Protein AF-A0AA43XK68-F1 (afdb_monomer_lite)

Organism: NCBI:txid2565777

Radius of gyration: 29.76 Å; chains: 1; bounding box: 81×60×81 Å

Foldseek 3Di:
DPPLVVQLVVLVVPPDPVSPVVSVVVVVVVPPDDDPPVVVVVVVVVVPDPDDPPPDDPPDDDDDDDDPCPVVVVQPDDLLVLLVVLLVQLVPDPPPVSNLVSLCSLLVCVVVVNVNSVVSLVVDDPVSVVVSVVSNVDDDDDDDDVVVVVVVVVVCLLCCCLVPLVSVQVCVAVDDPLSLLLSVLVCVLVVHDLVSLVVHPDPDPLSVLLNVLLPDDPPPPVLVVSVVVNLVVLVVVLLVDLQPDPDADDQQQAAAADPCCVPQVQGGFLWDDDDDPQWIDGPRVNGTDPVSVPVDDSLADDSVDRSSRHHVRVSCVSSVNCPDSCSSNSRSLSSLASRVSRVCSCVQADPPPRGGWHFDCVPQDPPASDSTQWTHDPVPPPPPDTWGWDADPQPRDIDTCVQQVADDPNFRQDLAARQTDPPPRLQQAHSHPGDSAWDQDPVDPPSQWIAGPVPRRIHGHDPSSVD

pLDDT: mean 74.17, std 19.63, range [25.84, 97.44]

Structure (mmCIF, N/CA/C/O backbone):
data_AF-A0AA43XK68-F1
#
_entry.id   AF-A0AA43XK68-F1
#
loop_
_atom_site.group_PDB
_atom_site.id
_atom_site.type_symbol
_atom_site.label_atom_id
_atom_site.label_alt_id
_atom_site.label_comp_id
_atom_site.label_asym_id
_atom_site.label_entity_id
_atom_site.label_seq_id
_atom_site.pdbx_PDB_ins_code
_atom_site.Cartn_x
_atom_site.Cartn_y
_atom_site.Cartn_z
_atom_site.occupancy
_atom_site.B_iso_or_equiv
_atom_site.auth_seq_id
_atom_site.auth_comp_id
_atom_site.auth_asym_id
_atom_site.auth_atom_id
_atom_site.pdbx_PDB_model_num
ATOM 1 N N . MET A 1 1 ? -50.962 17.399 46.720 1.00 52.38 1 MET A N 1
ATOM 2 C CA . MET A 1 1 ? -50.285 18.075 45.599 1.00 52.38 1 MET A CA 1
ATOM 3 C C . MET A 1 1 ? -50.338 19.555 45.872 1.00 52.38 1 MET A C 1
ATOM 5 O O . MET A 1 1 ? -51.389 20.032 46.286 1.00 52.38 1 MET A O 1
ATOM 9 N N . ASP A 1 2 ? -49.211 20.245 45.735 1.00 67.62 2 ASP A N 1
ATOM 10 C CA . ASP A 1 2 ? -49.207 21.708 45.805 1.00 67.62 2 ASP A CA 1
ATOM 11 C C . ASP A 1 2 ? -50.018 22.249 44.613 1.00 67.62 2 ASP A C 1
ATOM 13 O O . ASP A 1 2 ? -49.935 21.716 43.505 1.00 67.62 2 ASP A O 1
ATOM 17 N N . SER A 1 3 ? -50.789 23.315 44.831 1.00 50.06 3 SER A N 1
ATOM 18 C CA . SER A 1 3 ? -51.542 24.064 43.813 1.00 50.06 3 SER A CA 1
ATOM 19 C C . SER A 1 3 ? -50.731 24.388 42.545 1.00 50.06 3 SER A C 1
ATOM 21 O O . SER A 1 3 ? -51.289 24.544 41.458 1.00 50.06 3 SER A O 1
ATOM 23 N N . ARG A 1 4 ? -49.397 24.458 42.663 1.00 54.19 4 ARG A N 1
ATOM 24 C CA . ARG A 1 4 ? -48.468 24.619 41.537 1.00 54.19 4 ARG A CA 1
ATOM 25 C C . ARG A 1 4 ? -48.291 23.357 40.693 1.00 54.19 4 ARG A C 1
ATOM 27 O O . ARG A 1 4 ? -48.252 23.470 39.472 1.00 54.19 4 ARG A O 1
ATOM 34 N N . GLU A 1 5 ? -48.211 22.177 41.302 1.00 50.69 5 GLU A N 1
ATOM 35 C CA . GLU A 1 5 ? -48.054 20.902 40.583 1.00 50.69 5 GLU A CA 1
ATOM 36 C C . GLU A 1 5 ? -49.321 20.548 39.796 1.00 50.69 5 GLU A C 1
ATOM 38 O O . GLU A 1 5 ? -49.247 20.104 38.652 1.00 50.69 5 GLU A O 1
ATOM 43 N N . GLU A 1 6 ? -50.492 20.809 40.379 1.00 55.91 6 GLU A N 1
ATOM 44 C CA . GLU A 1 6 ? -51.788 20.547 39.745 1.00 55.91 6 GLU A CA 1
ATOM 45 C C . GLU A 1 6 ? -52.027 21.457 38.529 1.00 55.91 6 GLU A C 1
ATOM 47 O O . GLU A 1 6 ? -52.505 21.009 37.486 1.00 55.91 6 GLU A O 1
ATOM 52 N N . LYS A 1 7 ? -51.590 22.720 38.609 1.00 60.28 7 LYS A N 1
ATOM 53 C CA . LYS A 1 7 ? -51.621 23.651 37.477 1.00 60.28 7 LYS A CA 1
ATOM 54 C C . LYS A 1 7 ? -50.713 23.198 36.330 1.00 60.28 7 LYS A C 1
ATOM 56 O O . LYS A 1 7 ? -51.135 23.227 35.181 1.00 60.28 7 LYS A O 1
ATOM 61 N N . ILE A 1 8 ? -49.502 22.729 36.636 1.00 54.19 8 ILE A N 1
ATOM 62 C CA . ILE A 1 8 ? -48.544 22.249 35.629 1.00 54.19 8 ILE A CA 1
ATOM 63 C C . ILE A 1 8 ? -49.079 21.008 34.899 1.00 54.19 8 ILE A C 1
ATOM 65 O O . ILE A 1 8 ? -48.936 20.897 33.683 1.00 54.19 8 ILE A O 1
ATOM 69 N N . ILE A 1 9 ? -49.734 20.095 35.618 1.00 57.06 9 ILE A N 1
ATOM 70 C CA . ILE A 1 9 ? -50.337 18.896 35.022 1.00 57.06 9 ILE A CA 1
ATOM 71 C C . ILE A 1 9 ? -51.498 19.269 34.091 1.00 57.06 9 ILE A C 1
ATOM 73 O O . ILE A 1 9 ? -51.551 18.775 32.963 1.00 57.06 9 ILE A O 1
ATOM 77 N N . ASN A 1 10 ? -52.377 20.180 34.514 1.00 57.69 10 ASN A N 1
ATOM 78 C CA . ASN A 1 10 ? -53.486 20.659 33.684 1.00 57.69 10 ASN A CA 1
ATOM 79 C C . ASN A 1 10 ? -52.995 21.427 32.441 1.00 57.69 10 ASN A C 1
ATOM 81 O O . ASN A 1 10 ? -53.554 21.286 31.353 1.00 57.69 10 ASN A O 1
ATOM 85 N N . ASP A 1 11 ? -51.903 22.180 32.576 1.00 55.22 11 ASP A N 1
ATOM 86 C CA . ASP A 1 11 ? -51.268 22.918 31.483 1.00 55.22 11 ASP A CA 1
ATOM 87 C C . ASP A 1 11 ? -50.653 21.968 30.432 1.00 55.22 11 ASP A C 1
ATOM 89 O O . ASP A 1 11 ? -50.828 22.181 29.227 1.00 55.22 11 ASP A O 1
ATOM 93 N N . ILE A 1 12 ? -50.018 20.870 30.861 1.00 52.72 12 ILE A N 1
ATOM 94 C CA . ILE A 1 12 ? -49.459 19.829 29.976 1.00 52.72 12 ILE A CA 1
ATOM 95 C C . ILE A 1 12 ? -50.568 19.069 29.231 1.00 52.72 12 ILE A C 1
ATOM 97 O O . ILE A 1 12 ? -50.423 18.762 28.047 1.00 52.72 12 ILE A O 1
ATOM 101 N N . GLN A 1 13 ? -51.701 18.810 29.887 1.00 52.66 13 GLN A N 1
ATOM 102 C CA . GLN A 1 13 ? -52.841 18.109 29.282 1.00 52.66 13 GLN A CA 1
ATOM 103 C C . GLN A 1 13 ? -53.614 18.950 28.251 1.00 52.66 13 GLN A C 1
ATOM 105 O O . GLN A 1 13 ? -54.403 18.400 27.488 1.00 52.66 13 GLN A O 1
ATOM 110 N N . SER A 1 14 ? -53.389 20.266 28.189 1.00 55.44 14 SER A N 1
ATOM 111 C CA . SER A 1 14 ? -54.152 21.179 27.322 1.00 55.44 14 SER A CA 1
ATOM 112 C C . SER A 1 14 ? -53.767 21.158 25.829 1.00 55.44 14 SER A C 1
ATOM 114 O O . SER A 1 14 ? -54.362 21.896 25.043 1.00 55.44 14 SER A O 1
ATOM 116 N N . ASP A 1 15 ? -52.774 20.346 25.439 1.00 47.88 15 ASP A N 1
ATOM 117 C CA . ASP A 1 15 ? -52.284 20.093 24.064 1.00 47.88 15 ASP A CA 1
ATOM 118 C C . ASP A 1 15 ? -51.962 21.347 23.215 1.00 47.88 15 ASP A C 1
ATOM 120 O O . ASP A 1 15 ? -51.876 21.322 21.985 1.00 47.88 15 ASP A O 1
ATOM 124 N N . LYS A 1 16 ? -51.754 22.492 23.879 1.00 43.97 16 LYS A N 1
ATOM 125 C CA . LYS A 1 16 ? -51.407 23.773 23.250 1.00 43.97 16 LYS A CA 1
ATOM 126 C C . LYS A 1 16 ? -49.893 24.028 23.346 1.00 43.97 16 LYS A C 1
ATOM 128 O O . LYS A 1 16 ? -49.376 24.198 24.453 1.00 43.97 16 LYS A O 1
ATOM 133 N N . PRO A 1 17 ? -49.164 24.173 22.219 1.00 39.22 17 PRO A N 1
ATOM 134 C CA . PRO A 1 17 ? -47.691 24.223 22.202 1.00 39.22 17 PRO A CA 1
ATOM 135 C C . PRO A 1 17 ? -47.044 25.341 23.037 1.00 39.22 17 PRO A C 1
ATOM 137 O O . PRO A 1 17 ? -45.934 25.190 23.542 1.00 39.22 17 PRO A O 1
ATOM 140 N N . HIS A 1 18 ? -47.722 26.480 23.197 1.00 42.72 18 HIS A N 1
ATOM 141 C CA . HIS A 1 18 ? -47.206 27.614 23.971 1.00 42.72 18 HIS A CA 1
ATOM 142 C C . HIS A 1 18 ? -47.370 27.428 25.489 1.00 42.72 18 HIS A C 1
ATOM 144 O O . HIS A 1 18 ? -46.628 28.036 26.258 1.00 42.72 18 HIS A O 1
ATOM 150 N N . VAL A 1 19 ? -48.295 26.563 25.917 1.00 46.16 19 VAL A N 1
ATOM 151 C CA . VAL A 1 19 ? -48.546 26.238 27.329 1.00 46.16 19 VAL A CA 1
ATOM 152 C C . VAL A 1 19 ? -47.482 25.260 27.847 1.00 46.16 19 VAL A C 1
ATOM 154 O O . VAL A 1 19 ? -46.945 25.445 28.938 1.00 46.16 19 VAL A O 1
ATOM 157 N N . TRP A 1 20 ? -47.046 24.322 26.999 1.00 45.22 20 TRP A N 1
ATOM 158 C CA . TRP A 1 20 ? -45.937 23.397 27.272 1.00 45.22 20 TRP A CA 1
ATOM 159 C C . TRP A 1 20 ? -44.616 24.108 27.584 1.00 45.22 20 TRP A C 1
ATOM 161 O O . TRP A 1 20 ? -43.891 23.723 28.499 1.00 45.22 20 TRP A O 1
ATOM 171 N N . LEU A 1 21 ? -44.312 25.189 26.861 1.00 41.72 21 LEU A N 1
ATOM 172 C CA . LEU A 1 21 ? -43.097 25.979 27.077 1.00 41.72 21 LEU A CA 1
ATOM 173 C C . LEU A 1 21 ? -43.099 26.704 28.428 1.00 41.72 21 LEU A C 1
ATOM 175 O O . LEU A 1 21 ? -42.038 26.862 29.027 1.00 41.72 21 LEU A O 1
ATOM 179 N N . SER A 1 22 ? -44.270 27.125 28.913 1.00 46.06 22 SER A N 1
ATOM 180 C CA . SER A 1 22 ? -44.408 27.739 30.237 1.00 46.06 22 SER A CA 1
ATOM 181 C C . SER A 1 22 ? -44.307 26.694 31.353 1.00 46.06 22 SER A C 1
ATOM 183 O O . SER A 1 22 ? -43.594 26.918 32.328 1.00 46.06 22 SER A O 1
ATOM 185 N N . ALA A 1 23 ? -44.934 25.527 31.174 1.00 47.22 23 ALA A N 1
ATOM 186 C CA . ALA A 1 23 ? -44.868 24.407 32.112 1.00 47.22 23 ALA A CA 1
ATOM 187 C C . ALA A 1 23 ? -43.436 23.858 32.278 1.00 47.22 23 ALA A C 1
ATOM 189 O O . ALA A 1 23 ? -42.982 23.654 33.402 1.00 47.22 23 ALA A O 1
ATOM 190 N N . LEU A 1 24 ? -42.685 23.704 31.179 1.00 45.84 24 LEU A N 1
ATOM 191 C CA . LEU A 1 24 ? -41.279 23.272 31.198 1.00 45.84 24 LEU A CA 1
ATOM 192 C C . LEU A 1 24 ? -40.356 24.287 31.887 1.00 45.84 24 LEU A C 1
ATOM 194 O O . LEU A 1 24 ? -39.398 23.905 32.559 1.00 45.84 24 LEU A O 1
ATOM 198 N N . LYS A 1 25 ? -40.655 25.583 31.752 1.00 45.25 25 LYS A N 1
ATOM 199 C CA . LYS A 1 25 ? -39.885 26.650 32.398 1.00 45.25 25 LYS A CA 1
ATOM 200 C C . LYS A 1 25 ? -40.097 26.641 33.912 1.00 45.25 25 LYS A C 1
ATOM 202 O O . LYS A 1 25 ? -39.118 26.640 34.653 1.00 45.25 25 LYS A O 1
ATOM 207 N N . SER A 1 26 ? -41.349 26.511 34.355 1.00 48.22 26 SER A N 1
ATOM 208 C CA . SER A 1 26 ? -41.691 26.339 35.772 1.00 48.22 26 SER A CA 1
ATOM 209 C C . SER A 1 26 ? -41.149 25.029 36.362 1.00 48.22 26 SER A C 1
ATOM 211 O O . SER A 1 26 ? -40.777 25.003 37.530 1.00 48.22 26 SER A O 1
ATOM 213 N N . PHE A 1 27 ? -41.020 23.967 35.559 1.00 45.50 27 PHE A N 1
ATOM 214 C CA . PHE A 1 27 ? -40.368 22.716 35.969 1.00 45.50 27 PHE A CA 1
ATOM 215 C C . PHE A 1 27 ? -38.862 22.885 36.211 1.00 45.50 27 PHE A C 1
ATOM 217 O O . PHE A 1 27 ? -38.341 22.389 37.205 1.00 45.50 27 PHE A O 1
ATOM 224 N N . SER A 1 28 ? -38.164 23.630 35.345 1.00 43.34 28 SER A N 1
ATOM 225 C CA . SER A 1 28 ? -36.722 23.891 35.502 1.00 43.34 28 SER A CA 1
ATOM 226 C C . SER A 1 28 ? -36.384 24.731 36.739 1.00 43.34 28 SER A C 1
ATOM 228 O O . SER A 1 28 ? -35.279 24.649 37.268 1.00 43.34 28 SER A O 1
ATOM 230 N N . GLU A 1 29 ? -37.347 25.522 37.216 1.00 46.03 29 GLU A N 1
ATOM 231 C CA . GLU A 1 29 ? -37.219 26.323 38.436 1.00 46.03 29 GLU A CA 1
ATOM 232 C C . GLU A 1 29 ? -37.484 25.491 39.705 1.00 46.03 29 GLU A C 1
ATOM 234 O O . GLU A 1 29 ? -36.972 25.831 40.769 1.00 46.03 29 GLU A O 1
ATOM 239 N N . LEU A 1 30 ? -38.221 24.378 39.594 1.00 44.16 30 LEU A N 1
ATOM 240 C CA . LEU A 1 30 ? -38.475 23.436 40.693 1.00 44.16 30 LEU A CA 1
ATOM 241 C C . LEU A 1 30 ? -37.356 22.389 40.861 1.00 44.16 30 LEU A C 1
ATOM 243 O O . LEU A 1 30 ? -37.155 21.888 41.964 1.00 44.16 30 LEU A O 1
ATOM 247 N N . ASP A 1 31 ? -36.583 22.100 39.809 1.00 44.50 31 ASP A N 1
ATOM 248 C CA . ASP A 1 31 ? -35.543 21.052 39.792 1.00 44.50 31 ASP A CA 1
ATOM 249 C C . ASP A 1 31 ? -34.179 21.494 40.375 1.00 44.50 31 ASP A C 1
ATOM 251 O O . ASP A 1 31 ? -33.152 20.846 40.180 1.00 44.50 31 ASP A O 1
ATOM 255 N N . GLN A 1 32 ? -34.140 22.594 41.139 1.00 44.44 32 GLN A N 1
ATOM 256 C CA . GLN A 1 32 ? -32.957 22.964 41.937 1.00 44.44 32 GLN A CA 1
ATOM 257 C C . GLN A 1 32 ? -32.821 22.153 43.242 1.00 44.44 32 GLN A C 1
ATOM 259 O O . GLN A 1 32 ? -31.852 22.326 43.980 1.00 44.44 32 GLN A O 1
ATOM 264 N N . GLY A 1 33 ? -33.759 21.246 43.527 1.00 44.22 33 GLY A N 1
ATOM 265 C CA . GLY A 1 33 ? -33.699 20.308 44.645 1.00 44.22 33 GLY A CA 1
ATOM 266 C C . GLY A 1 33 ? -33.628 18.871 44.144 1.00 44.22 33 GLY A C 1
ATOM 267 O O . GLY A 1 33 ? -34.581 18.368 43.563 1.00 44.22 33 GLY A O 1
ATOM 268 N N . SER A 1 34 ? -32.508 18.202 44.403 1.00 44.44 34 SER A N 1
ATOM 269 C CA . SER A 1 34 ? -32.221 16.805 44.065 1.00 44.44 34 SER A CA 1
ATOM 270 C C . SER A 1 34 ? -33.370 15.842 44.402 1.00 44.44 34 SER A C 1
ATOM 272 O O . SER A 1 34 ? -33.462 15.357 45.530 1.00 44.44 34 SER A O 1
ATOM 274 N N . ASN A 1 35 ? -34.226 15.518 43.430 1.00 45.19 35 ASN A N 1
ATOM 275 C CA . ASN A 1 35 ? -34.969 14.259 43.416 1.00 45.19 35 ASN A CA 1
ATOM 276 C C . ASN A 1 35 ? -35.512 13.933 42.015 1.00 45.19 35 ASN A C 1
ATOM 278 O O . ASN A 1 35 ? -36.531 14.456 41.571 1.00 45.19 35 ASN A O 1
ATOM 282 N N . HIS A 1 36 ? -34.851 12.980 41.350 1.00 48.22 36 HIS A N 1
ATOM 283 C CA . HIS A 1 36 ? -35.162 12.435 40.022 1.00 48.22 36 HIS A CA 1
ATOM 284 C C . HIS A 1 36 ? -36.465 11.606 39.955 1.00 48.22 36 HIS A C 1
ATOM 286 O O . HIS A 1 36 ? -36.467 10.467 39.486 1.00 48.22 36 HIS A O 1
ATOM 292 N N . LYS A 1 37 ? -37.598 12.143 40.421 1.00 44.19 37 LYS A N 1
ATOM 293 C CA . LYS A 1 37 ? -38.905 11.466 40.314 1.00 44.19 37 LYS A CA 1
ATOM 294 C C . LYS A 1 37 ? -39.683 11.847 39.048 1.00 44.19 37 LYS A C 1
ATOM 296 O O . LYS A 1 37 ? -40.398 11.005 38.518 1.00 44.19 37 LYS A O 1
ATOM 301 N N . GLY A 1 38 ? -39.498 13.061 38.520 1.00 42.84 38 GLY A N 1
ATOM 302 C CA . GLY A 1 38 ? -40.195 13.528 37.310 1.00 42.84 38 GLY A CA 1
ATOM 303 C C . GLY A 1 38 ? -39.705 12.869 36.015 1.00 42.84 38 GLY A C 1
ATOM 304 O O . GLY A 1 38 ? -40.514 12.454 35.190 1.00 42.84 38 GLY A O 1
ATOM 305 N N . ILE A 1 39 ? -38.387 12.697 35.871 1.00 42.56 39 ILE A N 1
ATOM 306 C CA . ILE A 1 39 ? -37.766 12.108 34.669 1.00 42.56 39 ILE A CA 1
ATOM 307 C C . ILE A 1 39 ? -38.148 10.626 34.520 1.00 42.56 39 ILE A C 1
ATOM 309 O O . ILE A 1 39 ? -38.623 10.227 33.460 1.00 42.56 39 ILE A O 1
ATOM 313 N N . LYS A 1 40 ? -38.095 9.846 35.611 1.00 44.53 40 LYS A N 1
ATOM 314 C CA . LYS A 1 40 ? -38.504 8.428 35.619 1.00 44.53 40 LYS A CA 1
ATOM 315 C C . LYS A 1 40 ? -39.983 8.204 35.278 1.00 44.53 40 LYS A C 1
ATOM 317 O O . LYS A 1 40 ? -40.331 7.165 34.728 1.00 44.53 40 LYS A O 1
ATOM 322 N N . TYR A 1 41 ? -40.865 9.154 35.599 1.00 43.47 41 TYR A N 1
ATOM 323 C CA . TYR A 1 41 ? -42.286 9.054 35.245 1.00 43.47 41 TYR A CA 1
ATOM 324 C C . TYR A 1 41 ? -42.525 9.308 33.748 1.00 43.47 41 TYR A C 1
ATOM 326 O O . TYR A 1 41 ? -43.369 8.651 33.146 1.00 43.47 41 TYR A O 1
ATOM 334 N N . ILE A 1 42 ? -41.759 10.218 33.133 1.00 39.47 42 ILE A N 1
ATOM 335 C CA . ILE A 1 42 ? -41.823 10.499 31.691 1.00 39.47 42 ILE A CA 1
ATOM 336 C C . ILE A 1 42 ? -41.240 9.326 30.892 1.00 39.47 42 ILE A C 1
ATOM 338 O O . ILE A 1 42 ? -41.869 8.876 29.938 1.00 39.47 42 ILE A O 1
ATOM 342 N N . GLU A 1 43 ? -40.097 8.780 31.313 1.00 43.88 43 GLU A N 1
ATOM 343 C CA . GLU A 1 43 ? -39.470 7.614 30.6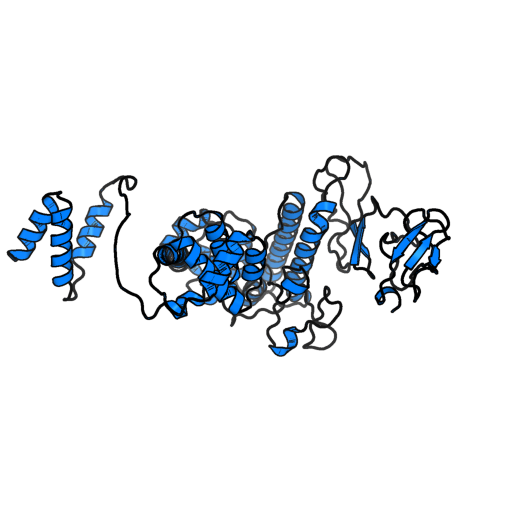72 1.00 43.88 43 GLU A CA 1
ATOM 344 C C . GLU A 1 43 ? -40.399 6.392 30.668 1.00 43.88 43 GLU A C 1
ATOM 346 O O . GLU A 1 43 ? -40.614 5.800 29.613 1.00 43.88 43 GLU A O 1
ATOM 351 N N . ASN A 1 44 ? -41.054 6.098 31.798 1.00 45.62 44 ASN A N 1
ATOM 352 C CA . ASN A 1 44 ? -42.005 4.985 31.903 1.00 45.62 44 ASN A CA 1
ATOM 353 C C . ASN A 1 44 ? -43.289 5.180 31.081 1.00 45.62 44 ASN A C 1
ATOM 355 O O . ASN A 1 44 ? -43.969 4.205 30.779 1.00 45.62 44 ASN A O 1
ATOM 359 N N . LYS A 1 45 ? -43.663 6.420 30.737 1.00 40.72 45 LYS A N 1
ATOM 360 C CA . LYS A 1 45 ? -44.885 6.690 29.963 1.00 40.72 45 LYS A CA 1
ATOM 361 C C . LYS A 1 45 ? -44.639 6.726 28.453 1.00 40.72 45 LYS A C 1
ATOM 363 O O . LYS A 1 45 ? -45.569 6.490 27.688 1.00 40.72 45 LYS A O 1
ATOM 368 N N . PHE A 1 46 ? -43.407 7.011 28.023 1.00 39.59 46 PHE A N 1
ATOM 369 C CA . PHE A 1 46 ? -43.018 7.004 26.608 1.00 39.59 46 PHE A CA 1
ATOM 370 C C . PHE A 1 46 ? -42.584 5.623 26.100 1.00 39.59 46 PHE A C 1
ATOM 372 O O . PHE A 1 46 ? -42.673 5.385 24.898 1.00 39.59 46 PHE A O 1
ATOM 379 N N . SER A 1 47 ? -42.198 4.698 26.985 1.00 40.53 47 SER A N 1
ATOM 380 C CA . SER A 1 47 ? -41.941 3.293 26.633 1.00 40.53 47 SER A CA 1
ATOM 381 C C . SER A 1 47 ? -43.193 2.525 26.179 1.00 40.53 47 SER A C 1
ATOM 383 O O . SER A 1 47 ? -43.059 1.538 25.463 1.00 40.53 47 SER A O 1
ATOM 385 N N . ASP A 1 48 ? -44.396 3.005 26.518 1.00 37.59 48 ASP A N 1
ATOM 386 C CA . ASP A 1 48 ? -45.667 2.311 26.245 1.00 37.59 48 ASP A CA 1
ATOM 387 C C . ASP A 1 48 ? -46.444 2.843 25.024 1.00 37.59 48 ASP A C 1
ATOM 389 O O . ASP A 1 48 ? -47.539 2.361 24.728 1.00 37.59 48 ASP A O 1
ATOM 393 N N . SER A 1 49 ? -45.915 3.817 24.272 1.00 34.97 49 SER A N 1
ATOM 394 C CA . SER A 1 49 ? -46.626 4.369 23.107 1.00 34.97 49 SER A CA 1
ATOM 395 C C . SER A 1 49 ? -45.798 4.305 21.823 1.00 34.97 49 SER A C 1
ATOM 397 O O . SER A 1 49 ? -44.769 4.964 21.697 1.00 34.97 49 SER A O 1
ATOM 399 N N . ASN A 1 50 ? -46.289 3.533 20.844 1.00 38.28 50 ASN A N 1
ATOM 400 C CA . ASN A 1 50 ? -45.827 3.492 19.449 1.00 38.28 50 ASN A CA 1
ATOM 401 C C . ASN A 1 50 ? -46.085 4.840 18.740 1.00 38.28 50 ASN A C 1
ATOM 403 O O . ASN A 1 50 ? -46.943 4.945 17.863 1.00 38.28 50 ASN A O 1
ATOM 407 N N . ALA A 1 51 ? -45.382 5.899 19.138 1.00 34.12 51 ALA A N 1
ATOM 408 C CA . ALA A 1 51 ? -45.484 7.204 18.499 1.00 34.12 51 ALA A CA 1
ATOM 409 C C . ALA A 1 51 ? -44.485 7.315 17.333 1.00 34.12 51 ALA A C 1
ATOM 411 O O . ALA A 1 51 ? -43.271 7.236 17.516 1.00 34.12 51 ALA A O 1
ATOM 412 N N . ASP A 1 52 ? -45.018 7.510 16.125 1.00 35.47 52 ASP A N 1
ATOM 413 C CA . ASP A 1 52 ? -44.268 7.726 14.885 1.00 35.47 52 ASP A CA 1
ATOM 414 C C . ASP A 1 52 ? -43.479 9.048 14.942 1.00 35.47 52 ASP A C 1
ATOM 416 O O . ASP A 1 52 ? -44.029 10.152 14.869 1.00 35.47 52 ASP A O 1
ATOM 420 N N . LEU A 1 53 ? -42.159 8.923 15.094 1.00 35.78 53 LEU A N 1
ATOM 421 C CA . LEU A 1 53 ? -41.219 10.035 15.258 1.00 35.78 53 LEU A CA 1
ATOM 422 C C . LEU A 1 53 ? -40.977 10.846 13.971 1.00 35.78 53 LEU A C 1
ATOM 424 O O . LEU A 1 53 ? -40.271 11.853 14.017 1.00 35.78 53 LEU A O 1
ATOM 428 N N . ASN A 1 54 ? -41.591 10.491 12.836 1.00 32.72 54 ASN A N 1
ATOM 429 C CA . ASN A 1 54 ? -41.426 11.228 11.576 1.00 32.72 54 ASN A CA 1
ATOM 430 C C . ASN A 1 54 ? -42.172 12.576 11.516 1.00 32.72 54 ASN A C 1
ATOM 432 O O . ASN A 1 54 ? -42.091 13.277 10.507 1.00 32.72 54 ASN A O 1
ATOM 436 N N . LYS A 1 55 ? -42.892 12.972 12.576 1.00 30.11 55 LYS A N 1
ATOM 437 C CA . LYS A 1 55 ? -43.768 14.158 12.559 1.00 30.11 55 LYS A CA 1
ATOM 438 C C . LYS A 1 55 ? -43.205 15.425 13.220 1.00 30.11 55 LYS A C 1
ATOM 440 O O . LYS A 1 55 ? -43.906 16.434 13.259 1.00 30.11 55 LYS A O 1
ATOM 445 N N . TYR A 1 56 ? -41.964 15.424 13.712 1.00 34.91 56 TYR A N 1
ATOM 446 C CA . TYR A 1 56 ? -41.420 16.561 14.470 1.00 34.91 56 TYR A CA 1
ATOM 447 C C . TYR A 1 56 ? -40.299 17.307 13.725 1.00 34.91 56 TYR A C 1
ATOM 449 O O . TYR A 1 56 ? -39.153 16.864 13.665 1.00 34.91 56 TYR A O 1
ATOM 457 N N . ASP A 1 57 ? -40.631 18.493 13.195 1.00 36.62 57 ASP A N 1
ATOM 458 C CA . ASP A 1 57 ? -39.665 19.487 12.706 1.00 36.62 57 ASP A CA 1
ATOM 459 C C . ASP A 1 57 ? -38.908 20.100 13.895 1.00 36.62 57 ASP A C 1
ATOM 461 O O . ASP A 1 57 ? -39.359 21.041 14.548 1.00 36.62 57 ASP A O 1
ATOM 465 N N . LEU A 1 58 ? -37.728 19.549 14.181 1.00 30.53 58 LEU A N 1
ATOM 466 C CA . LEU A 1 58 ? -36.809 20.039 15.210 1.00 30.53 58 LEU A CA 1
ATOM 467 C C . LEU A 1 58 ? -35.922 21.199 14.714 1.00 30.53 58 LEU A C 1
ATOM 469 O O . LEU A 1 58 ? -34.764 21.340 15.119 1.00 30.53 58 LEU A O 1
ATOM 473 N N . LYS A 1 59 ? -36.462 22.098 13.883 1.00 28.33 59 LYS A N 1
ATOM 474 C CA . LYS A 1 59 ? -35.948 23.466 13.741 1.00 28.33 59 LYS A CA 1
ATOM 475 C C . LYS A 1 59 ? -36.465 24.330 14.888 1.00 28.33 59 LYS A C 1
ATOM 477 O O . LYS A 1 59 ? -37.410 25.090 14.714 1.00 28.33 59 LYS A O 1
ATOM 482 N N . ASN A 1 60 ? -35.803 24.249 16.045 1.00 29.86 60 ASN A N 1
ATOM 483 C CA . ASN A 1 60 ? -35.327 25.401 16.833 1.00 29.86 60 ASN A CA 1
ATOM 484 C C . ASN A 1 60 ? -35.145 25.085 18.333 1.00 29.86 60 ASN A C 1
ATOM 486 O O . ASN A 1 60 ? -36.092 24.747 19.027 1.00 29.86 60 ASN A O 1
ATOM 490 N N . LYS A 1 61 ? -33.931 25.420 18.807 1.00 28.88 61 LYS A N 1
ATOM 491 C CA . LYS A 1 61 ? -33.518 25.848 20.165 1.00 28.88 61 LYS A CA 1
ATOM 492 C C . LYS A 1 61 ? -33.323 24.807 21.280 1.00 28.88 61 LYS A C 1
ATOM 494 O O . LYS A 1 61 ? -34.280 24.311 21.848 1.00 28.88 61 LYS A O 1
ATOM 499 N N . VAL A 1 62 ? -32.062 24.718 21.733 1.00 25.88 62 VAL A N 1
ATOM 500 C CA . VAL A 1 62 ? -31.649 24.728 23.158 1.00 25.88 62 VAL A CA 1
ATOM 501 C C . VAL A 1 62 ? -30.293 25.466 23.273 1.00 25.88 62 VAL A C 1
ATOM 503 O O . VAL A 1 62 ? -29.422 25.206 22.438 1.00 25.88 62 VAL A O 1
ATOM 506 N N . PRO A 1 63 ? -30.077 26.378 24.249 1.00 34.84 63 PRO A N 1
ATOM 507 C CA . PRO A 1 63 ? -28.758 26.928 24.577 1.00 34.84 63 PRO A CA 1
ATOM 508 C C . PRO A 1 63 ? -28.165 26.407 25.908 1.00 34.84 63 PRO A C 1
ATOM 510 O O . PRO A 1 63 ? -28.893 26.101 26.843 1.00 34.84 63 PRO A O 1
ATOM 513 N N . ASN A 1 64 ? -26.825 26.472 25.979 1.00 29.86 64 ASN A N 1
ATOM 514 C CA . ASN A 1 64 ? -25.927 26.484 27.154 1.00 29.86 64 ASN A CA 1
ATOM 515 C C . ASN A 1 64 ? -25.597 25.183 27.909 1.00 29.86 64 ASN A C 1
ATOM 517 O O . ASN A 1 64 ? -26.170 24.941 28.958 1.00 29.86 64 ASN A O 1
ATOM 521 N N . ILE A 1 65 ? -24.500 24.521 27.499 1.00 26.94 65 ILE A N 1
ATOM 522 C CA . ILE A 1 65 ? -23.387 24.084 28.378 1.00 26.94 65 ILE A CA 1
ATOM 523 C C . ILE A 1 65 ? -22.100 24.085 27.529 1.00 26.94 65 ILE A C 1
ATOM 525 O O . ILE A 1 65 ? -21.855 23.123 26.823 1.00 26.94 65 ILE A O 1
ATOM 529 N N . TYR A 1 66 ? -21.275 25.142 27.537 1.00 25.84 66 TYR A N 1
ATOM 530 C CA . TYR A 1 66 ? -19.954 25.088 26.877 1.00 25.84 66 TYR A CA 1
ATOM 531 C C . TYR A 1 66 ? -18.936 26.030 27.523 1.00 25.84 66 TYR A C 1
ATOM 533 O O . TYR A 1 66 ? -18.879 27.224 27.222 1.00 25.84 66 TYR A O 1
ATOM 541 N N . LYS A 1 67 ? -18.033 25.474 28.339 1.00 26.66 67 LYS A N 1
ATOM 542 C CA . LYS A 1 67 ? -16.722 26.109 28.557 1.00 26.66 67 LYS A CA 1
ATOM 543 C C . LYS A 1 67 ? -15.550 25.131 28.692 1.00 26.66 67 LYS A C 1
ATOM 545 O O . LYS A 1 67 ? -14.438 25.534 28.351 1.00 26.66 67 LYS A O 1
ATOM 550 N N . THR A 1 68 ? -15.791 23.865 29.033 1.00 30.33 68 THR A N 1
ATOM 551 C CA . THR A 1 68 ? -14.734 22.870 29.309 1.00 30.33 68 THR A CA 1
ATOM 552 C C . THR A 1 68 ? -14.430 21.913 28.144 1.00 30.33 68 THR A C 1
ATOM 554 O O . THR A 1 68 ? -13.312 21.431 28.025 1.00 30.33 68 THR A O 1
ATOM 557 N N . GLU A 1 69 ? -15.359 21.692 27.210 1.00 35.56 69 GLU A N 1
ATOM 558 C CA . GLU A 1 69 ? -15.206 20.621 26.209 1.00 35.56 69 GLU A CA 1
ATOM 559 C C . GLU A 1 69 ? -14.385 20.989 24.964 1.00 35.56 69 GLU A C 1
ATOM 561 O O . GLU A 1 69 ? -13.979 20.100 24.231 1.00 35.56 69 GLU A O 1
ATOM 566 N N . SER A 1 70 ? -14.053 22.260 24.695 1.00 34.50 70 SER A N 1
ATOM 567 C CA . SER A 1 70 ? -13.370 22.605 23.428 1.00 34.50 70 SER A CA 1
ATOM 568 C C . SER A 1 70 ? -11.926 22.086 23.326 1.00 34.50 70 SER A C 1
ATOM 570 O O . SER A 1 70 ? -11.405 21.979 22.218 1.00 34.50 70 SER A O 1
ATOM 572 N N . GLN A 1 71 ? -11.273 21.791 24.453 1.00 34.22 71 GLN A N 1
ATOM 573 C CA . GLN A 1 71 ? -9.961 21.131 24.477 1.00 34.22 71 GLN A CA 1
ATOM 574 C C . GLN A 1 71 ? -10.110 19.612 24.318 1.00 34.22 71 GLN A C 1
ATOM 576 O O . GLN A 1 71 ? -9.359 19.017 23.552 1.00 34.22 71 GLN A O 1
ATOM 581 N N . LEU A 1 72 ? -11.157 19.024 24.912 1.00 35.69 72 LEU A N 1
ATOM 582 C CA . LEU A 1 72 ? -11.574 17.640 24.668 1.00 35.69 72 LEU A CA 1
ATOM 583 C C . LEU A 1 72 ? -12.101 17.437 23.239 1.00 35.69 72 LEU A C 1
ATOM 585 O O . LEU A 1 72 ? -12.147 16.332 22.733 1.00 35.69 72 LEU A O 1
ATOM 589 N N . ILE A 1 73 ? -12.551 18.476 22.544 1.00 36.44 73 ILE A N 1
ATOM 590 C CA . ILE A 1 73 ? -13.137 18.338 21.208 1.00 36.44 73 ILE A CA 1
ATOM 591 C C . ILE A 1 73 ? -12.054 18.252 20.123 1.00 36.44 73 ILE A C 1
ATOM 593 O O . ILE A 1 73 ? -12.218 17.528 19.145 1.00 36.44 73 ILE A O 1
ATOM 597 N N . ARG A 1 74 ? -10.899 18.886 20.316 1.00 39.12 74 ARG A N 1
ATOM 598 C CA . ARG A 1 74 ? -9.789 18.845 19.348 1.00 39.12 74 ARG A CA 1
ATOM 599 C C . ARG A 1 74 ? -8.963 17.553 19.382 1.00 39.12 74 ARG A C 1
ATOM 601 O O . ARG A 1 74 ? -8.063 17.398 18.572 1.00 39.12 74 ARG A O 1
ATOM 608 N N . SER A 1 75 ? -9.252 16.620 20.288 1.00 42.88 75 SER A N 1
ATOM 609 C CA . SER A 1 75 ? -8.503 15.363 20.432 1.00 42.88 75 SER A CA 1
ATOM 610 C C . SER A 1 75 ? -9.124 14.134 19.747 1.00 42.88 75 SER A C 1
ATOM 612 O O . SER A 1 75 ? -8.597 13.045 19.942 1.00 42.88 75 SER A O 1
ATOM 614 N N . TYR A 1 76 ? -10.226 14.256 18.985 1.00 48.69 76 TYR A N 1
ATOM 615 C CA . TYR A 1 76 ? -10.975 13.069 18.504 1.00 48.69 76 TYR A CA 1
ATOM 616 C C . TYR A 1 76 ? -11.502 13.120 17.053 1.00 48.69 76 TYR A C 1
ATOM 618 O O . TYR A 1 76 ? -12.178 12.183 16.630 1.00 48.69 76 TYR A O 1
ATOM 626 N N . LEU A 1 77 ? -11.216 14.179 16.291 1.00 46.34 77 LEU A N 1
ATOM 627 C CA . LEU A 1 77 ? -11.240 14.140 14.823 1.00 46.34 77 LEU A CA 1
ATOM 628 C C . LEU A 1 77 ? -9.796 14.284 14.364 1.00 46.34 77 LEU A C 1
ATOM 630 O O . LEU A 1 77 ? -9.075 15.106 14.939 1.00 46.34 77 LEU A O 1
ATOM 634 N N . ASP A 1 78 ? -9.382 13.508 13.361 1.00 64.12 78 ASP A N 1
ATOM 635 C CA . ASP A 1 78 ? -8.123 13.844 12.707 1.00 64.12 78 ASP A CA 1
ATOM 636 C C . ASP A 1 78 ? -8.341 15.132 11.893 1.00 64.12 78 ASP A C 1
ATOM 638 O O . ASP A 1 78 ? -9.437 15.428 11.406 1.00 64.12 78 ASP A O 1
ATOM 642 N N . GLU A 1 79 ? -7.311 15.963 11.817 1.00 65.50 79 GLU A N 1
ATOM 643 C CA . GLU A 1 79 ? -7.394 17.261 11.148 1.00 65.50 79 GLU A CA 1
ATOM 644 C C . GLU A 1 79 ? -7.772 17.140 9.653 1.00 65.50 79 GLU A C 1
ATOM 646 O O . GLU A 1 79 ? -8.316 18.080 9.067 1.00 65.50 79 GLU A O 1
ATOM 651 N N . ASP A 1 80 ? -7.554 15.972 9.042 1.00 65.81 80 ASP A N 1
ATOM 652 C CA . ASP A 1 80 ? -7.825 15.704 7.631 1.00 65.81 80 ASP A CA 1
ATOM 653 C C . ASP A 1 80 ? -9.323 15.499 7.343 1.00 65.81 80 ASP A C 1
ATOM 655 O O . ASP A 1 80 ? -9.835 15.906 6.292 1.00 65.81 80 ASP A O 1
ATOM 659 N N . GLU A 1 81 ? -10.042 14.874 8.276 1.00 64.25 81 GLU A N 1
ATOM 660 C CA . GLU A 1 81 ? -11.496 14.698 8.216 1.00 64.25 81 GLU A CA 1
ATOM 661 C C . GLU A 1 81 ? -12.206 16.050 8.290 1.00 64.25 81 GLU A C 1
ATOM 663 O O . GLU A 1 81 ? -13.103 16.335 7.490 1.00 64.25 81 GLU A O 1
ATOM 668 N N . ILE A 1 82 ? -11.751 16.916 9.202 1.00 65.81 82 ILE A N 1
ATOM 669 C CA . ILE A 1 82 ? -12.280 18.276 9.346 1.00 65.81 82 ILE A CA 1
ATOM 670 C C . ILE A 1 82 ? -12.037 19.057 8.052 1.00 65.81 82 ILE A C 1
ATOM 672 O O . ILE A 1 82 ? -12.953 19.700 7.535 1.00 65.81 82 ILE A O 1
ATOM 676 N N . ALA A 1 83 ? -10.836 18.947 7.482 1.00 68.25 83 ALA A N 1
ATOM 677 C CA . ALA A 1 83 ? -10.481 19.607 6.235 1.00 68.25 83 ALA A CA 1
ATOM 678 C C . ALA A 1 83 ? -11.377 19.190 5.056 1.00 68.25 83 ALA A C 1
ATOM 680 O O . ALA A 1 83 ? -11.911 20.038 4.335 1.00 68.25 83 ALA A O 1
ATOM 681 N N . SER A 1 84 ? -11.570 17.883 4.875 1.00 64.62 84 SER A N 1
ATOM 682 C CA . SER A 1 84 ? -12.373 17.328 3.777 1.00 64.62 84 SER A CA 1
ATOM 683 C C . SER A 1 84 ? -13.847 17.726 3.893 1.00 64.62 84 SER A C 1
ATOM 685 O O . SER A 1 84 ? -14.491 18.063 2.898 1.00 64.62 84 SER A O 1
ATOM 687 N N . PHE A 1 85 ? -14.373 17.750 5.118 1.00 61.66 85 PHE A N 1
ATOM 688 C CA . PHE A 1 85 ? -15.742 18.170 5.390 1.00 61.66 85 PHE A CA 1
ATOM 689 C C . PHE A 1 85 ? -15.954 19.670 5.154 1.00 61.66 85 PHE A C 1
ATOM 691 O O . PHE A 1 85 ? -16.921 20.064 4.497 1.00 61.66 85 PHE A O 1
ATOM 698 N N . CYS A 1 86 ? -15.024 20.509 5.622 1.00 69.12 86 CYS A N 1
ATOM 699 C CA . CYS A 1 86 ? -15.066 21.949 5.375 1.00 69.12 86 CYS A CA 1
ATOM 700 C C . CYS A 1 86 ? -15.097 22.242 3.871 1.00 69.12 86 CYS A C 1
ATOM 702 O O . CYS A 1 86 ? -15.933 23.014 3.406 1.00 69.12 86 CYS A O 1
ATOM 704 N N . TYR A 1 87 ? -14.272 21.551 3.082 1.00 70.88 87 TYR A N 1
ATOM 705 C CA . TYR A 1 87 ? -14.303 21.668 1.625 1.00 70.88 87 TYR A CA 1
ATOM 706 C C . TYR A 1 87 ? -15.652 21.280 1.008 1.00 70.88 87 TYR A C 1
ATOM 708 O O . TYR A 1 87 ? -16.174 22.010 0.160 1.00 70.88 87 TYR A O 1
ATOM 716 N N . ALA A 1 88 ? -16.243 20.162 1.442 1.00 62.78 88 ALA A N 1
ATOM 717 C CA . ALA A 1 88 ? -17.549 19.722 0.956 1.00 62.78 88 ALA A CA 1
ATOM 718 C C . ALA A 1 88 ? -18.640 20.772 1.227 1.00 62.78 88 ALA A C 1
ATOM 720 O O . ALA A 1 88 ? -19.416 21.095 0.324 1.00 62.78 88 ALA A O 1
ATOM 721 N N . ILE A 1 89 ? -18.642 21.375 2.422 1.00 63.88 89 ILE A N 1
ATOM 722 C CA . ILE A 1 89 ? -19.538 22.487 2.757 1.00 63.88 89 ILE A CA 1
ATOM 723 C C . ILE A 1 89 ? -19.316 23.667 1.812 1.00 63.88 89 ILE A C 1
ATOM 725 O O . ILE A 1 89 ? -20.283 24.156 1.228 1.00 63.88 89 ILE A O 1
ATOM 729 N N . ILE A 1 90 ? -18.066 24.106 1.630 1.00 73.12 90 ILE A N 1
ATOM 730 C CA . ILE A 1 90 ? -17.731 25.276 0.800 1.00 73.12 90 ILE A CA 1
ATOM 731 C C . ILE A 1 90 ? -18.212 25.097 -0.643 1.00 73.12 90 ILE A C 1
ATOM 733 O O . ILE A 1 90 ? -18.648 26.055 -1.287 1.00 73.12 90 ILE A O 1
ATOM 737 N N . LYS A 1 91 ? -18.132 23.864 -1.151 1.00 69.94 91 LYS A N 1
ATOM 738 C CA . LYS A 1 91 ? -18.538 23.517 -2.511 1.00 69.94 91 LYS A CA 1
ATOM 739 C C . LYS A 1 91 ? -20.056 23.439 -2.678 1.00 69.94 91 LYS A C 1
ATOM 741 O O . LYS A 1 91 ? -20.553 23.816 -3.734 1.00 69.94 91 LYS A O 1
ATOM 746 N N . GLN A 1 92 ? -20.777 22.916 -1.687 1.00 63.75 92 GLN A N 1
ATOM 747 C CA . GLN A 1 92 ? -22.188 22.542 -1.844 1.00 63.75 92 GLN A CA 1
ATOM 748 C C . GLN A 1 92 ? -23.179 23.563 -1.276 1.00 63.75 92 GLN A C 1
ATOM 750 O O . GLN A 1 92 ? -24.337 23.575 -1.690 1.00 63.75 92 GLN A O 1
ATOM 755 N N . THR A 1 93 ? -22.772 24.414 -0.330 1.00 65.69 93 THR A N 1
ATOM 756 C CA . THR A 1 93 ? -23.707 25.336 0.325 1.00 65.69 93 THR A CA 1
ATOM 757 C C . THR A 1 93 ? -23.768 26.699 -0.361 1.00 65.69 93 THR A C 1
ATOM 759 O O . THR A 1 93 ? -22.750 27.334 -0.629 1.00 65.69 93 THR A O 1
ATOM 762 N N . THR A 1 94 ? -24.983 27.203 -0.580 1.00 68.81 94 THR A N 1
ATOM 763 C CA . THR A 1 94 ? -25.237 28.599 -0.984 1.00 68.81 94 THR A CA 1
ATOM 764 C C . THR A 1 94 ? -25.396 29.534 0.218 1.00 68.81 94 THR A C 1
ATOM 766 O O . THR A 1 94 ? -25.488 30.750 0.064 1.00 68.81 94 THR A O 1
ATOM 769 N N . LYS A 1 95 ? -25.425 28.990 1.444 1.00 73.25 95 LYS A N 1
ATOM 770 C CA . LYS A 1 95 ? -25.591 29.775 2.672 1.00 73.25 95 LYS A CA 1
ATOM 771 C C . LYS A 1 95 ? -24.268 30.437 3.055 1.00 73.25 95 LYS A C 1
ATOM 773 O O . LYS A 1 95 ? -23.392 29.774 3.610 1.00 73.25 95 LYS A O 1
ATOM 778 N N . SER A 1 96 ? -24.170 31.747 2.829 1.00 73.56 96 SER A N 1
ATOM 779 C CA . SER A 1 96 ? -22.963 32.561 3.061 1.00 73.56 96 SER A CA 1
ATOM 780 C C . SER A 1 96 ? -22.343 32.368 4.448 1.00 73.56 96 SER A C 1
ATOM 782 O O . SER A 1 96 ? -21.133 32.211 4.561 1.00 73.56 96 SER A O 1
ATOM 784 N N . LYS A 1 97 ? -23.162 32.283 5.505 1.00 75.81 97 LYS A N 1
ATOM 785 C CA . LYS A 1 97 ? -22.678 32.063 6.877 1.00 75.81 97 LYS A CA 1
ATOM 786 C C . LYS A 1 97 ? -21.967 30.715 7.056 1.00 75.81 97 LYS A C 1
ATOM 788 O O . LYS A 1 97 ? -20.867 30.680 7.587 1.00 75.81 97 LYS A O 1
ATOM 793 N N . LEU A 1 98 ? -22.580 29.626 6.588 1.00 56.84 98 LEU A N 1
ATOM 794 C CA . LEU A 1 98 ? -22.026 28.276 6.733 1.00 56.84 98 LEU A CA 1
ATOM 795 C C . LEU A 1 98 ? -20.777 28.085 5.862 1.00 56.84 98 LEU A C 1
ATOM 797 O O . LEU A 1 98 ? -19.817 27.443 6.278 1.00 56.84 98 LEU A O 1
ATOM 801 N N . LYS A 1 99 ? -20.793 28.668 4.658 1.00 72.56 99 LYS A N 1
ATOM 802 C CA . LYS A 1 99 ? -19.646 28.692 3.751 1.00 72.56 99 LYS A CA 1
ATOM 803 C C . LYS A 1 99 ? -18.459 29.401 4.408 1.00 72.56 99 LYS A C 1
ATOM 805 O O . LYS A 1 99 ? -17.387 28.816 4.491 1.00 72.56 99 LYS A O 1
ATOM 810 N N . LYS A 1 100 ? -18.688 30.5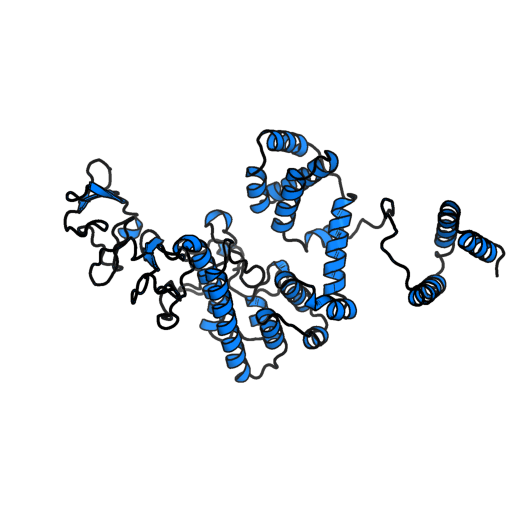99 4.960 1.00 72.44 100 LYS A N 1
ATOM 811 C CA . LYS A 1 100 ? -17.685 31.394 5.678 1.00 72.44 100 LYS A CA 1
ATOM 812 C C . LYS A 1 100 ? -17.083 30.638 6.868 1.00 72.44 100 LYS A C 1
ATOM 814 O O . LYS A 1 100 ? -15.870 30.558 6.985 1.00 72.44 100 LYS A O 1
ATOM 819 N N . GLU A 1 101 ? -17.917 30.019 7.699 1.00 65.69 101 GLU A N 1
ATOM 820 C CA . GLU A 1 101 ? -17.462 29.252 8.871 1.00 65.69 101 GLU A CA 1
ATOM 821 C C . GLU A 1 101 ? -16.593 28.041 8.474 1.00 65.69 101 GLU A C 1
ATOM 823 O O . GLU A 1 101 ? -15.536 27.820 9.056 1.00 65.69 101 GLU A O 1
ATOM 828 N N . ALA A 1 102 ? -16.974 27.297 7.429 1.00 67.31 102 ALA A N 1
ATOM 829 C CA . ALA A 1 102 ? -16.144 26.208 6.908 1.00 67.31 102 ALA A CA 1
ATOM 830 C C . ALA A 1 102 ? -14.814 26.709 6.312 1.00 67.31 102 ALA A C 1
ATOM 832 O O . ALA A 1 102 ? -13.806 26.006 6.363 1.00 67.31 102 ALA A O 1
ATOM 833 N N . MET A 1 103 ? -14.789 27.924 5.759 1.00 73.19 103 MET A N 1
ATOM 834 C CA . MET A 1 103 ? -13.562 28.554 5.256 1.00 73.19 103 MET A CA 1
ATOM 835 C C . MET A 1 103 ? -12.620 28.914 6.409 1.00 73.19 103 MET A C 1
ATOM 837 O O . MET A 1 103 ? -11.424 28.654 6.311 1.00 73.19 103 MET A O 1
ATOM 841 N N . GLU A 1 104 ? -13.155 29.421 7.521 1.00 70.19 104 GLU A N 1
ATOM 842 C CA . GLU A 1 104 ? -12.404 29.735 8.748 1.00 70.19 104 GLU A CA 1
ATOM 843 C C . GLU A 1 104 ? -11.798 28.484 9.411 1.00 70.19 104 GLU A C 1
ATOM 845 O O . GLU A 1 104 ? -10.628 28.495 9.800 1.00 70.19 104 GLU A O 1
ATOM 850 N N . ASP A 1 105 ? -12.539 27.377 9.486 1.00 69.94 105 ASP A N 1
ATOM 851 C CA . ASP A 1 105 ? -12.004 26.114 10.013 1.00 69.94 105 ASP A CA 1
ATOM 852 C C . ASP A 1 105 ? -10.917 25.534 9.088 1.00 69.94 105 ASP A C 1
ATOM 854 O O . ASP A 1 105 ? -9.863 25.094 9.554 1.00 69.94 105 ASP A O 1
ATOM 858 N N . LEU A 1 106 ? -11.108 25.607 7.765 1.00 72.62 106 LEU A N 1
ATOM 859 C CA . LEU A 1 106 ? -10.091 25.197 6.794 1.00 72.62 106 LEU A CA 1
ATOM 860 C C . LEU A 1 106 ? -8.827 26.075 6.889 1.00 72.62 106 LEU A C 1
ATOM 862 O O . LEU A 1 106 ? -7.717 25.560 6.769 1.00 72.62 106 LEU A O 1
ATOM 866 N N . LEU A 1 107 ? -8.973 27.380 7.153 1.00 68.81 107 LEU A N 1
ATOM 867 C CA . LEU A 1 107 ? -7.866 28.311 7.416 1.00 68.81 107 LEU A CA 1
ATOM 868 C C . LEU A 1 107 ? -7.077 27.931 8.658 1.00 68.81 107 LEU A C 1
ATOM 870 O O . LEU A 1 107 ? -5.846 27.912 8.619 1.00 68.81 107 LEU A O 1
ATOM 874 N N . TYR A 1 108 ? -7.781 27.629 9.749 1.00 73.38 108 TYR A N 1
ATOM 875 C CA . TYR A 1 108 ? -7.151 27.193 10.985 1.00 73.38 108 TYR A CA 1
ATOM 876 C C . TYR A 1 108 ? -6.294 25.947 10.740 1.00 73.38 108 TYR A C 1
ATOM 878 O O . TYR A 1 108 ? -5.116 25.941 11.099 1.00 73.38 108 TYR A O 1
ATOM 886 N N . LEU A 1 109 ? -6.838 24.954 10.034 1.00 62.66 109 LEU A N 1
ATOM 887 C CA . LEU A 1 109 ? -6.121 23.728 9.678 1.00 62.66 109 LEU A CA 1
ATOM 888 C C . LEU A 1 109 ? -4.926 23.996 8.751 1.00 62.66 109 LEU A C 1
ATOM 890 O O . LEU A 1 109 ? -3.853 23.432 8.930 1.00 62.66 109 LEU A O 1
ATOM 894 N N . ILE A 1 110 ? -5.052 24.905 7.783 1.00 63.62 110 ILE A N 1
ATOM 895 C CA . ILE A 1 110 ? -3.912 25.302 6.940 1.00 63.62 110 ILE A CA 1
ATOM 896 C C . ILE A 1 110 ? -2.819 25.968 7.781 1.00 63.62 110 ILE A C 1
ATOM 898 O O . ILE A 1 110 ? -1.638 25.678 7.582 1.00 63.62 110 ILE A O 1
ATOM 902 N N . SER A 1 111 ? -3.199 26.829 8.729 1.00 58.31 111 SER A N 1
ATOM 903 C CA . SER A 1 111 ? -2.262 27.518 9.623 1.00 58.31 111 SER A CA 1
ATOM 904 C C . SER A 1 111 ? -1.566 26.572 10.608 1.00 58.31 111 SER A C 1
ATOM 906 O O . SER A 1 111 ? -0.421 26.826 10.974 1.00 58.31 111 SER A O 1
ATOM 908 N N . SER A 1 112 ? -2.205 25.452 10.977 1.00 53.47 112 SER A N 1
ATOM 909 C CA . SER A 1 112 ? -1.588 24.378 11.770 1.00 53.47 112 SER A CA 1
ATOM 910 C C . SER A 1 112 ? -0.721 23.427 10.936 1.00 53.47 112 SER A C 1
ATOM 912 O O . SER A 1 112 ? -0.100 22.522 11.486 1.00 53.47 112 SER A O 1
ATOM 914 N N . GLY A 1 113 ? -0.627 23.642 9.619 1.00 55.38 113 GLY A N 1
ATOM 915 C CA . GLY A 1 113 ? 0.170 22.819 8.711 1.00 55.38 113 GLY A CA 1
ATOM 916 C C . GLY A 1 113 ? -0.567 21.601 8.147 1.00 55.38 113 GLY A C 1
ATOM 917 O O . GLY A 1 113 ? 0.075 20.766 7.504 1.00 55.38 113 GLY A O 1
ATOM 918 N N . ASN A 1 114 ? -1.890 21.496 8.323 1.00 68.00 114 ASN A N 1
ATOM 919 C CA . ASN A 1 114 ? -2.671 20.388 7.785 1.00 68.00 114 ASN A CA 1
ATOM 920 C C . ASN A 1 114 ? -2.638 20.377 6.246 1.00 68.00 114 ASN A C 1
ATOM 922 O O . ASN A 1 114 ? -3.117 21.286 5.554 1.00 68.00 114 ASN A O 1
ATOM 926 N N . TYR A 1 115 ? -2.066 19.310 5.691 1.00 69.94 115 TYR A N 1
ATOM 927 C CA . TYR A 1 115 ? -1.869 19.182 4.252 1.00 69.94 115 TYR A CA 1
ATOM 928 C C . TYR A 1 115 ? -3.175 18.947 3.492 1.00 69.94 115 TYR A C 1
ATOM 930 O O . TYR A 1 115 ? -3.317 19.452 2.377 1.00 69.94 115 TYR A O 1
ATOM 938 N N . ILE A 1 116 ? -4.125 18.201 4.061 1.00 67.88 116 ILE A N 1
ATOM 939 C CA . ILE A 1 116 ? -5.398 17.929 3.392 1.00 67.88 116 ILE A CA 1
ATOM 940 C C . ILE A 1 116 ? -6.196 19.223 3.262 1.00 67.88 116 ILE A C 1
ATOM 942 O O . ILE A 1 116 ? -6.657 19.521 2.164 1.00 67.88 116 ILE A O 1
ATOM 946 N N . ALA A 1 117 ? -6.211 20.076 4.283 1.00 65.56 117 ALA A N 1
ATOM 947 C CA . ALA A 1 117 ? -6.806 21.407 4.203 1.00 65.56 117 ALA A CA 1
ATOM 948 C C . ALA A 1 117 ? -6.187 22.246 3.076 1.00 65.56 117 ALA A C 1
ATOM 950 O O . ALA A 1 117 ? -6.901 22.809 2.244 1.00 65.56 117 ALA A O 1
ATOM 951 N N . LYS A 1 118 ? -4.852 22.239 2.967 1.00 71.44 118 LYS A N 1
ATOM 952 C CA . LYS A 1 118 ? -4.127 22.916 1.882 1.00 71.44 118 LYS A CA 1
ATOM 953 C C . LYS A 1 118 ? -4.402 22.300 0.506 1.00 71.44 118 LYS A C 1
ATOM 955 O O . LYS A 1 118 ? -4.422 23.010 -0.493 1.00 71.44 118 LYS A O 1
ATOM 960 N N . ARG A 1 119 ? -4.606 20.984 0.413 1.00 77.56 119 ARG A N 1
ATOM 961 C CA . ARG A 1 119 ? -4.966 20.305 -0.840 1.00 77.56 119 ARG A CA 1
ATOM 962 C C . ARG A 1 119 ? -6.376 20.679 -1.274 1.00 77.56 119 ARG A C 1
ATOM 964 O O . ARG A 1 119 ? -6.583 21.002 -2.440 1.00 77.56 119 ARG A O 1
ATOM 971 N N . GLU A 1 120 ? -7.329 20.622 -0.356 1.00 75.62 120 GLU A N 1
ATOM 972 C CA . GLU A 1 120 ? -8.727 20.906 -0.646 1.00 75.62 120 GLU A CA 1
ATOM 973 C C . GLU A 1 120 ? -8.939 22.380 -1.025 1.00 75.62 120 GLU A C 1
ATOM 975 O O . GLU A 1 120 ? -9.685 22.665 -1.960 1.00 75.62 120 GLU A O 1
ATOM 980 N N . ILE A 1 121 ? -8.193 23.316 -0.425 1.00 77.88 121 ILE A N 1
ATOM 981 C CA . ILE A 1 121 ? -8.255 24.731 -0.818 1.00 77.88 121 ILE A CA 1
ATOM 982 C C . ILE A 1 121 ? -7.868 24.965 -2.285 1.00 77.88 121 ILE A C 1
ATOM 984 O O . ILE A 1 121 ? -8.446 25.808 -2.969 1.00 77.88 121 ILE A O 1
ATOM 988 N N . ASN A 1 122 ? -6.914 24.186 -2.804 1.00 78.81 122 ASN A N 1
ATOM 989 C CA . ASN A 1 122 ? -6.445 24.321 -4.182 1.00 78.81 122 ASN A CA 1
ATOM 990 C C . ASN A 1 122 ? -7.498 23.845 -5.188 1.00 78.81 122 ASN A C 1
ATOM 992 O O . ASN A 1 122 ? -7.431 24.212 -6.360 1.00 78.81 122 ASN A O 1
ATOM 996 N N . LYS A 1 123 ? -8.486 23.066 -4.733 1.00 79.56 123 LYS A N 1
ATOM 997 C CA . LYS A 1 123 ? -9.633 22.634 -5.535 1.00 79.56 123 LYS A CA 1
ATOM 998 C C . LYS A 1 123 ? -10.777 23.656 -5.550 1.00 79.56 123 LYS A C 1
ATOM 1000 O O . LYS A 1 123 ? -11.785 23.402 -6.209 1.00 79.56 123 LYS A O 1
ATOM 1005 N N . LEU A 1 124 ? -10.679 24.758 -4.801 1.00 76.56 124 LEU A N 1
ATOM 1006 C CA . LEU A 1 124 ? -11.644 25.856 -4.867 1.00 76.56 124 LEU A CA 1
ATOM 1007 C C . LEU A 1 124 ? -11.438 26.672 -6.150 1.00 76.56 124 LEU A C 1
ATOM 1009 O O . LEU A 1 124 ? -10.321 26.798 -6.648 1.00 76.56 124 LEU A O 1
ATOM 1013 N N . THR A 1 125 ? -12.521 27.231 -6.685 1.00 81.56 125 THR A N 1
ATOM 1014 C CA . THR A 1 125 ? -12.468 28.179 -7.810 1.00 81.56 125 THR A CA 1
ATOM 1015 C C . THR A 1 125 ? -11.778 29.485 -7.404 1.00 81.56 125 THR A C 1
ATOM 1017 O O . THR A 1 125 ? -11.694 29.806 -6.220 1.00 81.56 125 THR A O 1
ATOM 1020 N N . GLU A 1 126 ? -11.315 30.270 -8.381 1.00 74.06 126 GLU A N 1
ATOM 1021 C CA . GLU A 1 126 ? -10.677 31.578 -8.148 1.00 74.06 126 GLU A CA 1
ATOM 1022 C C . GLU A 1 126 ? -11.547 32.506 -7.279 1.00 74.06 126 GLU A C 1
ATOM 1024 O O . GLU A 1 126 ? -11.076 33.064 -6.292 1.00 74.06 126 GLU A O 1
ATOM 1029 N N . SER A 1 127 ? -12.848 32.577 -7.584 1.00 77.31 127 SER A N 1
ATOM 1030 C CA . SER A 1 127 ? -13.832 33.357 -6.822 1.00 77.31 127 SER A CA 1
ATOM 1031 C C . SER A 1 127 ? -13.994 32.844 -5.384 1.00 77.31 127 SER A C 1
ATOM 1033 O O . SER A 1 127 ? -14.002 33.636 -4.445 1.00 77.31 127 SER A O 1
ATOM 1035 N N . GLN A 1 128 ? -14.033 31.521 -5.180 1.00 74.12 128 GLN A N 1
ATOM 1036 C CA . GLN A 1 128 ? -14.070 30.931 -3.836 1.00 74.12 128 GLN A CA 1
ATOM 1037 C C . GLN A 1 128 ? -12.772 31.184 -3.053 1.00 74.12 128 GLN A C 1
ATOM 1039 O O . GLN A 1 128 ? -12.829 31.339 -1.837 1.00 74.12 128 GLN A O 1
ATOM 1044 N N . ARG A 1 129 ? -11.609 31.241 -3.720 1.00 73.38 129 ARG A N 1
ATOM 1045 C CA . ARG A 1 129 ? -10.315 31.578 -3.098 1.00 73.38 129 ARG A CA 1
ATOM 1046 C C . ARG A 1 129 ? -10.210 33.057 -2.715 1.00 73.38 129 ARG A C 1
ATOM 1048 O O . ARG A 1 129 ? -9.630 33.368 -1.676 1.00 73.38 129 ARG A O 1
ATOM 1055 N N . GLN A 1 130 ? -10.786 33.962 -3.502 1.00 73.44 130 GLN A N 1
ATOM 1056 C CA . GLN A 1 130 ? -10.870 35.382 -3.141 1.00 73.44 130 GLN A CA 1
ATOM 1057 C C . GLN A 1 130 ? -11.743 35.587 -1.895 1.00 73.44 130 GLN A C 1
ATOM 1059 O O . GLN A 1 130 ? -11.263 36.140 -0.908 1.00 73.44 130 GLN A O 1
ATOM 1064 N N . GLU A 1 131 ? -12.947 35.006 -1.871 1.00 69.31 131 GLU A N 1
ATOM 1065 C CA . GLU A 1 131 ? -13.843 35.015 -0.699 1.00 69.31 131 GLU A CA 1
ATOM 1066 C C . GLU A 1 131 ? -13.169 34.388 0.547 1.00 69.31 131 GLU A C 1
ATOM 1068 O O . GLU A 1 131 ? -13.384 34.810 1.686 1.00 69.31 131 GLU A O 1
ATOM 1073 N N . PHE A 1 132 ? -12.289 33.401 0.338 1.00 61.59 132 PHE A N 1
ATOM 1074 C CA . PHE A 1 132 ? -11.490 32.755 1.388 1.00 61.59 132 PHE A CA 1
ATOM 1075 C C . PHE A 1 132 ? -10.452 33.684 2.001 1.00 61.59 132 PHE A C 1
ATOM 1077 O O . PHE A 1 132 ? -10.290 33.730 3.219 1.00 61.59 132 PHE A O 1
ATOM 1084 N N . THR A 1 133 ? -9.766 34.442 1.154 1.00 57.72 133 THR A N 1
ATOM 1085 C CA . THR A 1 133 ? -8.713 35.373 1.567 1.00 57.72 133 THR A CA 1
ATOM 1086 C C . THR A 1 133 ? -9.301 36.545 2.359 1.00 57.72 133 THR A C 1
ATOM 1088 O O . THR A 1 133 ? -8.718 36.972 3.353 1.00 57.72 133 THR A O 1
ATOM 1091 N N . GLU A 1 134 ? -10.500 36.999 1.987 1.00 54.78 134 GLU A N 1
ATOM 1092 C CA . GLU A 1 134 ? -11.257 38.025 2.718 1.00 54.78 134 GLU A CA 1
ATOM 1093 C C . GLU A 1 134 ? -11.759 37.522 4.082 1.00 54.78 134 GLU A C 1
ATOM 1095 O O . GLU A 1 134 ? -11.748 38.252 5.075 1.00 54.78 134 GLU A O 1
ATOM 1100 N N . THR A 1 135 ? -12.150 36.248 4.156 1.00 55.44 135 THR A N 1
ATOM 1101 C CA . THR A 1 135 ? -12.611 35.598 5.390 1.00 55.44 135 THR A CA 1
ATOM 1102 C C . THR A 1 135 ? -11.464 35.362 6.387 1.00 55.44 135 THR A C 1
ATOM 1104 O O . THR A 1 135 ? -11.650 35.539 7.592 1.00 55.44 135 THR A O 1
ATOM 1107 N N . ALA A 1 136 ? -10.253 35.069 5.897 1.00 49.66 136 ALA A N 1
ATOM 1108 C CA . ALA A 1 136 ? -9.045 34.855 6.705 1.00 49.66 136 ALA A CA 1
ATOM 1109 C C . ALA A 1 136 ? -8.638 36.040 7.584 1.00 49.66 136 ALA A C 1
ATOM 1111 O O . ALA A 1 136 ? -7.945 35.866 8.587 1.00 49.66 136 ALA A O 1
ATOM 1112 N N . PHE A 1 137 ? -9.091 37.240 7.228 1.00 41.03 137 PHE A N 1
ATOM 1113 C CA . PHE A 1 137 ? -8.778 38.466 7.947 1.00 41.03 137 PHE A CA 1
ATOM 1114 C C . PHE A 1 137 ? -9.621 38.671 9.222 1.00 41.03 137 PHE A C 1
ATOM 1116 O O . PHE A 1 137 ? -9.333 39.577 10.005 1.00 41.03 137 PHE A O 1
ATOM 1123 N N . PHE A 1 138 ? -10.634 37.831 9.483 1.00 37.97 138 PHE A N 1
ATOM 1124 C CA . PHE A 1 138 ? -11.585 38.022 10.584 1.00 37.97 138 PHE A CA 1
ATOM 1125 C C . PHE A 1 138 ? -11.588 36.891 11.640 1.00 37.97 138 PHE A C 1
ATOM 1127 O O . PHE A 1 138 ? -12.504 36.093 11.736 1.00 37.97 138 PHE A O 1
ATOM 1134 N N . ASN A 1 139 ? -10.660 37.021 12.591 1.00 44.38 139 ASN A N 1
ATOM 1135 C CA . ASN A 1 139 ? -10.939 37.021 14.040 1.00 44.38 139 ASN A CA 1
ATOM 1136 C C . ASN A 1 139 ? -11.195 35.721 14.859 1.00 44.38 139 ASN A C 1
ATOM 1138 O O . ASN A 1 139 ? -11.596 34.662 14.402 1.00 44.38 139 ASN A O 1
ATOM 1142 N N . LYS A 1 140 ? -10.971 35.898 16.175 1.00 36.09 140 LYS A N 1
ATOM 1143 C CA . LYS A 1 140 ? -10.821 34.950 17.300 1.00 36.09 140 LYS A CA 1
ATOM 1144 C C . LYS A 1 140 ? -12.122 34.672 18.088 1.00 36.09 140 LYS A C 1
ATOM 1146 O O . LYS A 1 140 ? -12.146 34.707 19.318 1.00 36.09 140 LYS A O 1
ATOM 1151 N N . LYS A 1 141 ? -13.234 34.382 17.426 1.00 42.84 141 LYS A N 1
ATOM 1152 C CA . LYS A 1 141 ? -14.486 33.908 18.064 1.00 42.84 141 LYS A CA 1
ATOM 1153 C C . LYS A 1 141 ? -14.890 32.695 17.231 1.00 42.84 141 LYS A C 1
ATOM 1155 O O . LYS A 1 141 ? -14.780 32.782 16.031 1.00 42.84 141 LYS A O 1
ATOM 1160 N N . TYR A 1 142 ? -15.137 31.504 17.766 1.00 45.69 142 TYR A N 1
ATOM 1161 C CA . TYR A 1 142 ? -16.499 31.029 18.016 1.00 45.69 142 TYR A CA 1
ATOM 1162 C C . TYR A 1 142 ? -16.459 29.616 18.635 1.00 45.69 142 TYR A C 1
ATOM 1164 O O . TYR A 1 142 ? -15.705 28.753 18.200 1.00 45.69 142 TYR A O 1
ATOM 1172 N N . ARG A 1 143 ? -17.315 29.377 19.640 1.00 40.09 143 ARG A N 1
ATOM 1173 C CA . ARG A 1 143 ? -17.623 28.055 20.233 1.00 40.09 143 ARG A CA 1
ATOM 1174 C C . ARG A 1 143 ? -19.098 27.632 20.044 1.00 40.09 143 ARG A C 1
ATOM 1176 O O . ARG A 1 143 ? -19.473 26.571 20.511 1.00 40.09 143 ARG A O 1
ATOM 1183 N N . ASN A 1 144 ? -19.937 28.427 19.363 1.00 40.03 144 ASN A N 1
ATOM 1184 C CA . ASN A 1 144 ? -21.410 28.310 19.442 1.00 40.03 144 ASN A CA 1
ATOM 1185 C C . ASN A 1 144 ? -22.122 28.095 18.080 1.00 40.03 144 ASN A C 1
ATOM 1187 O O . ASN A 1 144 ? -23.213 28.622 17.864 1.00 40.03 144 ASN A O 1
ATOM 1191 N N . ASN A 1 145 ? -21.522 27.361 17.140 1.00 45.78 145 ASN A N 1
ATOM 1192 C CA . ASN A 1 145 ? -22.072 27.165 15.789 1.00 45.78 145 ASN A CA 1
ATOM 1193 C C . ASN A 1 145 ? -23.035 25.941 15.706 1.00 45.78 145 ASN A C 1
ATOM 1195 O O . ASN A 1 145 ? -22.654 24.854 16.133 1.00 45.78 145 ASN A O 1
ATOM 1199 N N . PRO A 1 146 ? -24.254 26.054 15.129 1.00 43.31 146 PRO A N 1
ATOM 1200 C CA . PRO A 1 146 ? -25.219 24.950 14.968 1.00 43.31 146 PRO A CA 1
ATOM 1201 C C . PRO A 1 146 ? -24.760 23.747 14.118 1.00 43.31 146 PRO A C 1
ATOM 1203 O O . PRO A 1 146 ? -25.202 22.622 14.358 1.00 43.31 146 PRO A O 1
ATOM 1206 N N . HIS A 1 147 ? -23.889 23.950 13.127 1.00 42.09 147 HIS A N 1
ATOM 1207 C CA . HIS A 1 147 ? -23.353 22.866 12.294 1.00 42.09 147 HIS A CA 1
ATOM 1208 C C . HIS A 1 147 ? -22.163 22.178 12.964 1.00 42.09 147 HIS A C 1
ATOM 1210 O O . HIS A 1 147 ? -22.096 20.950 12.952 1.00 42.09 147 HIS A O 1
ATOM 1216 N N . VAL A 1 148 ? -21.334 22.939 13.690 1.00 45.59 148 VAL A N 1
ATOM 1217 C CA . VAL A 1 148 ? -20.406 22.375 14.684 1.00 45.59 148 VAL A CA 1
ATOM 1218 C C . VAL A 1 148 ? -21.196 21.573 15.719 1.00 45.59 148 VAL A C 1
ATOM 1220 O O . VAL A 1 148 ? -20.833 20.442 15.992 1.00 45.59 148 VAL A O 1
ATOM 1223 N N . ASN A 1 149 ? -22.352 22.051 16.189 1.00 47.41 149 ASN A N 1
ATOM 1224 C CA . ASN A 1 149 ? -23.230 21.277 17.075 1.00 47.41 149 ASN A CA 1
ATOM 1225 C C . ASN A 1 149 ? -23.798 20.008 16.415 1.00 47.41 149 ASN A C 1
ATOM 1227 O O . ASN A 1 149 ? -24.040 19.033 17.113 1.00 47.41 149 ASN A O 1
ATOM 1231 N N . THR A 1 150 ? -24.011 19.983 15.096 1.00 47.38 150 THR A N 1
ATOM 1232 C CA . THR A 1 150 ? -24.471 18.779 14.376 1.00 47.38 150 THR A CA 1
ATOM 1233 C C . THR A 1 150 ? -23.346 17.752 14.243 1.00 47.38 150 THR A C 1
ATOM 1235 O O . THR A 1 150 ? -23.573 16.572 14.487 1.00 47.38 150 THR A O 1
ATOM 1238 N N . LEU A 1 151 ? -22.116 18.194 13.967 1.00 48.22 151 LEU A N 1
ATOM 1239 C CA . LEU A 1 151 ? -20.930 17.333 14.009 1.00 48.22 151 LEU A CA 1
ATOM 1240 C C . LEU A 1 151 ? -20.622 16.854 15.426 1.00 48.22 151 LEU A C 1
ATOM 1242 O O . LEU A 1 151 ? -20.299 15.690 15.615 1.00 48.22 151 LEU A O 1
ATOM 1246 N N . LEU A 1 152 ? -20.772 17.719 16.431 1.00 48.44 152 LEU A N 1
ATOM 1247 C CA . LEU A 1 152 ? -20.666 17.355 17.841 1.00 48.44 152 LEU A CA 1
ATOM 1248 C C . LEU A 1 152 ? -21.759 16.364 18.241 1.00 48.44 152 LEU A C 1
ATOM 1250 O O . LEU A 1 152 ? -21.478 15.499 19.054 1.00 48.44 152 LEU A O 1
ATOM 1254 N N . LYS A 1 153 ? -22.958 16.420 17.642 1.00 53.88 153 LYS A N 1
ATOM 1255 C CA . LYS A 1 153 ? -24.022 15.417 17.822 1.00 53.88 153 LYS A CA 1
ATOM 1256 C C . LYS A 1 153 ? -23.717 14.094 17.125 1.00 53.88 153 LYS A C 1
ATOM 1258 O O . LYS A 1 153 ? -23.907 13.065 17.750 1.00 53.88 153 LYS A O 1
ATOM 1263 N N . LEU A 1 154 ? -23.229 14.097 15.881 1.00 50.78 154 LEU A N 1
ATOM 1264 C CA . LEU A 1 154 ? -22.839 12.871 15.164 1.00 50.78 154 LEU A CA 1
ATOM 1265 C C . LEU A 1 154 ? -21.635 12.199 15.844 1.00 50.78 154 LEU A C 1
ATOM 1267 O O . LEU A 1 154 ? -21.569 10.986 15.996 1.00 50.78 154 LEU A O 1
ATOM 1271 N N . ARG A 1 155 ? -20.704 13.019 16.331 1.00 54.41 155 ARG A N 1
ATOM 1272 C CA . ARG A 1 155 ? -19.577 12.592 17.149 1.00 54.41 155 ARG A CA 1
ATOM 1273 C C . ARG A 1 155 ? -20.028 12.085 18.507 1.00 54.41 155 ARG A C 1
ATOM 1275 O O . ARG A 1 155 ? -19.552 11.038 18.913 1.00 54.41 155 ARG A O 1
ATOM 1282 N N . LYS A 1 156 ? -20.894 12.817 19.212 1.00 58.16 156 LYS A N 1
ATOM 1283 C CA . LYS A 1 156 ? -21.493 12.352 20.461 1.00 58.16 156 LYS A CA 1
ATOM 1284 C C . LYS A 1 156 ? -22.203 11.030 20.204 1.00 58.16 156 LYS A C 1
ATOM 1286 O O . LYS A 1 156 ? -21.975 10.119 20.952 1.00 58.16 156 LYS A O 1
ATOM 1291 N N . TYR A 1 157 ? -22.903 10.858 19.089 1.00 60.31 157 TYR A N 1
ATOM 1292 C CA . TYR A 1 157 ? -23.525 9.590 18.716 1.00 60.31 157 TYR A CA 1
ATOM 1293 C C . TYR A 1 157 ? -22.513 8.449 18.516 1.00 60.31 157 TYR A C 1
ATOM 1295 O O . TYR A 1 157 ? -22.692 7.393 19.105 1.00 60.31 157 TYR A O 1
ATOM 1303 N N . ILE A 1 158 ? -21.427 8.645 17.756 1.00 55.38 158 ILE A N 1
ATOM 1304 C CA . ILE A 1 158 ? -20.383 7.612 17.581 1.00 55.38 158 ILE A CA 1
ATOM 1305 C C . ILE A 1 158 ? -19.651 7.331 18.899 1.00 55.38 158 ILE A C 1
ATOM 1307 O O . ILE A 1 158 ? -19.349 6.184 19.198 1.00 55.38 158 ILE A O 1
ATOM 1311 N N . MET A 1 159 ? -19.365 8.362 19.695 1.00 59.16 159 MET A N 1
ATOM 1312 C CA . MET A 1 159 ? -18.719 8.219 21.000 1.00 59.16 159 MET A CA 1
ATOM 1313 C C . MET A 1 159 ? -19.655 7.571 22.015 1.00 59.16 159 MET A C 1
ATOM 1315 O O . MET A 1 159 ? -19.212 6.707 22.748 1.00 59.16 159 MET A O 1
ATOM 1319 N N . ASP A 1 160 ? -20.930 7.936 22.035 1.00 60.72 160 ASP A N 1
ATOM 1320 C CA . ASP A 1 160 ? -21.958 7.331 22.873 1.00 60.72 160 ASP A CA 1
ATOM 1321 C C . ASP A 1 160 ? -22.052 5.854 22.492 1.00 60.72 160 ASP A C 1
ATOM 1323 O O . ASP A 1 160 ? -21.875 5.024 23.358 1.00 60.72 160 ASP A O 1
ATOM 1327 N N . ILE A 1 161 ? -22.143 5.492 21.205 1.00 60.38 161 ILE A N 1
ATOM 1328 C CA . ILE A 1 161 ? -22.098 4.083 20.764 1.00 60.38 161 ILE A CA 1
ATOM 1329 C C . ILE A 1 161 ? -20.802 3.387 21.179 1.00 60.38 161 ILE A C 1
ATOM 1331 O O . ILE A 1 161 ? -20.833 2.277 21.691 1.00 60.38 161 ILE A O 1
ATOM 1335 N N . ALA A 1 162 ? -19.646 4.009 20.960 1.00 60.81 162 ALA A N 1
ATOM 1336 C CA . ALA A 1 162 ? -18.366 3.389 21.277 1.00 60.81 162 ALA A CA 1
ATOM 1337 C C . ALA A 1 162 ? -18.130 3.260 22.790 1.00 60.81 162 ALA A C 1
ATOM 1339 O O . ALA A 1 162 ? -17.341 2.417 23.209 1.00 60.81 162 ALA A O 1
ATOM 1340 N N . LEU A 1 163 ? -18.780 4.078 23.619 1.00 65.94 163 LEU A N 1
ATOM 1341 C CA . LEU A 1 163 ? -18.555 4.157 25.064 1.00 65.94 163 LEU A CA 1
ATOM 1342 C C . LEU A 1 163 ? -19.707 3.588 25.904 1.00 65.94 163 LEU A C 1
ATOM 1344 O O . LEU A 1 163 ? -19.504 3.401 27.103 1.00 65.94 163 LEU A O 1
ATOM 1348 N N . ASP A 1 164 ? -20.855 3.312 25.293 1.00 82.31 164 ASP A N 1
ATOM 1349 C CA . ASP A 1 164 ? -22.044 2.685 25.873 1.00 82.31 164 ASP A CA 1
ATOM 1350 C C . ASP A 1 164 ? -22.187 1.268 25.309 1.00 82.31 164 ASP A C 1
ATOM 1352 O O . ASP A 1 164 ? -22.294 1.057 24.100 1.00 82.31 164 ASP A O 1
ATOM 1356 N N . ASP A 1 165 ? -22.150 0.286 26.201 1.00 81.50 165 ASP A N 1
ATOM 1357 C CA . ASP A 1 165 ? -22.137 -1.130 25.843 1.00 81.50 165 ASP A CA 1
ATOM 1358 C C . ASP A 1 165 ? -23.443 -1.604 25.196 1.00 81.50 165 ASP A C 1
ATOM 1360 O O . ASP A 1 165 ? -23.410 -2.367 24.229 1.00 81.50 165 ASP A O 1
ATOM 1364 N N . GLU A 1 166 ? -24.590 -1.117 25.672 1.00 82.50 166 GLU A N 1
ATOM 1365 C CA . GLU A 1 166 ? -25.904 -1.498 25.150 1.00 82.50 166 GLU A CA 1
ATOM 1366 C C . GLU A 1 166 ? -26.124 -0.905 23.754 1.00 82.50 166 GLU A C 1
ATOM 1368 O O . GLU A 1 166 ? -26.583 -1.581 22.826 1.00 82.50 166 GLU A O 1
ATOM 1373 N N . ASN A 1 167 ? -25.739 0.358 23.568 1.00 82.50 167 ASN A N 1
ATOM 1374 C CA . ASN A 1 167 ? -25.780 0.993 22.259 1.00 82.50 167 ASN A CA 1
ATOM 1375 C C . ASN A 1 167 ? -24.827 0.324 21.264 1.00 82.50 167 ASN A C 1
ATOM 1377 O O . ASN A 1 167 ? -25.194 0.198 20.091 1.00 82.50 167 ASN A O 1
ATOM 1381 N N . LEU A 1 168 ? -23.637 -0.101 21.706 1.00 84.88 168 LEU A N 1
ATOM 1382 C CA . LEU A 1 168 ? -22.680 -0.783 20.841 1.00 84.88 168 LEU A CA 1
ATOM 1383 C C . LEU A 1 168 ? -23.261 -2.080 20.285 1.00 84.88 168 LEU A C 1
ATOM 1385 O O . LEU A 1 168 ? -23.326 -2.236 19.067 1.00 84.88 168 LEU A O 1
ATOM 1389 N N . LEU A 1 169 ? -23.736 -2.969 21.162 1.00 85.81 169 LEU A N 1
ATOM 1390 C CA . LEU A 1 169 ? -24.288 -4.272 20.779 1.00 85.81 169 LEU A CA 1
ATOM 1391 C C . LEU A 1 169 ? -25.432 -4.130 19.762 1.00 85.81 169 LEU A C 1
ATOM 1393 O O . LEU A 1 169 ? -25.478 -4.843 18.762 1.00 85.81 169 LEU A O 1
ATOM 1397 N N . ASN A 1 170 ? -26.314 -3.150 19.969 1.00 85.88 170 ASN A N 1
ATOM 1398 C CA . ASN A 1 170 ? -27.486 -2.933 19.119 1.00 85.88 170 ASN A CA 1
ATOM 1399 C C . ASN A 1 170 ? -27.171 -2.303 17.751 1.00 85.88 170 ASN A C 1
ATOM 1401 O O . ASN A 1 170 ? -27.967 -2.417 16.813 1.00 85.88 170 ASN A O 1
ATOM 1405 N N . LYS A 1 171 ? -26.047 -1.587 17.623 1.00 88.88 171 LYS A N 1
ATOM 1406 C CA . LYS A 1 171 ? -25.721 -0.794 16.424 1.00 88.88 171 LYS A CA 1
ATOM 1407 C C . LYS A 1 171 ? -24.481 -1.277 15.681 1.00 88.88 171 LYS A C 1
ATOM 1409 O O . LYS A 1 171 ? -24.265 -0.812 14.567 1.00 88.88 171 LYS A O 1
ATOM 1414 N N . TRP A 1 172 ? -23.720 -2.214 16.243 1.00 91.88 172 TRP A N 1
ATOM 1415 C CA . TRP A 1 172 ? -22.457 -2.712 15.696 1.00 91.88 172 TRP A CA 1
ATOM 1416 C C . TRP A 1 172 ? -22.523 -3.064 14.209 1.00 91.88 172 TRP A C 1
ATOM 1418 O O . TRP A 1 172 ? -21.769 -2.524 13.409 1.00 91.88 172 TRP A O 1
ATOM 1428 N N . ASN A 1 173 ? -23.504 -3.880 13.822 1.00 90.44 173 ASN A N 1
ATOM 1429 C CA . ASN A 1 173 ? -23.670 -4.351 12.442 1.00 90.44 173 ASN A CA 1
ATOM 1430 C C . ASN A 1 173 ? -24.184 -3.284 11.463 1.00 90.44 173 ASN A C 1
ATOM 1432 O O . ASN A 1 173 ? -24.375 -3.568 10.284 1.00 90.44 173 ASN A O 1
ATOM 1436 N N . ARG A 1 174 ? -24.457 -2.066 11.945 1.00 88.38 174 ARG A N 1
ATOM 1437 C CA . ARG A 1 174 ? -24.810 -0.908 11.109 1.00 88.38 174 ARG A CA 1
ATOM 1438 C C . ARG A 1 174 ? -23.614 0.001 10.843 1.00 88.38 174 ARG A C 1
ATOM 1440 O O . ARG A 1 174 ? -23.746 0.916 10.037 1.00 88.38 174 ARG A O 1
ATOM 1447 N N . LEU A 1 175 ? -22.509 -0.205 11.556 1.00 86.62 175 LEU A N 1
ATOM 1448 C CA . LEU A 1 175 ? -21.282 0.555 11.376 1.00 86.62 175 LEU A CA 1
ATOM 1449 C C . LEU A 1 175 ? -20.541 0.039 10.144 1.00 86.62 175 LEU A C 1
ATOM 1451 O O . LEU A 1 175 ? -20.495 -1.164 9.889 1.00 86.62 175 LEU A O 1
ATOM 1455 N N . GLU A 1 176 ? -19.921 0.941 9.395 1.00 89.44 176 GLU A N 1
ATOM 1456 C CA . GLU A 1 176 ? -18.964 0.526 8.375 1.00 89.44 176 GLU A CA 1
ATOM 1457 C C . GLU A 1 176 ? -17.696 -0.040 9.031 1.00 89.44 176 GLU A C 1
ATOM 1459 O O . GLU A 1 176 ? -17.330 0.350 10.142 1.00 89.44 176 GLU A O 1
ATOM 1464 N N . ARG A 1 177 ? -16.937 -0.873 8.303 1.00 91.88 177 ARG A N 1
ATOM 1465 C CA . ARG A 1 177 ? -15.658 -1.437 8.781 1.00 91.88 177 ARG A CA 1
ATOM 1466 C C . ARG A 1 177 ? -14.753 -0.395 9.439 1.00 91.88 177 ARG A C 1
ATOM 1468 O O . ARG A 1 177 ? -14.163 -0.644 10.484 1.00 91.88 177 ARG A O 1
ATOM 1475 N N . SER A 1 178 ? -14.618 0.781 8.827 1.00 87.88 178 SER A N 1
ATOM 1476 C CA . SER A 1 178 ? -13.740 1.832 9.355 1.00 87.88 178 SER A CA 1
ATOM 1477 C C . SER A 1 178 ? -14.211 2.376 10.711 1.00 87.88 178 SER A C 1
ATOM 1479 O O . SER A 1 178 ? -13.386 2.699 11.566 1.00 87.88 178 SER A O 1
ATOM 1481 N N . GLU A 1 179 ? -15.523 2.416 10.940 1.00 87.56 179 GLU A N 1
ATOM 1482 C CA . GLU A 1 179 ? -16.148 2.848 12.189 1.00 87.56 179 GLU A CA 1
ATOM 1483 C C . GLU A 1 179 ? -16.063 1.751 13.260 1.00 87.56 179 GLU A C 1
ATOM 1485 O O . GLU A 1 179 ? -15.786 2.051 14.425 1.00 87.56 179 GLU A O 1
ATOM 1490 N N . GLN A 1 180 ? -16.218 0.483 12.867 1.00 93.06 180 GLN A N 1
ATOM 1491 C CA . GLN A 1 180 ? -16.002 -0.679 13.734 1.00 93.06 180 GLN A CA 1
ATOM 1492 C C . GLN A 1 180 ? -14.553 -0.718 14.245 1.00 93.06 180 GLN A C 1
ATOM 1494 O O . GLN A 1 180 ? -14.318 -0.733 15.455 1.00 93.06 180 GLN A O 1
ATOM 1499 N N . LEU A 1 181 ? -13.568 -0.612 13.342 1.00 93.06 181 LEU A N 1
ATOM 1500 C CA . LEU A 1 181 ? -12.145 -0.536 13.697 1.00 93.06 181 LEU A CA 1
ATOM 1501 C C . LEU A 1 181 ? -11.858 0.645 14.628 1.00 93.06 181 LEU A C 1
ATOM 1503 O O . LEU A 1 181 ? -11.223 0.485 15.669 1.00 93.06 181 LEU A O 1
ATOM 1507 N N . LYS A 1 182 ? -12.372 1.834 14.294 1.00 90.25 182 LYS A N 1
ATOM 1508 C CA . LYS A 1 182 ? -12.267 3.026 15.143 1.00 90.25 182 LYS A CA 1
ATOM 1509 C C . LYS A 1 182 ? -12.815 2.776 16.549 1.00 90.25 182 LYS A C 1
ATOM 1511 O O . LYS A 1 182 ? -12.206 3.209 17.525 1.00 90.25 182 LYS A O 1
ATOM 1516 N N . THR A 1 183 ? -13.935 2.072 16.662 1.00 91.00 183 THR A N 1
ATOM 1517 C CA . THR A 1 183 ? -14.564 1.755 17.947 1.00 91.00 183 THR A CA 1
ATOM 1518 C C . THR A 1 183 ? -13.700 0.809 18.777 1.00 91.00 183 THR A C 1
ATOM 1520 O O . THR A 1 183 ? -13.499 1.061 19.966 1.00 91.00 183 THR A O 1
ATOM 1523 N N . ILE A 1 184 ? -13.104 -0.206 18.143 1.00 93.12 184 ILE A N 1
ATOM 1524 C CA . ILE A 1 184 ? -12.129 -1.103 18.779 1.00 93.12 184 ILE A CA 1
ATOM 1525 C C . ILE A 1 184 ? -10.947 -0.296 19.332 1.00 93.12 184 ILE A C 1
ATOM 1527 O O . ILE A 1 184 ? -10.632 -0.403 20.516 1.00 93.12 184 ILE A O 1
ATOM 1531 N N . TYR A 1 185 ? -10.349 0.587 18.525 1.00 92.94 185 TYR A N 1
ATOM 1532 C CA . TYR A 1 185 ? -9.236 1.440 18.960 1.00 92.94 185 TYR A CA 1
ATOM 1533 C C . TYR A 1 185 ? -9.600 2.360 20.130 1.00 92.94 185 TYR A C 1
ATOM 1535 O O . TYR A 1 185 ? -8.835 2.493 21.090 1.00 92.94 185 TYR A O 1
ATOM 1543 N N . ILE A 1 186 ? -10.781 2.982 20.089 1.00 89.75 186 ILE A N 1
ATOM 1544 C CA . ILE A 1 186 ? -11.274 3.819 21.189 1.00 89.75 186 ILE A CA 1
ATOM 1545 C C . ILE A 1 186 ? -11.410 2.985 22.468 1.00 89.75 186 ILE A C 1
ATOM 1547 O O . ILE A 1 186 ? -10.984 3.440 23.527 1.00 89.75 186 ILE A O 1
ATOM 1551 N N . ARG A 1 187 ? -11.958 1.769 22.406 1.00 90.56 187 ARG A N 1
ATOM 1552 C CA . ARG A 1 187 ? -12.132 0.935 23.606 1.00 90.56 187 ARG A CA 1
ATOM 1553 C C . ARG A 1 187 ? -10.810 0.450 24.183 1.00 90.56 187 ARG A C 1
ATOM 1555 O O . ARG A 1 187 ? -10.587 0.637 25.380 1.00 90.56 187 ARG A O 1
ATOM 1562 N N . LEU A 1 188 ? -9.926 -0.067 23.329 1.00 90.75 188 LEU A N 1
ATOM 1563 C CA . LEU A 1 188 ? -8.590 -0.518 23.718 1.00 90.75 188 LEU A CA 1
ATOM 1564 C C . LEU A 1 188 ? -7.784 0.608 24.377 1.00 90.75 188 LEU A C 1
ATOM 1566 O O . LEU A 1 188 ? -7.267 0.440 25.477 1.00 90.75 188 LEU A O 1
ATOM 1570 N N . SER A 1 189 ? -7.731 1.786 23.749 1.00 90.00 189 SER A N 1
ATOM 1571 C CA . SER A 1 189 ? -6.966 2.932 24.271 1.00 90.00 189 SER A CA 1
ATOM 1572 C C . SER A 1 189 ? -7.480 3.481 25.604 1.00 90.00 189 SER A C 1
ATOM 1574 O O . SER A 1 189 ? -6.711 4.078 26.351 1.00 90.00 189 SER A O 1
ATOM 1576 N N . ASN A 1 190 ? -8.761 3.277 25.926 1.00 85.00 190 ASN A N 1
ATOM 1577 C CA . ASN A 1 190 ? -9.342 3.692 27.203 1.00 85.00 190 ASN A CA 1
ATOM 1578 C C . ASN A 1 190 ? -9.351 2.570 28.256 1.00 85.00 190 ASN A C 1
ATOM 1580 O O . ASN A 1 190 ? -9.927 2.777 29.323 1.00 85.00 190 ASN A O 1
ATOM 1584 N N . ASN A 1 191 ? -8.756 1.403 27.965 1.00 81.81 191 ASN A N 1
ATOM 1585 C CA . ASN A 1 191 ? -8.750 0.220 28.833 1.00 81.81 191 ASN A CA 1
ATOM 1586 C C . ASN A 1 191 ? -10.154 -0.130 29.374 1.00 81.81 191 ASN A C 1
ATOM 1588 O O . ASN A 1 191 ? -10.349 -0.357 30.569 1.00 81.81 191 ASN A O 1
ATOM 1592 N N . ARG A 1 192 ? -11.166 -0.053 28.501 1.00 70.19 192 ARG A N 1
ATOM 1593 C CA . ARG A 1 192 ? -12.574 -0.287 28.860 1.00 70.19 192 ARG A CA 1
ATOM 1594 C C . ARG A 1 192 ? -12.947 -1.760 28.754 1.00 70.19 192 ARG A C 1
ATOM 1596 O O . ARG A 1 192 ? -12.202 -2.537 28.172 1.00 70.19 192 ARG A O 1
ATOM 1603 N N . ASN A 1 193 ? -14.111 -2.113 29.311 1.00 73.06 193 ASN A N 1
ATOM 1604 C CA . ASN A 1 193 ? -14.590 -3.489 29.396 1.00 73.06 193 ASN A CA 1
ATOM 1605 C C . ASN A 1 193 ? -14.520 -4.209 28.035 1.00 73.06 193 ASN A C 1
ATOM 1607 O O . ASN A 1 193 ? -15.317 -3.954 27.128 1.00 73.06 193 ASN A O 1
ATOM 1611 N N . MET A 1 194 ? -13.547 -5.111 27.920 1.00 82.50 194 MET A N 1
ATOM 1612 C CA . MET A 1 194 ? -13.291 -5.897 26.718 1.00 82.50 194 MET A CA 1
ATOM 1613 C C . MET A 1 194 ? -14.332 -7.003 26.526 1.00 82.50 194 MET A C 1
ATOM 1615 O O . MET A 1 194 ? -14.541 -7.442 25.402 1.00 82.50 194 MET A O 1
ATOM 1619 N N . GLU A 1 195 ? -15.055 -7.395 27.581 1.00 85.50 195 GLU A N 1
ATOM 1620 C CA . GLU A 1 195 ? -16.090 -8.437 27.520 1.00 85.50 195 GLU A CA 1
ATOM 1621 C C . GLU A 1 195 ? -17.178 -8.117 26.494 1.00 85.50 195 GLU A C 1
ATOM 1623 O O . GLU A 1 195 ? -17.710 -9.009 25.839 1.00 85.50 195 GLU A O 1
ATOM 1628 N N . VAL A 1 196 ? -17.485 -6.834 26.311 1.00 86.88 196 VAL A N 1
ATOM 1629 C CA . VAL A 1 196 ? -18.517 -6.399 25.367 1.00 86.88 196 VAL A CA 1
ATOM 1630 C C . VAL A 1 196 ? -18.069 -6.631 23.931 1.00 86.88 196 VAL A C 1
ATOM 1632 O O . VAL A 1 196 ? -18.896 -6.991 23.101 1.00 86.88 196 VAL A O 1
ATOM 1635 N N . LEU A 1 197 ? -16.769 -6.487 23.639 1.00 87.69 197 LEU A N 1
ATOM 1636 C CA . LEU A 1 197 ? -16.225 -6.811 22.321 1.00 87.69 197 LEU A CA 1
ATOM 1637 C C . LEU A 1 197 ? -16.329 -8.316 22.027 1.00 87.69 197 LEU A C 1
ATOM 1639 O O . LEU A 1 197 ? -16.581 -8.688 20.884 1.00 87.69 197 LEU A O 1
ATOM 1643 N N . ASN A 1 198 ? -16.228 -9.170 23.052 1.00 85.62 198 ASN A N 1
ATOM 1644 C CA . ASN A 1 198 ? -16.392 -10.626 22.923 1.00 85.62 198 ASN A CA 1
ATOM 1645 C C . ASN A 1 198 ? -17.833 -11.030 22.582 1.00 85.62 198 ASN A C 1
ATOM 1647 O O . ASN A 1 198 ? -18.055 -12.104 22.031 1.00 85.62 198 ASN A O 1
ATOM 1651 N N . GLY A 1 199 ? -18.813 -10.198 22.946 1.00 84.94 199 GLY A N 1
ATOM 1652 C CA . GLY A 1 199 ? -20.234 -10.437 22.691 1.00 84.94 199 GLY A CA 1
ATOM 1653 C C . GLY A 1 199 ? -20.730 -9.934 21.332 1.00 84.94 199 GLY A C 1
ATOM 1654 O O . GLY A 1 199 ? -21.911 -10.104 21.023 1.00 84.94 199 GLY A O 1
ATOM 1655 N N . LEU A 1 200 ? -19.876 -9.290 20.528 1.00 90.38 200 LEU A N 1
ATOM 1656 C CA . LEU A 1 200 ? -20.270 -8.748 19.229 1.00 90.38 200 LEU A CA 1
ATOM 1657 C C . LEU A 1 200 ? -20.438 -9.868 18.199 1.00 90.38 200 LEU A C 1
ATOM 1659 O O . LEU A 1 200 ? -19.538 -10.668 17.968 1.00 90.38 200 LEU A O 1
ATOM 1663 N N . ASN A 1 201 ? -21.590 -9.888 17.530 1.00 89.12 201 ASN A N 1
ATOM 1664 C CA . ASN A 1 201 ? -21.813 -10.732 16.360 1.00 89.12 201 ASN A CA 1
ATOM 1665 C C . ASN A 1 201 ? -21.300 -9.999 15.113 1.00 89.12 201 ASN A C 1
ATOM 1667 O O . ASN A 1 201 ? -22.062 -9.243 14.510 1.00 89.12 201 ASN A O 1
ATOM 1671 N N . GLU A 1 202 ? -20.020 -10.174 14.781 1.00 93.62 202 GLU A N 1
ATOM 1672 C CA . GLU A 1 202 ? -19.354 -9.506 13.658 1.00 93.62 202 GLU A CA 1
ATOM 1673 C C . GLU A 1 202 ? -19.457 -10.313 12.354 1.00 93.62 202 GLU A C 1
ATOM 1675 O O . GLU A 1 202 ? -19.084 -11.482 12.286 1.00 93.62 202 GLU A O 1
ATOM 1680 N N . GLY A 1 203 ? -19.936 -9.662 11.291 1.00 91.81 203 GLY A N 1
ATOM 1681 C CA . GLY A 1 203 ? -20.032 -10.251 9.954 1.00 91.81 203 GLY A CA 1
ATOM 1682 C C . GLY A 1 203 ? -18.833 -9.950 9.051 1.00 91.81 203 GLY A C 1
ATOM 1683 O O . GLY A 1 203 ? -18.599 -10.674 8.082 1.00 91.81 203 GLY A O 1
ATOM 1684 N N . ASP A 1 204 ? -18.073 -8.890 9.334 1.00 94.25 204 ASP A N 1
ATOM 1685 C CA . ASP A 1 204 ? -16.883 -8.518 8.579 1.00 94.25 204 ASP A CA 1
ATOM 1686 C C . ASP A 1 204 ? -15.690 -9.411 8.959 1.00 94.25 204 ASP A C 1
ATOM 1688 O O . ASP A 1 204 ? -15.219 -9.355 10.097 1.00 94.25 204 ASP A O 1
ATOM 1692 N N . PRO A 1 205 ? -15.123 -10.195 8.020 1.00 94.50 205 PRO A N 1
ATOM 1693 C CA . PRO A 1 205 ? -14.063 -11.141 8.353 1.00 94.50 205 PRO A CA 1
ATOM 1694 C C . PRO A 1 205 ? -12.822 -10.490 8.971 1.00 94.50 205 PRO A C 1
ATOM 1696 O O . PRO A 1 205 ? -12.178 -11.090 9.825 1.00 94.50 205 PRO A O 1
ATOM 1699 N N . ILE A 1 206 ? -12.458 -9.276 8.537 1.00 95.12 206 ILE A N 1
ATOM 1700 C CA . ILE A 1 206 ? -11.241 -8.599 9.010 1.00 95.12 206 ILE A CA 1
ATOM 1701 C C . ILE A 1 206 ? -11.447 -8.123 10.437 1.00 95.12 206 ILE A C 1
ATOM 1703 O O . ILE A 1 206 ? -10.562 -8.299 11.274 1.00 95.12 206 ILE A O 1
ATOM 1707 N N . VAL A 1 207 ? -12.603 -7.515 10.703 1.00 95.88 207 VAL A N 1
ATOM 1708 C CA . VAL A 1 207 ? -12.937 -7.036 12.043 1.00 95.88 207 VAL A CA 1
ATOM 1709 C C . VAL A 1 207 ? -13.089 -8.215 12.994 1.00 95.88 207 VAL A C 1
ATOM 1711 O O . VAL A 1 207 ? -12.514 -8.172 14.078 1.00 95.88 207 VAL A O 1
ATOM 1714 N N . ASN A 1 208 ? -13.735 -9.303 12.562 1.00 95.06 208 ASN A N 1
ATOM 1715 C CA . ASN A 1 208 ? -13.863 -10.509 13.374 1.00 95.06 208 ASN A CA 1
ATOM 1716 C C . ASN A 1 208 ? -12.491 -11.077 13.735 1.00 95.06 208 ASN A C 1
ATOM 1718 O O . ASN A 1 208 ? -12.218 -11.305 14.903 1.00 95.06 208 ASN A O 1
ATOM 1722 N N . SER A 1 209 ? -11.584 -11.220 12.762 1.00 94.56 209 SER A N 1
ATOM 1723 C CA . SER A 1 209 ? -10.229 -11.698 13.056 1.00 94.56 209 SER A CA 1
ATOM 1724 C C . SER A 1 209 ? -9.440 -10.759 13.972 1.00 94.56 209 SER A C 1
ATOM 1726 O O . SER A 1 209 ? -8.599 -11.224 14.729 1.00 94.56 209 SER A O 1
ATOM 1728 N N . ILE A 1 210 ? -9.688 -9.447 13.938 1.00 94.88 210 ILE A N 1
ATOM 1729 C CA . ILE A 1 210 ? -9.086 -8.512 14.900 1.00 94.88 210 ILE A CA 1
ATOM 1730 C C . ILE A 1 210 ? -9.639 -8.742 16.308 1.00 94.88 210 ILE A C 1
ATOM 1732 O O . ILE A 1 210 ? -8.861 -8.755 17.259 1.00 94.88 210 ILE A O 1
ATOM 1736 N N . LEU A 1 211 ? -10.954 -8.924 16.442 1.00 93.62 211 LEU A N 1
ATOM 1737 C CA . LEU A 1 211 ? -11.582 -9.262 17.718 1.00 93.62 211 LEU A CA 1
ATOM 1738 C C . LEU A 1 211 ? -11.034 -10.593 18.249 1.00 93.62 211 LEU A C 1
ATOM 1740 O O . LEU A 1 211 ? -10.633 -10.654 19.406 1.00 93.62 211 LEU A O 1
ATOM 1744 N N . ASP A 1 212 ? -10.903 -11.610 17.395 1.00 91.88 212 ASP A N 1
ATOM 1745 C CA . ASP A 1 212 ? -10.292 -12.896 17.748 1.00 91.88 212 ASP A CA 1
ATOM 1746 C C . ASP A 1 212 ? -8.867 -12.695 18.290 1.00 91.88 212 ASP A C 1
ATOM 1748 O O . ASP A 1 212 ? -8.551 -13.151 19.387 1.00 91.88 212 ASP A O 1
ATOM 1752 N N . LEU A 1 213 ? -8.024 -11.926 17.584 1.00 91.31 213 LEU A N 1
ATOM 1753 C CA . LEU A 1 213 ? -6.654 -11.642 18.028 1.00 91.31 213 LEU A CA 1
ATOM 1754 C C . LEU A 1 213 ? -6.605 -10.970 19.407 1.00 91.31 213 LEU A C 1
ATOM 1756 O O . LEU A 1 213 ? -5.708 -11.266 20.195 1.00 91.31 213 LEU A O 1
ATOM 1760 N N . ILE A 1 214 ? -7.537 -10.058 19.684 1.00 90.62 214 ILE A N 1
ATOM 1761 C CA . ILE A 1 214 ? -7.633 -9.336 20.959 1.00 90.62 214 ILE A CA 1
ATOM 1762 C C . ILE A 1 214 ? -8.093 -10.264 22.094 1.00 90.62 214 ILE A C 1
ATOM 1764 O O . ILE A 1 214 ? -7.623 -10.128 23.224 1.00 90.62 214 ILE A O 1
ATOM 1768 N N . ASN A 1 215 ? -9.007 -11.188 21.798 1.00 87.69 215 ASN A N 1
ATOM 1769 C CA . ASN A 1 215 ? -9.693 -12.008 22.796 1.00 87.69 215 ASN A CA 1
ATOM 1770 C C . ASN A 1 215 ? -8.920 -13.276 23.168 1.00 87.69 215 ASN A C 1
ATOM 1772 O O . ASN A 1 215 ? -9.174 -13.879 24.214 1.00 87.69 215 ASN A O 1
ATOM 1776 N N . GLU A 1 216 ? -7.987 -13.704 22.322 1.00 83.50 216 GLU A N 1
ATOM 1777 C CA . GLU A 1 216 ? -7.221 -14.915 22.566 1.00 83.50 216 GLU A CA 1
ATOM 1778 C C . GLU A 1 216 ? -6.249 -14.793 23.748 1.00 83.50 216 GLU A C 1
ATOM 1780 O O . GLU A 1 216 ? -5.434 -13.876 23.872 1.00 83.50 216 GLU A O 1
ATOM 1785 N N . SER A 1 217 ? -6.328 -15.793 24.631 1.00 61.28 217 SER A N 1
ATOM 1786 C CA . SER A 1 217 ? -5.460 -15.937 25.799 1.00 61.28 217 SER A CA 1
ATOM 1787 C C . SER A 1 217 ? -3.989 -16.115 25.379 1.00 61.28 217 SER A C 1
ATOM 1789 O O . SER A 1 217 ? -3.720 -16.773 24.373 1.00 61.28 217 SER A O 1
ATOM 1791 N N . PRO A 1 218 ? -3.008 -15.601 26.152 1.00 57.41 218 PRO A N 1
ATOM 1792 C CA . PRO A 1 218 ? -1.582 -15.551 25.800 1.00 57.41 218 PRO A CA 1
ATOM 1793 C C . PRO A 1 218 ? -0.820 -16.889 25.669 1.00 57.41 218 PRO A C 1
ATOM 1795 O O . PRO A 1 218 ? 0.394 -16.920 25.869 1.00 57.41 218 PRO A O 1
ATOM 1798 N N . ASN A 1 219 ? -1.463 -17.994 25.290 1.00 68.31 219 ASN A N 1
ATOM 1799 C CA . ASN A 1 219 ? -0.755 -19.232 24.977 1.00 68.31 219 ASN A CA 1
ATOM 1800 C C . ASN A 1 219 ? 0.048 -19.087 23.666 1.00 68.31 219 ASN A C 1
ATOM 1802 O O . ASN A 1 219 ? -0.507 -18.863 22.591 1.00 68.31 219 ASN A O 1
ATOM 1806 N N . THR A 1 220 ? 1.372 -19.219 23.755 1.00 66.94 220 THR A N 1
ATOM 1807 C CA . THR A 1 220 ? 2.337 -18.831 22.712 1.00 66.94 220 THR A CA 1
ATOM 1808 C C . THR A 1 220 ? 2.234 -19.633 21.416 1.00 66.94 220 THR A C 1
ATOM 1810 O O . THR A 1 220 ? 2.522 -19.089 20.352 1.00 66.94 220 THR A O 1
ATOM 1813 N N . GLN A 1 221 ? 1.819 -20.904 21.467 1.00 72.00 221 GLN A N 1
ATOM 1814 C CA . GLN A 1 221 ? 1.717 -21.729 20.258 1.00 72.00 221 GLN A CA 1
ATOM 1815 C C . GLN A 1 221 ? 0.494 -21.368 19.407 1.00 72.00 221 GLN A C 1
ATOM 1817 O O . GLN A 1 221 ? 0.625 -21.257 18.188 1.00 72.00 221 GLN A O 1
ATOM 1822 N N . TYR A 1 222 ? -0.669 -21.164 20.036 1.00 68.94 222 TYR A N 1
ATOM 1823 C CA . TYR A 1 222 ? -1.903 -20.804 19.332 1.00 68.94 222 TYR A CA 1
ATOM 1824 C C . TYR A 1 222 ? -1.722 -19.462 18.622 1.00 68.94 222 TYR A C 1
ATOM 1826 O O . TYR A 1 222 ? -1.761 -19.433 17.401 1.00 68.94 222 TYR A O 1
ATOM 1834 N N . LYS A 1 223 ? -1.237 -18.434 19.329 1.00 77.81 223 LYS A N 1
ATOM 1835 C CA . LYS A 1 223 ? -0.973 -17.091 18.779 1.00 77.81 223 LYS A CA 1
ATOM 1836 C C . LYS A 1 223 ? -0.328 -17.034 17.388 1.00 77.81 223 LYS A C 1
ATOM 1838 O O . LYS A 1 223 ? -0.676 -16.176 16.581 1.00 77.81 223 LYS A O 1
ATOM 1843 N N . SER A 1 224 ? 0.621 -17.926 17.095 1.00 80.94 224 SER A N 1
ATOM 1844 C CA . SER A 1 224 ? 1.261 -17.978 15.774 1.00 80.94 224 SER A CA 1
ATOM 1845 C C . SER A 1 224 ? 0.280 -18.327 14.644 1.00 80.94 224 SER A C 1
ATOM 1847 O O . SER A 1 224 ? 0.287 -17.686 13.595 1.00 80.94 224 SER A O 1
ATOM 1849 N N . LYS A 1 225 ? -0.615 -19.292 14.874 1.00 88.38 225 LYS A N 1
ATOM 1850 C CA . LYS A 1 225 ? -1.565 -19.793 13.881 1.00 88.38 225 LYS A CA 1
ATOM 1851 C C . LYS A 1 225 ? -2.648 -18.766 13.577 1.00 88.38 225 LYS A C 1
ATOM 1853 O O . LYS A 1 225 ? -3.003 -18.584 12.413 1.00 88.38 225 LYS A O 1
ATOM 1858 N N . GLU A 1 226 ? -3.184 -18.102 14.593 1.00 89.44 226 GLU A N 1
ATOM 1859 C CA . GLU A 1 226 ? -4.200 -17.070 14.405 1.00 89.44 226 GLU A CA 1
ATOM 1860 C C . GLU A 1 226 ? -3.648 -15.812 13.752 1.00 89.44 226 GLU A C 1
ATOM 1862 O O . GLU A 1 226 ? -4.268 -15.288 12.822 1.00 89.44 226 GLU A O 1
ATOM 1867 N N . LEU A 1 227 ? -2.434 -15.401 14.123 1.00 90.25 227 LEU A N 1
ATOM 1868 C CA . LEU A 1 227 ? -1.741 -14.337 13.411 1.00 90.25 227 LEU A CA 1
ATOM 1869 C C . LEU A 1 227 ? -1.544 -14.689 11.931 1.00 90.25 227 LEU A C 1
ATOM 1871 O O . LEU A 1 227 ? -1.783 -13.846 11.068 1.00 90.25 227 LEU A O 1
ATOM 1875 N N . ASP A 1 228 ? -1.146 -15.919 11.609 1.00 89.75 228 ASP A N 1
ATOM 1876 C CA . ASP A 1 228 ? -0.948 -16.339 10.220 1.00 89.75 228 ASP A CA 1
ATOM 1877 C C . ASP A 1 228 ? -2.259 -16.381 9.422 1.00 89.75 228 ASP A C 1
ATOM 1879 O O . ASP A 1 228 ? -2.300 -15.872 8.296 1.00 89.75 228 ASP A O 1
ATOM 1883 N N . LYS A 1 229 ? -3.355 -16.876 10.016 1.00 91.12 229 LYS A N 1
ATOM 1884 C CA . LYS A 1 229 ? -4.701 -16.791 9.416 1.00 91.12 229 LYS A CA 1
ATOM 1885 C C . LYS A 1 229 ? -5.090 -15.337 9.142 1.00 91.12 229 LYS A C 1
ATOM 1887 O O . LYS A 1 229 ? -5.560 -15.017 8.049 1.00 91.12 229 LYS A O 1
ATOM 1892 N N . PHE A 1 230 ? -4.863 -14.443 10.104 1.00 93.38 230 PHE A N 1
ATOM 1893 C CA . PHE A 1 230 ? -5.153 -13.020 9.953 1.00 93.38 230 PHE A CA 1
ATOM 1894 C C . PHE A 1 230 ? -4.306 -12.370 8.851 1.00 93.38 230 PHE A C 1
ATOM 1896 O O . PHE A 1 230 ? -4.824 -11.635 8.004 1.00 93.38 230 PHE A O 1
ATOM 1903 N N . LYS A 1 231 ? -3.004 -12.678 8.802 1.00 91.19 231 LYS A N 1
ATOM 1904 C CA . LYS A 1 231 ? -2.098 -12.225 7.738 1.00 91.19 231 LYS A CA 1
ATOM 1905 C C . LYS A 1 231 ? -2.582 -12.703 6.368 1.00 91.19 231 LYS A C 1
ATOM 1907 O O . LYS A 1 231 ? -2.561 -11.923 5.411 1.00 91.19 231 LYS A O 1
ATOM 1912 N N . GLU A 1 232 ? -2.999 -13.961 6.237 1.00 87.94 232 GLU A N 1
ATOM 1913 C CA . GLU A 1 232 ? -3.547 -14.507 4.991 1.00 87.94 232 GLU A CA 1
ATOM 1914 C C . GLU A 1 232 ? -4.818 -13.758 4.572 1.00 87.94 232 GLU A C 1
ATOM 1916 O O . GLU A 1 232 ? -4.907 -13.287 3.432 1.00 87.94 232 GLU A O 1
ATOM 1921 N N . LEU A 1 233 ? -5.747 -13.561 5.512 1.00 91.94 233 LEU A N 1
ATOM 1922 C CA . LEU A 1 233 ? -6.995 -12.840 5.290 1.00 91.94 233 LEU A CA 1
ATOM 1923 C C . LEU A 1 233 ? -6.754 -11.402 4.812 1.00 91.94 233 LEU A C 1
ATOM 1925 O O . LEU A 1 233 ? -7.328 -10.988 3.804 1.00 91.94 233 LEU A O 1
ATOM 1929 N N . LEU A 1 234 ? -5.860 -10.651 5.464 1.00 91.00 234 LEU A N 1
ATOM 1930 C CA . LEU A 1 234 ? -5.508 -9.289 5.047 1.00 91.00 234 LEU A CA 1
ATOM 1931 C C . LEU A 1 234 ? -4.858 -9.251 3.662 1.00 91.00 234 LEU A C 1
ATOM 1933 O O . LEU A 1 234 ? -5.183 -8.393 2.839 1.00 91.00 234 LEU A O 1
ATOM 1937 N N . ASN A 1 235 ? -3.947 -10.183 3.374 1.00 86.06 235 ASN A N 1
ATOM 1938 C CA . ASN A 1 235 ? -3.329 -10.267 2.052 1.00 86.06 235 ASN A CA 1
ATOM 1939 C C . ASN A 1 235 ? -4.362 -10.592 0.961 1.00 86.06 235 ASN A C 1
ATOM 1941 O O . ASN A 1 235 ? -4.234 -10.093 -0.162 1.00 86.06 235 ASN A O 1
ATOM 1945 N N . LYS A 1 236 ? -5.363 -11.426 1.267 1.00 84.56 236 LYS A N 1
ATOM 1946 C CA . LYS A 1 236 ? -6.484 -11.728 0.372 1.00 84.56 236 LYS A CA 1
ATOM 1947 C C . LYS A 1 236 ? -7.357 -10.492 0.161 1.00 84.56 236 LYS A C 1
ATOM 1949 O O . LYS A 1 236 ? -7.532 -10.087 -0.985 1.00 84.56 236 LYS A O 1
ATOM 1954 N N . PHE A 1 237 ? -7.781 -9.832 1.238 1.00 89.44 237 PHE A N 1
ATOM 1955 C CA . PHE A 1 237 ? -8.570 -8.600 1.184 1.00 89.44 237 PHE A CA 1
ATOM 1956 C C . PHE A 1 237 ? -7.904 -7.512 0.333 1.00 89.44 237 PHE A C 1
ATOM 1958 O O . PHE A 1 237 ? -8.539 -6.928 -0.545 1.00 89.44 237 PHE A O 1
ATOM 1965 N N . VAL A 1 238 ? -6.615 -7.245 0.558 1.00 88.81 238 VAL A N 1
ATOM 1966 C CA . VAL A 1 238 ? -5.877 -6.225 -0.202 1.00 88.81 238 VAL A CA 1
ATOM 1967 C C . VAL A 1 238 ? -5.788 -6.597 -1.682 1.00 88.81 238 VAL A C 1
ATOM 1969 O O . VAL A 1 238 ? -5.918 -5.730 -2.544 1.00 88.81 238 VAL A O 1
ATOM 1972 N N . ALA A 1 239 ? -5.594 -7.879 -1.995 1.00 81.38 239 ALA A N 1
ATOM 1973 C CA . ALA A 1 239 ? -5.545 -8.347 -3.375 1.00 81.38 239 ALA A CA 1
ATOM 1974 C C . ALA A 1 239 ? -6.897 -8.217 -4.089 1.00 81.38 239 ALA A C 1
ATOM 1976 O O . ALA A 1 239 ? -6.935 -7.727 -5.213 1.00 81.38 239 ALA A O 1
ATOM 1977 N N . GLU A 1 240 ? -7.988 -8.603 -3.428 1.00 82.69 240 GLU A N 1
ATOM 1978 C CA . GLU A 1 240 ? -9.351 -8.484 -3.959 1.00 82.69 240 GLU A CA 1
ATOM 1979 C C . GLU A 1 240 ? -9.773 -7.014 -4.110 1.00 82.69 240 GLU A C 1
ATOM 1981 O O . GLU A 1 240 ? -10.373 -6.626 -5.115 1.00 82.69 240 GLU A O 1
ATOM 1986 N N . SER A 1 241 ? -9.391 -6.162 -3.156 1.00 86.12 241 SER A N 1
ATOM 1987 C CA . SER A 1 241 ? -9.628 -4.715 -3.229 1.00 86.12 241 SER A CA 1
ATOM 1988 C C . SER A 1 241 ? -8.877 -4.081 -4.398 1.00 86.12 241 SER A C 1
ATOM 1990 O O . SER A 1 241 ? -9.410 -3.217 -5.088 1.00 86.12 241 SER A O 1
ATOM 1992 N N . ALA A 1 242 ? -7.649 -4.532 -4.669 1.00 82.50 242 ALA A N 1
ATOM 1993 C CA . ALA A 1 242 ? -6.879 -4.053 -5.811 1.00 82.50 242 ALA A CA 1
ATOM 1994 C C . ALA A 1 242 ? -7.505 -4.440 -7.150 1.00 82.50 242 ALA A C 1
ATOM 1996 O O . ALA A 1 242 ? -7.431 -3.659 -8.098 1.00 82.50 242 ALA A O 1
ATOM 1997 N N . THR A 1 243 ? -8.101 -5.633 -7.235 1.00 74.06 243 THR A N 1
ATOM 1998 C CA . THR A 1 243 ? -8.785 -6.064 -8.451 1.00 74.06 243 THR A CA 1
ATOM 1999 C C . THR A 1 243 ? -10.083 -5.294 -8.654 1.00 74.06 243 THR A C 1
ATOM 2001 O O . THR A 1 243 ? -10.347 -4.833 -9.749 1.00 74.06 243 THR A O 1
ATOM 2004 N N . ASN A 1 244 ? -10.885 -5.068 -7.621 1.00 75.81 244 ASN A N 1
ATOM 2005 C CA . ASN A 1 244 ? -12.278 -4.669 -7.834 1.00 75.81 244 ASN A CA 1
ATOM 2006 C C . ASN A 1 244 ? -12.534 -3.156 -7.940 1.00 75.81 244 ASN A C 1
ATOM 2008 O O . ASN A 1 244 ? -13.691 -2.768 -8.078 1.00 75.81 244 ASN A O 1
ATOM 2012 N N . MET A 1 245 ? -11.520 -2.288 -7.848 1.00 69.50 245 MET A N 1
ATOM 2013 C CA . MET A 1 245 ? -11.768 -0.869 -7.560 1.00 69.50 245 MET A CA 1
ATOM 2014 C C . MET A 1 245 ? -11.283 0.115 -8.626 1.00 69.50 245 MET A C 1
ATOM 2016 O O . MET A 1 245 ? -10.158 0.041 -9.123 1.00 69.50 245 MET A O 1
ATOM 2020 N N . GLU A 1 246 ? -12.135 1.107 -8.899 1.00 80.62 246 GLU A N 1
ATOM 2021 C CA . GLU A 1 246 ? -11.771 2.383 -9.527 1.00 80.62 246 GLU A CA 1
ATOM 2022 C C . GLU A 1 246 ? -11.005 3.290 -8.544 1.00 80.62 246 GLU A C 1
ATOM 2024 O O . GLU A 1 246 ? -10.095 4.018 -8.944 1.00 80.62 246 GLU A O 1
ATOM 2029 N N . GLU A 1 247 ? -11.298 3.166 -7.246 1.00 86.75 247 GLU A N 1
ATOM 2030 C CA . GLU A 1 247 ? -10.784 4.027 -6.178 1.00 86.75 247 GLU A CA 1
ATOM 2031 C C . GLU A 1 247 ? -9.574 3.444 -5.417 1.00 86.75 247 GLU A C 1
ATOM 2033 O O . GLU A 1 247 ? -9.398 2.220 -5.372 1.00 86.75 247 GLU A O 1
ATOM 2038 N N . PRO A 1 248 ? -8.718 4.300 -4.807 1.00 90.06 248 PRO A N 1
ATOM 2039 C CA . PRO A 1 248 ? -7.677 3.922 -3.845 1.00 90.06 248 PRO A CA 1
ATOM 2040 C C . PRO A 1 248 ? -8.146 2.917 -2.793 1.00 90.06 248 PRO A C 1
ATOM 2042 O O . PRO A 1 248 ? -9.196 3.094 -2.186 1.00 90.06 248 PRO A O 1
ATOM 2045 N N . ILE A 1 249 ? -7.330 1.889 -2.535 1.00 91.25 249 ILE A N 1
ATOM 2046 C CA . ILE A 1 249 ? -7.529 0.996 -1.397 1.00 91.25 249 ILE A CA 1
ATOM 2047 C C . ILE A 1 249 ? -7.362 1.857 -0.151 1.00 91.25 249 ILE A C 1
ATOM 2049 O O . ILE A 1 249 ? -6.259 2.342 0.119 1.00 91.25 249 ILE A O 1
ATOM 2053 N N . ASN A 1 250 ? -8.460 2.035 0.574 1.00 90.50 250 ASN A N 1
ATOM 2054 C CA . ASN A 1 250 ? -8.484 2.721 1.849 1.00 90.50 250 ASN A CA 1
ATOM 2055 C C . ASN A 1 250 ? -8.239 1.700 2.965 1.00 90.50 250 ASN A C 1
ATOM 2057 O O . ASN A 1 250 ? -9.098 0.881 3.282 1.00 90.50 250 ASN A O 1
ATOM 2061 N N . ALA A 1 251 ? -7.048 1.758 3.545 1.00 93.50 251 ALA A N 1
ATOM 2062 C CA . ALA A 1 251 ? -6.629 0.949 4.680 1.00 93.50 251 ALA A CA 1
ATOM 2063 C C . ALA A 1 251 ? -6.427 1.814 5.935 1.00 93.50 251 ALA A C 1
ATOM 2065 O O . ALA A 1 251 ? -5.586 1.505 6.786 1.00 93.50 251 ALA A O 1
ATOM 2066 N N . LYS A 1 252 ? -7.188 2.915 6.046 1.00 90.44 252 LYS A N 1
ATOM 2067 C CA . LYS A 1 252 ? -7.230 3.754 7.247 1.00 90.44 252 LYS A CA 1
ATOM 2068 C C . LYS A 1 252 ? -7.524 2.884 8.471 1.00 90.44 252 LYS A C 1
ATOM 2070 O O . LYS A 1 252 ? -8.324 1.954 8.403 1.00 90.44 252 LYS A O 1
ATOM 2075 N N . TYR A 1 253 ? -6.841 3.190 9.570 1.00 91.38 253 TYR A N 1
ATOM 2076 C CA . TYR A 1 253 ? -6.842 2.443 10.831 1.00 91.38 253 TYR A CA 1
ATOM 2077 C C . TYR A 1 253 ? -6.179 1.063 10.782 1.00 91.38 253 TYR A C 1
ATOM 2079 O O . TYR A 1 253 ? -5.667 0.628 11.797 1.00 91.38 253 TYR A O 1
ATOM 2087 N N . LEU A 1 254 ? -6.075 0.396 9.629 1.00 94.69 254 LEU A N 1
ATOM 2088 C CA . LEU A 1 254 ? -5.285 -0.836 9.532 1.00 94.69 254 LEU A CA 1
ATOM 2089 C C . LEU A 1 254 ? -3.785 -0.534 9.424 1.00 94.69 254 LEU A C 1
ATOM 2091 O O . LEU A 1 254 ? -2.952 -1.198 10.038 1.00 94.69 254 LEU A O 1
ATOM 2095 N N . LEU A 1 255 ? -3.427 0.475 8.631 1.00 95.69 255 LEU A N 1
ATOM 2096 C CA . LEU A 1 255 ? -2.039 0.767 8.297 1.00 95.69 255 LEU A CA 1
ATOM 2097 C C . LEU A 1 255 ? -1.581 2.123 8.847 1.00 95.69 255 LEU A C 1
ATOM 2099 O O . LEU A 1 255 ? -2.339 3.096 8.798 1.00 95.69 255 LEU A O 1
ATOM 2103 N N . PRO A 1 256 ? -0.327 2.227 9.322 1.00 94.38 256 PRO A N 1
ATOM 2104 C CA . PRO A 1 256 ? 0.210 3.479 9.835 1.00 94.38 256 PRO A CA 1
ATOM 2105 C C . PRO A 1 256 ? 0.296 4.532 8.727 1.00 94.38 256 PRO A C 1
ATOM 2107 O O . PRO A 1 256 ? 0.851 4.264 7.657 1.00 94.38 256 PRO A O 1
ATOM 2110 N N . LYS A 1 257 ? -0.196 5.753 8.977 1.00 92.12 257 LYS A N 1
ATOM 2111 C CA . LYS A 1 257 ? -0.052 6.880 8.037 1.00 92.12 257 LYS A CA 1
ATOM 2112 C C . LYS A 1 257 ? 1.427 7.257 7.861 1.00 92.12 257 LYS A C 1
ATOM 2114 O O . LYS A 1 257 ? 2.231 7.197 8.790 1.00 92.12 257 LYS A O 1
ATOM 2119 N N . CYS A 1 258 ? 1.805 7.686 6.659 1.00 90.88 258 CYS 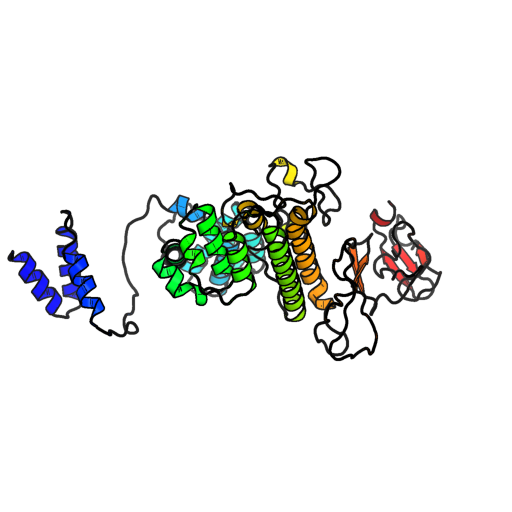A N 1
ATOM 2120 C CA . CYS A 1 258 ? 3.128 8.252 6.411 1.00 90.88 258 CYS A CA 1
ATOM 2121 C C . CYS A 1 258 ? 3.167 9.738 6.806 1.00 90.88 258 CYS A C 1
ATOM 2123 O O . CYS A 1 258 ? 2.463 10.553 6.211 1.00 90.88 258 CYS A O 1
ATOM 2125 N N . PHE A 1 259 ? 4.069 10.125 7.718 1.00 85.50 259 PHE A N 1
ATOM 2126 C CA . PHE A 1 259 ? 4.284 11.537 8.085 1.00 85.50 259 PHE A CA 1
ATOM 2127 C C . PHE A 1 259 ? 4.688 12.439 6.909 1.00 85.50 259 PHE A C 1
ATOM 2129 O O . PHE A 1 259 ? 4.475 13.647 6.934 1.00 85.50 259 PHE A O 1
ATOM 2136 N N . TYR A 1 260 ? 5.261 11.858 5.854 1.00 82.38 260 TYR A N 1
ATOM 2137 C CA . TYR A 1 260 ? 5.710 12.579 4.663 1.00 82.38 260 TYR A CA 1
ATOM 2138 C C . TYR A 1 260 ? 4.838 12.289 3.443 1.00 82.38 260 TYR A C 1
ATOM 2140 O O . TYR A 1 260 ? 5.319 12.386 2.308 1.00 82.38 260 TYR A O 1
ATOM 2148 N N . SER A 1 261 ? 3.569 11.936 3.651 1.00 79.69 261 SER A N 1
ATOM 2149 C CA . SER A 1 261 ? 2.630 11.636 2.565 1.00 79.69 261 SER A CA 1
ATOM 2150 C C . SER A 1 261 ? 2.535 12.773 1.545 1.00 79.69 261 SER A C 1
ATOM 2152 O O . SER A 1 261 ? 2.595 12.537 0.337 1.00 79.69 261 SER A O 1
ATOM 2154 N N . SER A 1 262 ? 2.550 14.019 2.022 1.00 75.88 262 SER A N 1
ATOM 2155 C CA . SER A 1 262 ? 2.559 15.238 1.205 1.00 75.88 262 SER A CA 1
ATOM 2156 C C . SER A 1 262 ? 3.768 15.365 0.269 1.00 75.88 262 SER A C 1
ATOM 2158 O O . SER A 1 262 ? 3.640 15.900 -0.831 1.00 75.88 262 SER A O 1
ATOM 2160 N N . LYS A 1 263 ? 4.942 14.865 0.679 1.00 74.31 263 LYS A N 1
ATOM 2161 C CA . LYS A 1 263 ? 6.192 14.941 -0.100 1.00 74.31 263 LYS A CA 1
ATOM 2162 C C . LYS A 1 263 ? 6.401 13.724 -0.995 1.00 74.31 263 LYS A C 1
ATOM 2164 O O . LYS A 1 263 ? 6.968 13.841 -2.076 1.00 74.31 263 LYS A O 1
ATOM 2169 N N . THR A 1 264 ? 5.975 12.552 -0.534 1.00 74.31 264 THR A N 1
ATOM 2170 C CA . THR A 1 264 ? 6.297 11.265 -1.170 1.00 74.31 264 THR A CA 1
ATOM 2171 C C . THR A 1 264 ? 5.176 10.715 -2.046 1.00 74.31 264 THR A C 1
ATOM 2173 O O . THR A 1 264 ? 5.440 9.813 -2.835 1.00 74.31 264 THR A O 1
ATOM 2176 N N . LYS A 1 265 ? 3.956 11.271 -1.958 1.00 83.50 265 LYS A N 1
ATOM 2177 C CA . LYS A 1 265 ? 2.725 10.720 -2.563 1.00 83.50 265 LYS A CA 1
ATOM 2178 C C . LYS A 1 265 ? 2.390 9.308 -2.067 1.00 83.50 265 LYS A C 1
ATOM 2180 O O . LYS A 1 265 ? 1.753 8.538 -2.776 1.00 83.50 265 LYS A O 1
ATOM 2185 N N . VAL A 1 266 ? 2.850 8.970 -0.867 1.00 87.56 266 VAL A N 1
ATOM 2186 C CA . VAL A 1 266 ? 2.693 7.652 -0.253 1.00 87.56 266 VAL A CA 1
ATOM 2187 C C . VAL A 1 266 ? 1.792 7.822 0.959 1.00 87.56 266 VAL A C 1
ATOM 2189 O O . VAL A 1 266 ? 2.062 8.663 1.811 1.00 87.56 266 VAL A O 1
ATOM 2192 N N . GLU A 1 267 ? 0.708 7.061 1.032 1.00 91.75 267 GLU A N 1
ATOM 2193 C CA . GLU A 1 267 ? -0.299 7.244 2.079 1.00 91.75 267 GLU A CA 1
ATOM 2194 C C . GLU A 1 267 ? 0.111 6.550 3.380 1.00 91.75 267 GLU A C 1
ATOM 2196 O O . GLU A 1 267 ? 0.077 7.162 4.450 1.00 91.75 267 GLU A O 1
ATOM 2201 N N . TYR A 1 268 ? 0.590 5.309 3.276 1.00 94.75 268 TYR A N 1
ATOM 2202 C CA . TYR A 1 268 ? 0.938 4.469 4.421 1.00 94.75 268 TYR A CA 1
ATOM 2203 C C . TYR A 1 268 ? 2.456 4.342 4.606 1.00 94.75 268 TYR A C 1
ATOM 2205 O O . TYR A 1 268 ? 3.217 4.341 3.639 1.00 94.75 268 TYR A O 1
ATOM 2213 N N . CYS A 1 269 ? 2.944 4.246 5.840 1.00 92.75 269 CYS A N 1
ATOM 2214 C CA . CYS A 1 269 ? 4.375 4.193 6.125 1.00 92.75 269 CYS A CA 1
ATOM 2215 C C . CYS A 1 269 ? 5.004 2.862 5.680 1.00 92.75 269 CYS A C 1
ATOM 2217 O O . CYS A 1 269 ? 4.589 1.792 6.113 1.00 92.75 269 CYS A O 1
ATOM 2219 N N . GLU A 1 270 ? 6.061 2.933 4.864 1.00 91.19 270 GLU A N 1
ATOM 2220 C CA . GLU A 1 270 ? 6.834 1.771 4.382 1.00 91.19 270 GLU A CA 1
ATOM 2221 C C . GLU A 1 270 ? 8.213 1.644 5.051 1.00 91.19 270 GLU A C 1
ATOM 2223 O O . GLU A 1 270 ? 9.091 0.941 4.541 1.00 91.19 270 GLU A O 1
ATOM 2228 N N . GLY A 1 271 ? 8.448 2.398 6.129 1.00 90.00 271 GLY A N 1
ATOM 2229 C CA . GLY A 1 271 ? 9.738 2.445 6.814 1.00 90.00 271 GLY A CA 1
ATOM 2230 C C . GLY A 1 271 ? 10.168 1.068 7.318 1.00 90.00 271 GLY A C 1
ATOM 2231 O O . GLY A 1 271 ? 9.326 0.229 7.627 1.00 90.00 271 GLY A O 1
ATOM 2232 N N . ARG A 1 272 ? 11.477 0.822 7.382 1.00 89.06 272 ARG A N 1
ATOM 2233 C CA . ARG A 1 272 ? 12.053 -0.439 7.871 1.00 89.06 272 ARG A CA 1
ATOM 2234 C C . ARG A 1 272 ? 13.263 -0.166 8.740 1.00 89.06 272 ARG A C 1
ATOM 2236 O O . ARG A 1 272 ? 13.999 0.780 8.467 1.00 89.06 272 ARG A O 1
ATOM 2243 N N . GLU A 1 273 ? 13.507 -1.018 9.721 1.00 87.94 273 GLU A N 1
ATOM 2244 C CA . GLU A 1 273 ? 14.761 -0.993 10.473 1.00 87.94 273 GLU A CA 1
ATOM 2245 C C . GLU A 1 273 ? 15.968 -1.173 9.547 1.00 87.94 273 GLU A C 1
ATOM 2247 O O . GLU A 1 273 ? 15.951 -1.988 8.619 1.00 87.94 273 GLU A O 1
ATOM 2252 N N . TRP A 1 274 ? 17.034 -0.409 9.783 1.00 84.38 274 TRP A N 1
ATOM 2253 C CA . TRP A 1 274 ? 18.213 -0.405 8.925 1.00 84.38 274 TRP A CA 1
ATOM 2254 C C . TRP A 1 274 ? 19.510 -0.511 9.712 1.00 84.38 274 TRP A C 1
ATOM 2256 O O . TRP A 1 274 ? 19.865 0.443 10.381 1.00 84.38 274 TRP A O 1
ATOM 2266 N N . LYS A 1 275 ? 20.258 -1.612 9.520 1.00 74.00 275 LYS A N 1
ATOM 2267 C CA . LYS A 1 275 ? 21.667 -1.905 9.902 1.00 74.00 275 LYS A CA 1
ATOM 2268 C C . LYS A 1 275 ? 22.128 -1.593 11.341 1.00 74.00 275 LYS A C 1
ATOM 2270 O O . LYS A 1 275 ? 22.778 -2.442 11.937 1.00 74.00 275 LYS A O 1
ATOM 2275 N N . LYS A 1 276 ? 21.860 -0.406 11.880 1.00 70.56 276 LYS A N 1
ATOM 2276 C CA . LYS A 1 276 ? 22.047 -0.010 13.276 1.00 70.56 276 LYS A CA 1
ATOM 2277 C C . LYS A 1 276 ? 20.670 0.178 13.913 1.00 70.56 276 LYS A C 1
ATOM 2279 O O . LYS A 1 276 ? 19.779 0.757 13.286 1.00 70.56 276 LYS A O 1
ATOM 2284 N N . GLN A 1 277 ? 20.520 -0.304 15.146 1.00 62.69 277 GLN A N 1
ATOM 2285 C CA . GLN A 1 277 ? 19.385 0.042 16.004 1.00 62.69 277 GLN A CA 1
ATOM 2286 C C . GLN A 1 277 ? 19.218 1.578 15.954 1.00 62.69 277 GLN A C 1
ATOM 2288 O O . GLN A 1 277 ? 20.212 2.304 15.911 1.00 62.69 277 GLN A O 1
ATOM 2293 N N . ASP A 1 278 ? 17.986 2.062 15.798 1.00 71.69 278 ASP A N 1
ATOM 2294 C CA . ASP A 1 278 ? 17.609 3.491 15.745 1.00 71.69 278 ASP A CA 1
ATOM 2295 C C . ASP A 1 278 ? 17.748 4.232 14.403 1.00 71.69 278 ASP A C 1
ATOM 2297 O O . ASP A 1 278 ? 17.572 5.459 14.343 1.00 71.69 278 ASP A O 1
ATOM 2301 N N . THR A 1 279 ? 18.018 3.538 13.292 1.00 83.44 279 THR A N 1
ATOM 2302 C CA . THR A 1 279 ? 17.813 4.136 11.961 1.00 83.44 279 THR A CA 1
ATOM 2303 C C . THR A 1 279 ? 16.740 3.421 11.167 1.00 83.44 279 THR A C 1
ATOM 2305 O O . THR A 1 279 ? 16.811 2.216 10.939 1.00 83.44 279 THR A O 1
ATOM 2308 N N . ILE A 1 280 ? 15.754 4.194 10.708 1.00 87.94 280 ILE A N 1
ATOM 2309 C CA . ILE A 1 280 ? 14.685 3.704 9.844 1.00 87.94 280 ILE A CA 1
ATOM 2310 C C . ILE A 1 280 ? 15.009 4.086 8.410 1.00 87.94 280 ILE A C 1
ATOM 2312 O O . ILE A 1 280 ? 15.144 5.264 8.098 1.00 87.94 280 ILE A O 1
ATOM 2316 N N . TYR A 1 281 ? 15.127 3.110 7.522 1.00 88.19 281 TYR A N 1
ATOM 2317 C CA . TYR A 1 281 ? 15.236 3.334 6.087 1.00 88.19 281 TYR A CA 1
ATOM 2318 C C . TYR A 1 281 ? 13.848 3.515 5.479 1.00 88.19 281 TYR A C 1
ATOM 2320 O O . TYR A 1 281 ? 12.943 2.718 5.724 1.00 88.19 281 TYR A O 1
ATOM 2328 N N . CYS A 1 282 ? 13.682 4.547 4.655 1.00 87.25 282 CYS A N 1
ATOM 2329 C CA . CYS A 1 282 ? 12.473 4.766 3.877 1.00 87.25 282 CYS A CA 1
ATOM 2330 C C . CYS A 1 282 ? 12.718 4.336 2.420 1.00 87.25 282 CYS A C 1
ATOM 2332 O O . CYS A 1 282 ? 13.423 5.039 1.687 1.00 87.25 282 CYS A O 1
ATOM 2334 N N . PRO A 1 283 ? 12.098 3.239 1.940 1.00 82.38 283 PRO A N 1
ATOM 2335 C CA . PRO A 1 283 ? 12.264 2.767 0.561 1.00 82.38 283 PRO A CA 1
ATOM 2336 C C . PRO A 1 283 ? 11.867 3.787 -0.512 1.00 82.38 283 PRO A C 1
ATOM 2338 O O . PRO A 1 283 ? 12.287 3.664 -1.665 1.00 82.38 283 PRO A O 1
ATOM 2341 N N . ARG A 1 284 ? 11.045 4.774 -0.140 1.00 83.19 284 ARG A N 1
ATOM 2342 C CA . ARG A 1 284 ? 10.540 5.831 -1.023 1.00 83.19 284 ARG A CA 1
ATOM 2343 C C . ARG A 1 284 ? 11.498 7.001 -1.152 1.00 83.19 284 ARG A C 1
ATOM 2345 O O . ARG A 1 284 ? 11.654 7.523 -2.248 1.00 83.19 284 ARG A O 1
ATOM 2352 N N . LEU A 1 285 ? 12.169 7.361 -0.061 1.00 81.75 285 LEU A N 1
ATOM 2353 C CA . LEU A 1 285 ? 13.221 8.378 -0.079 1.00 81.75 285 LEU A CA 1
ATOM 2354 C C . LEU A 1 285 ? 14.558 7.804 -0.560 1.00 81.75 285 LEU A C 1
ATOM 2356 O O . LEU A 1 285 ? 15.417 8.548 -1.015 1.00 81.75 285 LEU A O 1
ATOM 2360 N N . GLY A 1 286 ? 14.738 6.483 -0.471 1.00 80.38 286 GLY A N 1
ATOM 2361 C CA . GLY A 1 286 ? 16.015 5.844 -0.774 1.00 80.38 286 GLY A CA 1
ATOM 2362 C C . GLY A 1 286 ? 17.087 6.117 0.286 1.00 80.38 286 GLY A C 1
ATOM 2363 O O . GLY A 1 286 ? 18.250 5.804 0.057 1.00 80.38 286 GLY A O 1
ATOM 2364 N N . SER A 1 287 ? 16.698 6.669 1.434 1.00 84.50 287 SER A N 1
ATOM 2365 C CA . SER A 1 287 ? 17.569 7.137 2.511 1.00 84.50 287 SER A CA 1
ATOM 2366 C C . SER A 1 287 ? 16.909 6.917 3.879 1.00 84.50 287 SER A C 1
ATOM 2368 O O . SER A 1 287 ? 15.821 6.335 3.975 1.00 84.50 287 SER A O 1
ATOM 2370 N N . SER A 1 288 ? 17.571 7.342 4.958 1.00 85.50 288 SER A N 1
ATOM 2371 C CA . SER A 1 288 ? 16.982 7.334 6.299 1.00 85.50 288 SER A CA 1
ATOM 2372 C C . SER A 1 288 ? 15.738 8.225 6.368 1.00 85.50 288 SER A C 1
ATOM 2374 O O . SER A 1 288 ? 15.722 9.336 5.840 1.00 85.50 288 SER A O 1
ATOM 2376 N N . CYS A 1 289 ? 14.702 7.748 7.051 1.00 84.25 289 CYS A N 1
ATOM 2377 C CA . CYS A 1 289 ? 13.502 8.511 7.339 1.00 84.25 289 CYS A CA 1
ATOM 2378 C C . CYS A 1 289 ? 13.852 9.679 8.280 1.00 84.25 289 CYS A C 1
ATOM 2380 O O . CYS A 1 289 ? 14.424 9.433 9.344 1.00 84.25 289 CYS A O 1
ATOM 2382 N N . PRO A 1 290 ? 13.491 10.928 7.940 1.00 72.81 290 PRO A N 1
ATOM 2383 C CA . PRO A 1 290 ? 13.800 12.085 8.776 1.00 72.81 290 PRO A CA 1
ATOM 2384 C C . PRO A 1 290 ? 12.975 12.149 10.070 1.00 72.81 290 PRO A C 1
ATOM 2386 O O . PRO A 1 290 ? 13.275 12.967 10.928 1.00 72.81 290 PRO A O 1
ATOM 2389 N N . ALA A 1 291 ? 12.007 11.244 10.270 1.00 67.19 291 ALA A N 1
ATOM 2390 C CA . ALA A 1 291 ? 11.210 11.135 11.500 1.00 67.19 291 ALA A CA 1
ATOM 2391 C C . ALA A 1 291 ? 12.031 10.772 12.764 1.00 67.19 291 ALA A C 1
ATOM 2393 O O . ALA A 1 291 ? 11.465 10.586 13.837 1.00 67.19 291 ALA A O 1
ATOM 2394 N N . LYS A 1 292 ? 13.364 10.681 12.647 1.00 58.03 292 LYS A N 1
ATOM 2395 C CA . LYS A 1 292 ? 14.303 10.331 13.717 1.00 58.03 292 LYS A CA 1
ATOM 2396 C C . LYS A 1 292 ? 14.291 11.291 14.900 1.00 58.03 292 LYS A C 1
ATOM 2398 O O . LYS A 1 292 ? 14.557 10.858 16.014 1.00 58.03 292 LYS A O 1
ATOM 2403 N N . GLU A 1 293 ? 13.973 12.560 14.677 1.00 54.41 293 GLU A N 1
ATOM 2404 C CA . GLU A 1 293 ? 14.115 13.597 15.706 1.00 54.41 293 GLU A CA 1
ATOM 2405 C C . GLU A 1 293 ? 13.121 13.457 16.872 1.00 54.41 293 GLU A C 1
ATOM 2407 O O . GLU A 1 293 ? 13.378 13.994 17.942 1.00 54.41 293 GLU A O 1
ATOM 2412 N N . ALA A 1 294 ? 12.034 12.692 16.709 1.00 53.59 294 ALA A N 1
ATOM 2413 C CA . ALA A 1 294 ? 11.011 12.520 17.744 1.00 53.59 294 ALA A CA 1
ATOM 2414 C C . ALA A 1 294 ? 11.014 11.140 18.429 1.00 53.59 294 ALA A C 1
ATOM 2416 O O . ALA A 1 294 ? 10.220 10.926 19.339 1.00 53.59 294 ALA A O 1
ATOM 2417 N N . GLY A 1 295 ? 11.825 10.173 17.972 1.00 64.69 295 GLY A N 1
ATOM 2418 C CA . GLY A 1 295 ? 11.757 8.774 18.440 1.00 64.69 295 GLY A CA 1
ATOM 2419 C C . GLY A 1 295 ? 10.446 8.042 18.100 1.00 64.69 295 GLY A C 1
ATOM 2420 O O . GLY A 1 295 ? 10.338 6.835 18.292 1.00 64.69 295 GLY A O 1
ATOM 2421 N N . ASP A 1 296 ? 9.467 8.751 17.543 1.00 75.50 296 ASP A N 1
ATOM 2422 C CA . ASP A 1 296 ? 8.105 8.284 17.338 1.00 75.50 296 ASP A CA 1
ATOM 2423 C C . ASP A 1 296 ? 7.902 7.775 15.908 1.00 75.50 296 ASP A C 1
ATOM 2425 O O . ASP A 1 296 ? 7.198 8.371 15.096 1.00 75.50 296 ASP A O 1
ATOM 2429 N N . TYR A 1 297 ? 8.572 6.681 15.544 1.00 83.69 297 TYR A N 1
ATOM 2430 C CA . TYR A 1 297 ? 8.395 6.119 14.207 1.00 83.69 297 TYR A CA 1
ATOM 2431 C C . TYR A 1 297 ? 7.054 5.381 14.101 1.00 83.69 297 TYR A C 1
ATOM 2433 O O . TYR A 1 297 ? 6.752 4.532 14.943 1.00 83.69 297 TYR A O 1
ATOM 2441 N N . PRO A 1 298 ? 6.279 5.572 13.018 1.00 85.94 298 PRO A N 1
ATOM 2442 C CA . PRO A 1 298 ? 4.989 4.907 12.833 1.00 85.94 298 PRO A CA 1
ATOM 2443 C C . PRO A 1 298 ? 5.180 3.464 12.324 1.00 85.94 298 PRO A C 1
ATOM 2445 O O . PRO A 1 298 ? 4.352 2.923 11.603 1.00 85.94 298 PRO A O 1
ATOM 2448 N N . ILE A 1 299 ? 6.339 2.872 12.618 1.00 89.31 299 ILE A N 1
ATOM 2449 C CA . ILE A 1 299 ? 6.694 1.485 12.305 1.00 89.31 299 ILE A CA 1
ATOM 2450 C C . ILE A 1 299 ? 6.700 0.607 13.558 1.00 89.31 299 ILE A C 1
ATOM 2452 O O . ILE A 1 299 ? 6.869 -0.601 13.446 1.00 89.31 299 ILE A O 1
ATOM 2456 N N . TYR A 1 300 ? 6.594 1.241 14.726 1.00 90.88 300 TYR A N 1
ATOM 2457 C CA . TYR A 1 300 ? 6.541 0.599 16.023 1.00 90.88 300 TYR A CA 1
ATOM 2458 C C . TYR A 1 300 ? 5.196 0.906 16.674 1.00 90.88 300 TYR A C 1
ATOM 2460 O O . TYR A 1 300 ? 4.671 2.012 16.463 1.00 90.88 300 TYR A O 1
ATOM 2468 N N . PRO A 1 301 ? 4.668 -0.036 17.470 1.00 92.88 301 PRO A N 1
ATOM 2469 C CA . PRO A 1 301 ? 3.517 0.237 18.310 1.00 92.88 301 PRO A CA 1
ATOM 2470 C C . PRO A 1 301 ? 3.853 1.346 19.304 1.00 92.88 301 PRO A C 1
ATOM 2472 O O . PRO A 1 301 ? 4.922 1.351 19.917 1.00 92.88 301 PRO A O 1
ATOM 2475 N N . ASN A 1 302 ? 2.935 2.292 19.467 1.00 91.94 302 ASN A N 1
ATOM 2476 C CA . ASN A 1 302 ? 3.009 3.273 20.538 1.00 91.94 302 ASN A CA 1
ATOM 2477 C C . ASN A 1 302 ? 1.618 3.480 21.144 1.00 91.94 302 ASN A C 1
ATOM 2479 O O . ASN A 1 302 ? 0.868 4.367 20.738 1.00 91.94 302 ASN A O 1
ATOM 2483 N N . ILE A 1 303 ? 1.304 2.681 22.167 1.00 90.50 303 ILE A N 1
ATOM 2484 C CA . ILE A 1 303 ? 0.043 2.767 22.920 1.00 90.50 303 ILE A CA 1
ATOM 2485 C C . ILE A 1 303 ? -0.125 4.097 23.680 1.00 90.50 303 ILE A C 1
ATOM 2487 O O . ILE A 1 303 ? -1.218 4.403 24.145 1.00 90.50 303 ILE A O 1
ATOM 2491 N N . GLY A 1 304 ? 0.934 4.908 23.798 1.00 89.81 304 GLY A N 1
ATOM 2492 C CA . GLY A 1 304 ? 0.861 6.264 24.345 1.00 89.81 304 GLY A CA 1
ATOM 2493 C C . GLY A 1 304 ? 0.317 7.303 23.356 1.00 89.81 304 GLY A C 1
ATOM 2494 O O . GLY A 1 304 ? -0.021 8.415 23.769 1.00 89.81 304 GLY A O 1
ATOM 2495 N N . ARG A 1 305 ? 0.221 6.970 22.059 1.00 88.06 305 ARG A N 1
ATOM 2496 C CA . ARG A 1 305 ? -0.392 7.840 21.043 1.00 88.06 305 ARG A CA 1
ATOM 2497 C C . ARG A 1 305 ? -1.901 7.920 21.217 1.00 88.06 305 ARG A C 1
ATOM 2499 O O . ARG A 1 305 ? -2.528 7.067 21.846 1.00 88.06 305 ARG A O 1
ATOM 2506 N N . LYS A 1 306 ? -2.517 8.918 20.583 1.00 88.56 306 LYS A N 1
ATOM 2507 C CA . LYS A 1 306 ? -3.981 8.984 20.520 1.00 88.56 306 LYS A CA 1
ATOM 2508 C C . LYS A 1 306 ? -4.503 7.847 19.646 1.00 88.56 306 LYS A C 1
ATOM 2510 O O . LYS A 1 306 ? -3.911 7.534 18.620 1.00 88.56 306 LYS A O 1
ATOM 2515 N N . TRP A 1 307 ? -5.661 7.292 19.996 1.00 88.00 307 TRP A N 1
ATOM 2516 C CA . TRP A 1 307 ? -6.274 6.162 19.279 1.00 88.00 307 TRP A CA 1
ATOM 2517 C C . TRP A 1 307 ? -6.428 6.385 17.766 1.00 88.00 307 TRP A C 1
ATOM 2519 O O . TRP A 1 307 ? -6.371 5.437 16.995 1.00 88.00 307 TRP A O 1
ATOM 2529 N N . HIS A 1 308 ? -6.608 7.631 17.311 1.00 86.50 308 HIS A N 1
ATOM 2530 C CA . HIS A 1 308 ? -6.762 7.944 15.884 1.00 86.50 308 HIS A CA 1
ATOM 2531 C C . HIS A 1 308 ? -5.437 7.887 15.104 1.00 86.50 308 HIS A C 1
ATOM 2533 O O . HIS A 1 308 ? -5.431 8.024 13.882 1.00 86.50 308 HIS A O 1
ATOM 2539 N N . GLU A 1 309 ? -4.320 7.736 15.812 1.00 89.00 309 GLU A N 1
ATOM 2540 C CA . GLU A 1 309 ? -2.971 7.535 15.278 1.00 89.00 309 GLU A CA 1
ATOM 2541 C C . GLU A 1 309 ? -2.549 6.064 15.363 1.00 89.00 309 GLU A C 1
ATOM 2543 O O . GLU A 1 309 ? -1.493 5.708 14.840 1.00 89.00 309 GLU A O 1
ATOM 2548 N N . TRP A 1 310 ? -3.356 5.220 16.017 1.00 93.94 310 TRP A N 1
ATOM 2549 C CA . TRP A 1 310 ? -3.104 3.790 16.103 1.00 93.94 310 TRP A CA 1
ATOM 2550 C C . TRP A 1 310 ? -3.357 3.114 14.753 1.00 93.94 310 TRP A C 1
ATOM 2552 O O . TRP A 1 310 ? -4.075 3.604 13.876 1.00 93.94 310 TRP A O 1
ATOM 2562 N N . SER A 1 311 ? -2.727 1.961 14.607 1.00 95.12 311 SER A N 1
ATOM 2563 C CA . SER A 1 311 ? -2.769 1.078 13.455 1.00 95.12 311 SER A CA 1
ATOM 2564 C C . SER A 1 311 ? -2.838 -0.376 13.928 1.00 95.12 311 SER A C 1
ATOM 2566 O O . SER A 1 311 ? -3.031 -0.660 15.114 1.00 95.12 311 SER A O 1
ATOM 2568 N N . LEU A 1 312 ? -2.664 -1.339 13.022 1.00 95.75 312 LEU A N 1
ATOM 2569 C CA . LEU A 1 312 ? -2.524 -2.740 13.420 1.00 95.75 312 LEU A CA 1
ATOM 2570 C C . LEU A 1 312 ? -1.332 -2.990 14.348 1.00 95.75 312 LEU A C 1
ATOM 2572 O O . LEU A 1 312 ? -1.370 -3.967 15.085 1.00 95.75 312 LEU A O 1
ATOM 2576 N N . HIS A 1 313 ? -0.307 -2.130 14.355 1.00 95.00 313 HIS A N 1
ATOM 2577 C CA . HIS A 1 313 ? 0.819 -2.281 15.280 1.00 95.00 313 HIS A CA 1
ATOM 2578 C C . HIS A 1 313 ? 0.360 -2.341 16.729 1.00 95.00 313 HIS A C 1
ATOM 2580 O O . HIS A 1 313 ? 0.730 -3.265 17.442 1.00 95.00 313 HIS A O 1
ATOM 2586 N N . GLU A 1 314 ? -0.479 -1.399 17.149 1.00 94.69 314 GLU A N 1
ATOM 2587 C CA . GLU A 1 314 ? -0.949 -1.319 18.528 1.00 94.69 314 GLU A CA 1
ATOM 2588 C C . GLU A 1 314 ? -1.830 -2.518 18.905 1.00 94.69 314 GLU A C 1
ATOM 2590 O O . GLU A 1 314 ? -1.693 -3.044 20.004 1.00 94.69 314 GLU A O 1
ATOM 2595 N N . ILE A 1 315 ? -2.671 -3.015 17.989 1.00 93.81 315 ILE A N 1
ATOM 2596 C CA . ILE A 1 315 ? -3.472 -4.232 18.228 1.00 93.81 315 ILE A CA 1
ATOM 2597 C C . ILE A 1 315 ? -2.567 -5.453 18.393 1.00 93.81 315 ILE A C 1
ATOM 2599 O O . ILE A 1 315 ? -2.743 -6.232 19.328 1.00 93.81 315 ILE A O 1
ATOM 2603 N N . LEU A 1 316 ? -1.591 -5.620 17.498 1.00 93.44 316 LEU A N 1
ATOM 2604 C CA . LEU A 1 316 ? -0.668 -6.749 17.552 1.00 93.44 316 LEU A CA 1
ATOM 2605 C C . LEU A 1 316 ? 0.233 -6.690 18.790 1.00 93.44 316 LEU A C 1
ATOM 2607 O O . LEU A 1 316 ? 0.593 -7.735 19.322 1.00 93.44 316 LEU A O 1
ATOM 2611 N N . ASP A 1 317 ? 0.587 -5.497 19.260 1.00 92.69 317 ASP A N 1
ATOM 2612 C CA . ASP A 1 317 ? 1.364 -5.309 20.486 1.00 92.69 317 ASP A CA 1
ATOM 2613 C C . ASP A 1 317 ? 0.545 -5.633 21.739 1.00 92.69 317 ASP A C 1
ATOM 2615 O O . ASP A 1 317 ? 0.982 -6.442 22.555 1.00 92.69 317 ASP A O 1
ATOM 2619 N N . ILE A 1 318 ? -0.682 -5.105 21.842 1.00 91.00 318 ILE A N 1
ATOM 2620 C CA . ILE A 1 318 ? -1.614 -5.403 22.943 1.00 91.00 318 ILE A CA 1
ATOM 2621 C C . ILE A 1 318 ? -1.912 -6.902 23.013 1.00 91.00 318 ILE A C 1
ATOM 2623 O O . ILE A 1 318 ? -1.867 -7.499 24.087 1.00 91.00 318 ILE A O 1
ATOM 2627 N N . GLY A 1 319 ? -2.163 -7.525 21.861 1.00 89.31 319 GLY A N 1
ATOM 2628 C CA . GLY A 1 319 ? -2.357 -8.968 21.766 1.00 89.31 319 GLY A CA 1
ATOM 2629 C C . GLY A 1 319 ? -1.075 -9.770 22.005 1.00 89.31 319 GLY A C 1
ATOM 2630 O O . GLY A 1 319 ? -1.130 -10.984 22.183 1.00 89.31 319 GLY A O 1
ATOM 2631 N N . GLY A 1 320 ? 0.093 -9.123 22.044 1.00 89.94 320 GLY A N 1
ATOM 2632 C CA . GLY A 1 320 ? 1.392 -9.756 22.220 1.00 89.94 320 GLY A CA 1
ATOM 2633 C C . GLY A 1 320 ? 1.707 -10.731 21.090 1.00 89.94 320 GLY A C 1
ATOM 2634 O O . GLY A 1 320 ? 1.929 -11.903 21.371 1.00 89.94 320 GLY A O 1
ATOM 2635 N N . TYR A 1 321 ? 1.672 -10.252 19.844 1.00 89.81 321 TYR A N 1
ATOM 2636 C CA . TYR A 1 321 ? 1.971 -10.985 18.604 1.00 89.81 321 TYR A CA 1
ATOM 2637 C C . TYR A 1 321 ? 3.293 -10.552 17.947 1.00 89.81 321 TYR A C 1
ATOM 2639 O O . TYR A 1 321 ? 3.774 -11.202 17.022 1.00 89.81 321 TYR A O 1
ATOM 2647 N N . LEU A 1 322 ? 3.914 -9.459 18.403 1.00 88.50 322 LEU A N 1
ATOM 2648 C CA . LEU A 1 322 ? 5.117 -8.877 17.790 1.00 88.50 322 LEU A CA 1
ATOM 2649 C C . LEU A 1 322 ? 6.425 -9.514 18.300 1.00 88.50 322 LEU A C 1
ATOM 2651 O O . LEU A 1 322 ? 7.339 -8.825 18.765 1.00 88.50 322 LEU A O 1
ATOM 2655 N N . HIS A 1 323 ? 6.530 -10.841 18.220 1.00 85.62 323 HIS A N 1
ATOM 2656 C CA . HIS A 1 323 ? 7.667 -11.592 18.767 1.00 85.62 323 HIS A CA 1
ATOM 2657 C C . HIS A 1 323 ? 8.854 -11.684 17.810 1.00 85.62 323 HIS A C 1
ATOM 2659 O O . HIS A 1 323 ? 10.006 -11.557 18.233 1.00 85.62 323 HIS A O 1
ATOM 2665 N N . SER A 1 324 ? 8.591 -11.899 16.522 1.00 85.62 324 SER A N 1
ATOM 2666 C CA . SER A 1 324 ? 9.643 -12.040 15.520 1.00 85.62 324 SER A CA 1
ATOM 2667 C C . SER A 1 324 ? 9.873 -10.742 14.748 1.00 85.62 324 SER A C 1
ATOM 2669 O O . SER A 1 324 ? 9.051 -9.824 14.727 1.00 85.62 324 SER A O 1
ATOM 2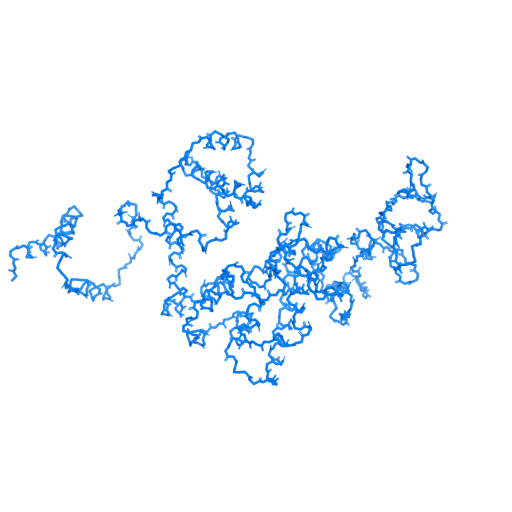671 N N . LYS A 1 325 ? 11.016 -10.667 14.059 1.00 83.69 325 LYS A N 1
ATOM 2672 C CA . LYS A 1 325 ? 11.276 -9.588 13.101 1.00 83.69 325 LYS A CA 1
ATOM 2673 C C . LYS A 1 325 ? 10.241 -9.574 11.970 1.00 83.69 325 LYS A C 1
ATOM 2675 O O . LYS A 1 325 ? 9.851 -8.502 11.522 1.00 83.69 325 LYS A O 1
ATOM 2680 N N . GLU A 1 326 ? 9.799 -10.745 11.522 1.00 84.44 326 GLU A N 1
ATOM 2681 C CA . GLU A 1 326 ? 8.799 -10.865 10.461 1.00 84.44 326 GLU A CA 1
ATOM 2682 C C . GLU A 1 326 ? 7.445 -10.287 10.888 1.00 84.44 326 GLU A C 1
ATOM 2684 O O . GLU A 1 326 ? 6.821 -9.563 10.111 1.00 84.44 326 GLU A O 1
ATOM 2689 N N . ASP A 1 327 ? 7.032 -10.523 12.135 1.00 85.44 327 ASP A N 1
ATOM 2690 C CA . ASP A 1 327 ? 5.785 -9.974 12.684 1.00 85.44 327 ASP A CA 1
ATOM 2691 C C . ASP A 1 327 ? 5.845 -8.449 12.768 1.00 85.44 327 ASP A C 1
ATOM 2693 O O . ASP A 1 327 ? 4.927 -7.760 12.324 1.00 85.44 327 ASP A O 1
ATOM 2697 N N . LYS A 1 328 ? 6.974 -7.911 13.242 1.00 85.31 328 LYS A N 1
ATOM 2698 C CA . LYS A 1 328 ? 7.220 -6.461 13.304 1.00 85.31 328 LYS A CA 1
ATOM 2699 C C . LYS A 1 328 ? 7.224 -5.813 11.919 1.00 85.31 328 LYS A C 1
ATOM 2701 O O . LYS A 1 328 ? 6.747 -4.695 11.747 1.00 85.31 328 LYS A O 1
ATOM 2706 N N . GLU A 1 329 ? 7.739 -6.510 10.909 1.00 88.25 329 GLU A N 1
ATOM 2707 C CA . GLU A 1 329 ? 7.769 -6.012 9.533 1.00 88.25 329 GLU A CA 1
ATOM 2708 C C . GLU A 1 329 ? 6.457 -6.248 8.766 1.00 88.25 329 GLU A C 1
ATOM 2710 O O . GLU A 1 329 ? 6.284 -5.676 7.686 1.00 88.25 329 GLU A O 1
ATOM 2715 N N . PHE A 1 330 ? 5.520 -7.052 9.287 1.00 90.94 330 PHE A N 1
ATOM 2716 C CA . PHE A 1 330 ? 4.298 -7.425 8.572 1.00 90.94 330 PHE A CA 1
ATOM 2717 C C . PHE A 1 330 ? 3.453 -6.207 8.188 1.00 90.94 330 PHE A C 1
ATOM 2719 O O . PHE A 1 330 ? 3.151 -6.034 7.003 1.00 90.94 330 PHE A O 1
ATOM 2726 N N . VAL A 1 331 ? 3.117 -5.350 9.159 1.00 93.44 331 VAL A N 1
ATOM 2727 C CA . VAL A 1 331 ? 2.254 -4.174 8.949 1.00 93.44 331 VAL A CA 1
ATOM 2728 C C . VAL A 1 331 ? 2.893 -3.213 7.942 1.00 93.44 331 VAL A C 1
ATOM 2730 O O . VAL A 1 331 ? 2.257 -2.798 6.978 1.00 93.44 331 VAL A O 1
ATOM 2733 N N . ASN A 1 332 ? 4.189 -2.931 8.077 1.00 91.06 332 ASN A N 1
ATOM 2734 C CA . ASN A 1 332 ? 4.930 -2.066 7.153 1.00 91.06 332 ASN A CA 1
ATOM 2735 C C . ASN A 1 332 ? 5.087 -2.678 5.756 1.00 91.06 332 ASN A C 1
ATOM 2737 O O . ASN A 1 332 ? 5.055 -1.973 4.743 1.00 91.06 332 ASN A O 1
ATOM 2741 N N . GLY A 1 333 ? 5.255 -3.998 5.686 1.00 89.94 333 GLY A N 1
ATOM 2742 C CA . GLY A 1 333 ? 5.240 -4.751 4.440 1.00 89.94 333 GLY A CA 1
ATOM 2743 C C . GLY A 1 333 ? 3.889 -4.642 3.734 1.00 89.94 333 GLY A C 1
ATOM 2744 O O . GLY A 1 333 ? 3.853 -4.438 2.518 1.00 89.94 333 GLY A O 1
ATOM 2745 N N . LEU A 1 334 ? 2.793 -4.713 4.494 1.00 91.56 334 LEU A N 1
ATOM 2746 C CA . LEU A 1 334 ? 1.435 -4.529 3.993 1.00 91.56 334 LEU A CA 1
ATOM 2747 C C . LEU A 1 334 ? 1.194 -3.083 3.533 1.00 91.56 334 LEU A C 1
ATOM 2749 O O . LEU A 1 334 ? 0.659 -2.893 2.443 1.00 91.56 334 LEU A O 1
ATOM 2753 N N . SER A 1 335 ? 1.686 -2.078 4.266 1.00 93.69 335 SER A N 1
ATOM 2754 C CA . SER A 1 335 ? 1.688 -0.671 3.831 1.00 93.69 335 SER A CA 1
ATOM 2755 C C . SER A 1 335 ? 2.358 -0.484 2.479 1.00 93.69 335 SER A C 1
ATOM 2757 O O . SER A 1 335 ? 1.769 0.090 1.562 1.00 93.69 335 SER A O 1
ATOM 2759 N N . GLY A 1 336 ? 3.568 -1.029 2.318 1.00 89.62 336 GLY A N 1
ATOM 2760 C CA . GLY A 1 336 ? 4.272 -0.996 1.039 1.00 89.62 336 GLY A CA 1
ATOM 2761 C C . GLY A 1 336 ? 3.485 -1.669 -0.078 1.00 89.62 336 GLY A C 1
ATOM 2762 O O . GLY A 1 336 ? 3.472 -1.176 -1.205 1.00 89.62 336 GLY A O 1
ATOM 2763 N N . TRP A 1 337 ? 2.783 -2.758 0.234 1.00 88.44 337 TRP A N 1
ATOM 2764 C CA . TRP A 1 337 ? 1.953 -3.454 -0.738 1.00 88.44 337 TRP A CA 1
ATOM 2765 C C . TRP A 1 337 ? 0.724 -2.642 -1.164 1.00 88.44 337 TRP A C 1
ATOM 2767 O O . TRP A 1 337 ? 0.501 -2.477 -2.363 1.00 88.44 337 TRP A O 1
ATOM 2777 N N . VAL A 1 338 ? -0.018 -2.064 -0.217 1.00 92.06 338 VAL A N 1
ATOM 2778 C CA . VAL A 1 338 ? -1.195 -1.224 -0.495 1.00 92.06 338 VAL A CA 1
ATOM 2779 C C . VAL A 1 338 ? -0.815 0.023 -1.296 1.00 92.06 338 VAL A C 1
ATOM 2781 O O . VAL A 1 338 ? -1.414 0.284 -2.340 1.00 92.06 338 VAL A O 1
ATOM 2784 N N . ASN A 1 339 ? 0.224 0.757 -0.881 1.00 91.75 339 ASN A N 1
ATOM 2785 C CA . ASN A 1 339 ? 0.707 1.926 -1.626 1.00 91.75 339 ASN A CA 1
ATOM 2786 C C . ASN A 1 339 ? 1.093 1.555 -3.061 1.00 91.75 339 ASN A C 1
ATOM 2788 O O . ASN A 1 339 ? 0.743 2.246 -4.017 1.00 91.75 339 ASN A O 1
ATOM 2792 N N . ARG A 1 340 ? 1.805 0.435 -3.221 1.00 86.50 340 ARG A N 1
ATOM 2793 C CA . ARG A 1 340 ? 2.243 -0.058 -4.526 1.00 86.50 340 ARG A CA 1
ATOM 2794 C C . ARG A 1 340 ? 1.048 -0.381 -5.415 1.00 86.50 340 ARG A C 1
ATOM 2796 O O . ARG A 1 340 ? 1.045 0.073 -6.554 1.00 86.50 340 ARG A O 1
ATOM 2803 N N . LEU A 1 341 ? 0.054 -1.110 -4.911 1.00 87.94 341 LEU A N 1
ATOM 2804 C CA . LEU A 1 341 ? -1.175 -1.430 -5.641 1.00 87.94 341 LEU A CA 1
ATOM 2805 C C . LEU A 1 341 ? -1.941 -0.170 -6.052 1.00 87.94 341 LEU A C 1
ATOM 2807 O O . LEU A 1 341 ? -2.361 -0.068 -7.202 1.00 87.94 341 LEU A O 1
ATOM 2811 N N . ASN A 1 342 ? -2.037 0.821 -5.162 1.00 91.00 342 ASN A N 1
ATOM 2812 C CA . ASN A 1 342 ? -2.635 2.120 -5.473 1.00 91.00 342 ASN A CA 1
ATOM 2813 C C . ASN A 1 342 ? -1.909 2.832 -6.631 1.00 91.00 342 ASN A C 1
ATOM 2815 O O . ASN A 1 342 ? -2.563 3.416 -7.492 1.00 91.00 342 ASN A O 1
ATOM 2819 N N . GLU A 1 343 ? -0.578 2.742 -6.711 1.00 88.19 343 GLU A N 1
ATOM 2820 C CA . GLU A 1 343 ? 0.203 3.340 -7.805 1.00 88.19 343 GLU A CA 1
ATOM 2821 C C . GLU A 1 343 ? 0.030 2.640 -9.155 1.00 88.19 343 GLU A C 1
ATOM 2823 O O . GLU A 1 343 ? 0.053 3.307 -10.189 1.00 88.19 343 GLU A O 1
ATOM 2828 N N . ILE A 1 344 ? -0.087 1.306 -9.168 1.00 88.44 344 ILE A N 1
ATOM 2829 C CA . ILE A 1 344 ? -0.217 0.524 -10.412 1.00 88.44 344 ILE A CA 1
ATOM 2830 C C . ILE A 1 344 ? -1.644 0.122 -10.738 1.00 88.44 344 ILE A C 1
ATOM 2832 O O . ILE A 1 344 ? -1.825 -0.600 -11.712 1.00 88.44 344 ILE A O 1
ATOM 2836 N N . ARG A 1 345 ? -2.658 0.594 -10.004 1.00 88.88 345 ARG A N 1
ATOM 2837 C CA . ARG A 1 345 ? -4.069 0.241 -10.245 1.00 88.88 345 ARG A CA 1
ATOM 2838 C C . ARG A 1 345 ? -4.445 0.315 -11.723 1.00 88.88 345 ARG A C 1
ATOM 2840 O O . ARG A 1 345 ? -5.004 -0.630 -12.265 1.00 88.88 345 ARG A O 1
ATOM 2847 N N . ASN A 1 346 ? -4.088 1.410 -12.392 1.00 87.56 346 ASN A N 1
ATOM 2848 C CA . ASN A 1 346 ? -4.415 1.599 -13.808 1.00 87.56 346 ASN A CA 1
ATOM 2849 C C . ASN A 1 346 ? -3.709 0.579 -14.714 1.00 87.56 346 ASN A C 1
ATOM 2851 O O . ASN A 1 346 ? -4.261 0.152 -15.722 1.00 87.56 346 ASN A O 1
ATOM 2855 N N . THR A 1 347 ? -2.501 0.158 -14.338 1.00 89.44 347 THR A N 1
ATOM 2856 C CA . THR A 1 347 ? -1.738 -0.890 -15.022 1.00 89.44 347 THR A CA 1
ATOM 2857 C C . THR A 1 347 ? -2.265 -2.290 -14.685 1.00 89.44 347 THR A C 1
ATOM 2859 O O . THR A 1 347 ? -2.114 -3.200 -15.490 1.00 89.44 347 THR A O 1
ATOM 2862 N N . LEU A 1 348 ? -2.948 -2.488 -13.555 1.00 89.25 348 LEU A N 1
ATOM 2863 C CA . LEU A 1 348 ? -3.545 -3.770 -13.155 1.00 89.25 348 LEU A CA 1
ATOM 2864 C C . LEU A 1 348 ? -4.845 -4.115 -13.897 1.00 89.25 348 LEU A C 1
ATOM 2866 O O . LEU A 1 348 ? -5.583 -4.993 -13.466 1.00 89.25 348 LEU A O 1
ATOM 2870 N N . LYS A 1 349 ? -5.116 -3.474 -15.035 1.00 90.31 349 LYS A N 1
ATOM 2871 C CA . LYS A 1 349 ? -6.211 -3.821 -15.944 1.00 90.31 349 LYS A CA 1
ATOM 2872 C C . LYS A 1 349 ? -5.658 -4.515 -17.181 1.00 90.31 349 LYS A C 1
ATOM 2874 O O . LYS A 1 349 ? -4.599 -4.144 -17.691 1.00 90.31 349 LYS A O 1
ATOM 2879 N N . CYS A 1 350 ? -6.356 -5.529 -17.676 1.00 89.75 350 CYS A N 1
ATOM 2880 C CA . CYS A 1 350 ? -6.045 -6.174 -18.942 1.00 89.75 350 CYS A CA 1
ATOM 2881 C C . CYS A 1 350 ? -6.140 -5.141 -20.071 1.00 89.75 350 CYS A C 1
ATOM 2883 O O . CYS A 1 350 ? -7.143 -4.447 -20.196 1.00 89.75 350 CYS A O 1
ATOM 2885 N N . SER A 1 351 ? -5.119 -5.060 -20.923 1.00 89.69 351 SER A N 1
ATOM 2886 C CA . SER A 1 351 ? -5.097 -4.119 -22.049 1.00 89.69 351 SER A CA 1
ATOM 2887 C C . SER A 1 351 ? -6.115 -4.455 -23.143 1.00 89.69 351 SER A C 1
ATOM 2889 O O . SER A 1 351 ? -6.389 -3.607 -23.984 1.00 89.69 351 SER A O 1
ATOM 2891 N N . LYS A 1 352 ? -6.664 -5.679 -23.144 1.00 91.75 352 LYS A N 1
ATOM 2892 C CA . LYS A 1 352 ? -7.650 -6.152 -24.125 1.00 91.75 352 LYS A CA 1
ATOM 2893 C C . LYS A 1 352 ? -9.089 -5.977 -23.643 1.00 91.75 352 LYS A C 1
ATOM 2895 O O . LYS A 1 352 ? -9.866 -5.307 -24.306 1.00 91.75 352 LYS A O 1
ATOM 2900 N N . CYS A 1 353 ? -9.446 -6.576 -22.503 1.00 91.00 353 CYS A N 1
ATOM 2901 C CA . CYS A 1 353 ? -10.825 -6.545 -21.993 1.00 91.00 353 CYS A CA 1
ATOM 2902 C C . CYS A 1 353 ? -11.070 -5.483 -20.912 1.00 91.00 353 CYS A C 1
ATOM 2904 O O . CYS A 1 353 ? -12.195 -5.348 -20.442 1.00 91.00 353 CYS A O 1
ATOM 2906 N N . GLY A 1 354 ? -10.036 -4.767 -20.459 1.00 89.19 354 GLY A N 1
ATOM 2907 C CA . GLY A 1 354 ? -10.144 -3.790 -19.370 1.00 89.19 354 GLY A CA 1
ATOM 2908 C C . GLY A 1 354 ? -10.363 -4.402 -17.982 1.00 89.19 354 GLY A C 1
ATOM 2909 O O . GLY A 1 354 ? -10.271 -3.677 -16.991 1.00 89.19 354 GLY A O 1
ATOM 2910 N N . GLN A 1 355 ? -10.608 -5.716 -17.891 1.00 87.88 355 GLN A N 1
ATOM 2911 C CA . GLN A 1 355 ? -10.869 -6.389 -16.622 1.00 87.88 355 GLN A CA 1
ATOM 2912 C C . GLN A 1 355 ? -9.631 -6.405 -15.722 1.00 87.88 355 GLN A C 1
ATOM 2914 O O . GLN A 1 355 ? -8.502 -6.483 -16.224 1.00 87.88 355 GLN A O 1
ATOM 2919 N N . PRO A 1 356 ? -9.816 -6.372 -14.398 1.00 88.12 356 PRO A N 1
ATOM 2920 C CA . PRO A 1 356 ? -8.717 -6.451 -13.449 1.00 88.12 356 PRO A CA 1
ATOM 2921 C C . PRO A 1 356 ? -7.887 -7.729 -13.601 1.00 88.12 356 PRO A C 1
ATOM 2923 O O . PRO A 1 356 ? -8.411 -8.821 -13.829 1.00 88.12 356 PRO A O 1
ATOM 2926 N N . LEU A 1 357 ? -6.571 -7.598 -13.456 1.00 88.19 357 LEU A N 1
ATOM 2927 C CA . LEU A 1 357 ? -5.643 -8.719 -13.482 1.00 88.19 357 LEU A CA 1
ATOM 2928 C C . LEU A 1 357 ? -5.582 -9.398 -12.114 1.00 88.19 357 LEU A C 1
ATOM 2930 O O . LEU A 1 357 ? -5.412 -8.743 -11.088 1.00 88.19 357 LEU A O 1
ATOM 2934 N N . VAL A 1 358 ? -5.642 -10.725 -12.107 1.00 85.38 358 VAL A N 1
ATOM 2935 C CA . VAL A 1 358 ? -5.550 -11.534 -10.894 1.00 85.38 358 VAL A CA 1
ATOM 2936 C C . VAL A 1 358 ? -4.076 -11.801 -10.587 1.00 85.38 358 VAL A C 1
ATOM 2938 O O . VAL A 1 358 ? -3.342 -12.230 -11.481 1.00 85.38 358 VAL A O 1
ATOM 2941 N N . PRO A 1 359 ? -3.597 -11.555 -9.357 1.00 83.50 359 PRO A N 1
ATOM 2942 C CA . PRO A 1 359 ? -2.226 -11.885 -8.995 1.00 83.50 359 PRO A CA 1
ATOM 2943 C C . PRO A 1 359 ? -2.017 -13.403 -8.961 1.00 83.50 359 PRO A C 1
ATOM 2945 O O . PRO A 1 359 ? -2.822 -14.137 -8.387 1.00 83.50 359 PRO A O 1
ATOM 2948 N N . ASP A 1 360 ? -0.898 -13.871 -9.506 1.00 82.81 360 ASP A N 1
ATOM 2949 C CA . ASP A 1 360 ? -0.473 -15.258 -9.343 1.00 82.81 360 ASP A CA 1
ATOM 2950 C C . ASP A 1 360 ? 0.220 -15.430 -7.984 1.00 82.81 360 ASP A C 1
ATOM 2952 O O . ASP A 1 360 ? 1.338 -14.956 -7.749 1.00 82.81 360 ASP A O 1
ATOM 2956 N N . LEU A 1 361 ? -0.474 -16.116 -7.075 1.00 72.12 361 LEU A N 1
ATOM 2957 C CA . LEU A 1 361 ? -0.017 -16.361 -5.709 1.00 72.12 361 LEU A CA 1
ATOM 2958 C C . LEU A 1 361 ? 1.214 -17.276 -5.647 1.00 72.12 361 LEU A C 1
ATOM 2960 O O . LEU A 1 361 ? 1.957 -17.209 -4.670 1.00 72.12 361 LEU A O 1
ATOM 2964 N N . LYS A 1 362 ? 1.485 -18.079 -6.686 1.00 72.50 362 LYS A N 1
ATOM 2965 C CA . LYS A 1 362 ? 2.635 -18.999 -6.717 1.00 72.50 362 LYS A CA 1
ATOM 2966 C C . LYS A 1 362 ? 3.974 -18.269 -6.812 1.00 72.50 362 LYS A C 1
ATOM 2968 O O . LYS A 1 362 ? 4.992 -18.791 -6.368 1.00 72.50 362 LYS A O 1
ATOM 2973 N N . TYR A 1 363 ? 3.991 -17.065 -7.387 1.00 61.16 363 TYR A N 1
ATOM 2974 C CA . TYR A 1 363 ? 5.218 -16.293 -7.618 1.00 61.16 363 TYR A CA 1
ATOM 2975 C C . TYR A 1 363 ? 5.541 -15.299 -6.496 1.00 61.16 363 TYR A C 1
ATOM 2977 O O . TYR A 1 363 ? 6.438 -14.462 -6.649 1.00 61.16 363 TYR A O 1
ATOM 2985 N N . ALA A 1 364 ? 4.854 -15.393 -5.356 1.00 55.78 364 ALA A N 1
ATOM 2986 C CA . ALA A 1 364 ? 5.136 -14.564 -4.200 1.00 55.78 364 ALA A CA 1
ATOM 2987 C C . ALA A 1 364 ? 6.423 -15.011 -3.488 1.00 55.78 364 ALA A C 1
ATOM 2989 O O . ALA A 1 364 ? 6.400 -15.851 -2.596 1.00 55.78 364 ALA A O 1
ATOM 2990 N N . LYS A 1 365 ? 7.580 -14.473 -3.897 1.00 49.53 365 LYS A N 1
ATOM 2991 C CA . LYS A 1 365 ? 8.857 -14.717 -3.203 1.00 49.53 365 LYS A CA 1
ATOM 2992 C C . LYS A 1 365 ? 9.054 -13.719 -2.059 1.00 49.53 365 LYS A C 1
ATOM 2994 O O . LYS A 1 365 ? 8.983 -12.511 -2.281 1.00 49.53 365 LYS A O 1
ATOM 2999 N N . ASN A 1 366 ? 9.448 -14.222 -0.887 1.00 43.66 366 ASN A N 1
ATOM 3000 C CA . ASN A 1 366 ? 9.657 -13.474 0.367 1.00 43.66 366 ASN A CA 1
ATOM 3001 C C . ASN A 1 366 ? 10.705 -12.336 0.320 1.00 43.66 366 ASN A C 1
ATOM 3003 O O . ASN A 1 366 ? 10.866 -11.623 1.303 1.00 43.66 366 ASN A O 1
ATOM 3007 N N . MET A 1 367 ? 11.419 -12.127 -0.796 1.00 32.00 367 MET A N 1
ATOM 3008 C CA . MET A 1 367 ? 12.537 -11.170 -0.878 1.00 32.00 367 MET A CA 1
ATOM 3009 C C . MET A 1 367 ? 12.434 -10.110 -1.983 1.00 32.00 367 MET A C 1
ATOM 3011 O O . MET A 1 367 ? 13.327 -9.267 -2.097 1.00 32.00 367 MET A O 1
ATOM 3015 N N . ALA A 1 368 ? 11.388 -10.098 -2.814 1.00 44.84 368 ALA A N 1
ATOM 3016 C CA . ALA A 1 368 ? 11.253 -9.022 -3.796 1.00 44.84 368 ALA A CA 1
ATOM 3017 C C . ALA A 1 368 ? 10.667 -7.756 -3.136 1.00 44.84 368 ALA A C 1
ATOM 3019 O O . ALA A 1 368 ? 9.892 -7.826 -2.185 1.00 44.84 368 ALA A O 1
ATOM 3020 N N . LYS A 1 369 ? 10.979 -6.566 -3.683 1.00 53.06 369 LYS A N 1
ATOM 3021 C CA . LYS A 1 369 ? 10.280 -5.302 -3.328 1.00 53.06 369 LYS A CA 1
ATOM 3022 C C . LYS A 1 369 ? 8.751 -5.442 -3.484 1.00 53.06 369 LYS A C 1
ATOM 3024 O O . LYS A 1 369 ? 7.986 -4.699 -2.882 1.00 53.06 369 LYS A O 1
ATOM 3029 N N . TYR A 1 370 ? 8.351 -6.425 -4.285 1.00 56.53 370 TYR A N 1
ATOM 3030 C CA . TYR A 1 370 ? 7.012 -6.928 -4.495 1.00 56.53 370 TYR A CA 1
ATOM 3031 C C . TYR A 1 370 ? 6.802 -8.234 -3.744 1.00 56.53 370 TYR A C 1
ATOM 3033 O O . TYR A 1 370 ? 7.541 -9.189 -3.964 1.00 56.53 370 TYR A O 1
ATOM 3041 N N . ARG A 1 371 ? 5.713 -8.339 -2.984 1.00 60.34 371 ARG A N 1
ATOM 3042 C CA . ARG A 1 371 ? 5.210 -9.670 -2.634 1.00 60.34 371 ARG A CA 1
ATOM 3043 C C . ARG A 1 371 ? 4.618 -10.378 -3.851 1.00 60.34 371 ARG A C 1
ATOM 3045 O O . ARG A 1 371 ? 4.550 -11.591 -3.829 1.00 60.34 371 ARG A O 1
ATOM 3052 N N . ARG A 1 372 ? 4.194 -9.661 -4.904 1.00 72.50 372 ARG A N 1
ATOM 3053 C CA . ARG A 1 372 ? 3.587 -10.239 -6.119 1.00 72.50 372 ARG A CA 1
ATOM 3054 C C . ARG A 1 372 ? 3.951 -9.410 -7.357 1.00 72.50 372 ARG A C 1
ATOM 3056 O O . ARG A 1 372 ? 3.666 -8.216 -7.390 1.00 72.50 372 ARG A O 1
ATOM 3063 N N . THR A 1 373 ? 4.604 -10.021 -8.347 1.00 81.94 373 THR A N 1
ATOM 3064 C CA . THR A 1 373 ? 4.993 -9.374 -9.625 1.00 81.94 373 THR A CA 1
ATOM 3065 C C . THR A 1 373 ? 4.321 -9.980 -10.844 1.00 81.94 373 THR A C 1
ATOM 3067 O O . THR A 1 373 ? 4.453 -9.438 -11.938 1.00 81.94 373 THR A O 1
ATOM 3070 N N . VAL A 1 374 ? 3.651 -11.116 -10.674 1.00 87.81 374 VAL A N 1
ATOM 3071 C CA . VAL A 1 374 ? 3.066 -11.883 -11.766 1.00 87.81 374 VAL A CA 1
ATOM 3072 C C . VAL A 1 374 ? 1.558 -11.833 -11.639 1.00 87.81 374 VAL A C 1
ATOM 3074 O O . VAL A 1 374 ? 1.012 -12.048 -10.557 1.00 87.81 374 VAL A O 1
ATOM 3077 N N . PHE A 1 375 ? 0.902 -11.531 -12.748 1.00 88.94 375 PHE A N 1
ATOM 3078 C CA . PHE A 1 375 ? -0.538 -11.392 -12.846 1.00 88.94 375 PHE A CA 1
ATOM 3079 C C . PHE A 1 375 ? -1.042 -12.090 -14.108 1.00 88.94 375 PHE A C 1
ATOM 3081 O O . PHE A 1 375 ? -0.288 -12.286 -15.060 1.00 88.94 375 PHE A O 1
ATOM 3088 N N . TYR A 1 376 ? -2.323 -12.433 -14.142 1.00 90.25 376 TYR A N 1
ATOM 3089 C CA . TYR A 1 376 ? -2.971 -13.007 -15.316 1.00 90.25 376 TYR A CA 1
ATOM 3090 C C . TYR A 1 376 ? -4.386 -12.449 -15.490 1.00 90.25 376 TYR A C 1
ATOM 3092 O O . TYR A 1 376 ? -5.020 -11.979 -14.546 1.00 90.25 376 TYR A O 1
ATOM 3100 N N . CYS A 1 377 ? -4.887 -12.473 -16.723 1.00 90.12 377 CYS A N 1
ATOM 3101 C CA . CYS A 1 377 ? -6.268 -12.103 -17.017 1.00 90.12 377 CYS A CA 1
ATOM 3102 C C . CYS A 1 377 ? -7.177 -13.320 -16.800 1.00 90.12 377 CYS A C 1
ATOM 3104 O O . CYS A 1 377 ? -6.926 -14.377 -17.382 1.00 90.12 377 CYS A O 1
ATOM 3106 N N . LYS A 1 378 ? -8.237 -13.171 -15.993 1.00 88.44 378 LYS A N 1
ATOM 3107 C CA . LYS A 1 378 ? -9.197 -14.253 -15.707 1.00 88.44 378 LYS A CA 1
ATOM 3108 C C . LYS A 1 378 ? -9.898 -14.762 -16.973 1.00 88.44 378 LYS A C 1
ATOM 3110 O O . LYS A 1 378 ? -10.079 -15.966 -17.113 1.00 88.44 378 LYS A O 1
ATOM 3115 N N . ASP A 1 379 ? -10.183 -13.865 -17.915 1.00 88.50 379 ASP A N 1
ATOM 3116 C CA . ASP A 1 379 ? -10.813 -14.188 -19.205 1.00 88.50 379 ASP A CA 1
ATOM 3117 C C . ASP A 1 379 ? -9.834 -14.804 -20.217 1.00 88.50 379 ASP A C 1
ATOM 3119 O O . ASP A 1 379 ? -10.203 -15.099 -21.350 1.00 88.50 379 ASP A O 1
ATOM 3123 N N . GLN A 1 380 ? -8.562 -14.977 -19.835 1.00 83.44 380 GLN A N 1
ATOM 3124 C CA . GLN A 1 380 ? -7.514 -15.549 -20.682 1.00 83.44 380 GLN A CA 1
ATOM 3125 C C . GLN A 1 380 ? -7.366 -14.845 -22.045 1.00 83.44 380 GLN A C 1
ATOM 3127 O O . GLN A 1 380 ? -6.984 -15.467 -23.037 1.00 83.44 380 GLN A O 1
ATOM 3132 N N . CYS A 1 381 ? -7.605 -13.527 -22.089 1.00 84.31 381 CYS A N 1
ATOM 3133 C CA . CYS A 1 381 ? -7.440 -12.693 -23.289 1.00 84.31 381 CYS A CA 1
ATOM 3134 C C . CYS A 1 381 ? -6.045 -12.818 -23.930 1.00 84.31 381 CYS A C 1
ATOM 3136 O O . CYS A 1 381 ? -5.878 -12.598 -25.132 1.00 84.31 381 CYS A O 1
ATOM 3138 N N . ASP A 1 382 ? -5.056 -13.187 -23.118 1.00 72.38 382 ASP A N 1
ATOM 3139 C CA . ASP A 1 382 ? -3.696 -13.544 -23.499 1.00 72.38 382 ASP A CA 1
ATOM 3140 C C . ASP A 1 382 ? -3.395 -14.961 -22.990 1.00 72.38 382 ASP A C 1
ATOM 3142 O O . ASP A 1 382 ? -2.731 -15.133 -21.963 1.00 72.38 382 ASP A O 1
ATOM 3146 N N . LYS A 1 383 ? -3.946 -15.978 -23.675 1.00 63.38 383 LYS A N 1
ATOM 3147 C CA . LYS A 1 383 ? -3.812 -17.399 -23.305 1.00 63.38 383 LYS A CA 1
ATOM 3148 C C . LYS A 1 383 ? -2.353 -17.723 -22.954 1.00 63.38 383 LYS A C 1
ATOM 3150 O O . LYS A 1 383 ? -1.467 -17.567 -23.787 1.00 63.38 383 LYS A O 1
ATOM 3155 N N . ASN A 1 384 ? -2.130 -18.188 -21.723 1.00 57.78 384 ASN A N 1
ATOM 3156 C CA . ASN A 1 384 ? -0.838 -18.624 -21.172 1.00 57.78 384 ASN A CA 1
ATOM 3157 C C . ASN A 1 384 ? 0.238 -17.546 -20.946 1.00 57.78 384 ASN A C 1
ATOM 3159 O O . ASN A 1 384 ? 1.396 -17.897 -20.714 1.00 57.78 384 ASN A O 1
ATOM 3163 N N . THR A 1 385 ? -0.102 -16.254 -20.951 1.00 80.12 385 THR A N 1
ATOM 3164 C CA . THR A 1 385 ? 0.900 -15.200 -20.708 1.00 80.12 385 THR A CA 1
ATOM 3165 C C . THR A 1 385 ? 0.798 -14.629 -19.303 1.00 80.12 385 THR A C 1
ATOM 3167 O O . THR A 1 385 ? -0.098 -13.851 -18.981 1.00 80.12 385 THR A O 1
ATOM 3170 N N . ASN A 1 386 ? 1.778 -14.980 -18.477 1.00 89.88 386 ASN A N 1
ATOM 3171 C CA . ASN A 1 386 ? 2.065 -14.271 -17.240 1.00 89.88 386 ASN A CA 1
ATOM 3172 C C . ASN A 1 386 ? 2.435 -12.812 -17.555 1.00 89.88 386 ASN A C 1
ATOM 3174 O O . ASN A 1 386 ? 3.371 -12.533 -18.313 1.00 89.88 386 ASN A O 1
ATOM 3178 N N . ILE A 1 387 ? 1.696 -11.879 -16.962 1.00 91.06 387 ILE A N 1
ATOM 3179 C CA . ILE A 1 387 ? 1.955 -10.444 -17.031 1.00 91.06 387 ILE A CA 1
ATOM 3180 C C . ILE A 1 387 ? 2.875 -10.095 -15.867 1.00 91.06 387 ILE A C 1
ATOM 3182 O O . ILE A 1 387 ? 2.518 -10.250 -14.700 1.00 91.06 387 ILE A O 1
ATOM 3186 N N . TYR A 1 388 ? 4.079 -9.640 -16.192 1.00 90.75 388 TYR A N 1
ATOM 3187 C CA . TYR A 1 388 ? 5.089 -9.254 -15.220 1.00 90.75 388 TYR A CA 1
ATOM 3188 C C . TYR A 1 388 ? 5.030 -7.746 -15.026 1.00 90.75 388 TYR A C 1
ATOM 3190 O O . TYR A 1 388 ? 5.430 -6.986 -15.908 1.00 90.75 388 TYR A O 1
ATOM 3198 N N . ILE A 1 389 ? 4.570 -7.327 -13.850 1.00 90.44 389 ILE A N 1
ATOM 3199 C CA . ILE A 1 389 ? 4.575 -5.931 -13.424 1.00 90.44 389 ILE A CA 1
ATOM 3200 C C . ILE A 1 389 ?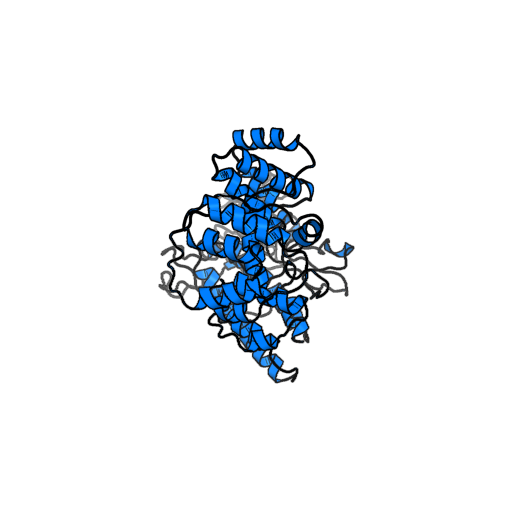 5.593 -5.797 -12.302 1.00 90.44 389 ILE A C 1
ATOM 3202 O O . ILE A 1 389 ? 5.486 -6.407 -11.237 1.00 90.44 389 ILE A O 1
ATOM 3206 N N . SER A 1 390 ? 6.624 -5.005 -12.563 1.00 88.50 390 SER A N 1
ATOM 3207 C CA . SER A 1 390 ? 7.724 -4.768 -11.644 1.00 88.50 390 SER A CA 1
ATOM 3208 C C . SER A 1 390 ? 8.178 -3.307 -11.681 1.00 88.50 390 SER A C 1
ATOM 3210 O O . SER A 1 390 ? 7.455 -2.412 -12.117 1.00 88.50 390 SER A O 1
ATOM 3212 N N . HIS A 1 391 ? 9.340 -3.020 -11.092 1.00 87.25 391 HIS A N 1
ATOM 3213 C CA . HIS A 1 391 ? 9.894 -1.678 -10.985 1.00 87.25 391 HIS A CA 1
ATOM 3214 C C . HIS A 1 391 ? 11.334 -1.671 -11.412 1.00 87.25 391 HIS A C 1
ATOM 3216 O O . HIS A 1 391 ? 12.114 -2.529 -11.004 1.00 87.25 391 HIS A O 1
ATOM 3222 N N . CYS A 1 392 ? 11.696 -0.605 -12.105 1.00 89.44 392 CYS A N 1
ATOM 3223 C CA . CYS A 1 392 ? 13.084 -0.290 -12.309 1.00 89.44 392 CYS A CA 1
ATOM 3224 C C . CYS A 1 392 ? 13.752 0.015 -10.965 1.00 89.44 392 CYS A C 1
ATOM 3226 O O . CYS A 1 392 ? 13.343 0.931 -10.250 1.00 89.44 392 CYS A O 1
ATOM 3228 N N . TRP A 1 393 ? 14.805 -0.728 -10.633 1.00 85.81 393 TRP A N 1
ATOM 3229 C CA . TRP A 1 393 ? 15.586 -0.500 -9.418 1.00 85.81 393 TRP A CA 1
ATOM 3230 C C . TRP A 1 393 ? 16.247 0.886 -9.400 1.00 85.81 393 TRP A C 1
ATOM 3232 O O . TRP A 1 393 ? 16.416 1.463 -8.326 1.00 85.81 393 TRP A O 1
ATOM 3242 N N . CYS A 1 394 ? 16.573 1.426 -10.578 1.00 88.56 394 CYS A N 1
ATOM 3243 C CA . CYS A 1 394 ? 17.192 2.734 -10.717 1.00 88.56 394 CYS A CA 1
ATOM 3244 C C . CYS A 1 394 ? 16.152 3.866 -10.680 1.00 88.56 394 CYS A C 1
ATOM 3246 O O . CYS A 1 394 ? 16.111 4.631 -9.716 1.00 88.56 394 CYS A O 1
ATOM 3248 N N . CYS A 1 395 ? 15.280 3.972 -11.692 1.00 89.31 395 CYS A N 1
ATOM 3249 C CA . CYS A 1 395 ? 14.366 5.115 -11.821 1.00 89.31 395 CYS A CA 1
ATOM 3250 C C . CYS A 1 395 ? 13.025 4.958 -11.082 1.00 89.31 395 CYS A C 1
ATOM 3252 O O . CYS A 1 395 ? 12.208 5.877 -11.107 1.00 89.31 395 CYS A O 1
ATOM 3254 N N . ASN A 1 396 ? 12.763 3.804 -10.452 1.00 86.38 396 ASN A N 1
ATOM 3255 C CA . ASN A 1 396 ? 11.496 3.451 -9.793 1.00 86.38 396 ASN A CA 1
ATOM 3256 C C . ASN A 1 396 ? 10.244 3.517 -10.693 1.00 86.38 396 ASN A C 1
ATOM 3258 O O . ASN A 1 396 ? 9.127 3.403 -10.193 1.00 86.38 396 ASN A O 1
ATOM 3262 N N . LYS A 1 397 ? 10.380 3.673 -12.016 1.00 91.00 397 LYS A N 1
ATOM 3263 C CA . LYS A 1 397 ? 9.237 3.568 -12.932 1.00 91.00 397 LYS A CA 1
ATOM 3264 C C . LYS A 1 397 ? 8.755 2.124 -13.020 1.00 91.00 397 LYS A C 1
ATOM 3266 O O . LYS A 1 397 ? 9.513 1.183 -12.770 1.00 91.00 397 LYS A O 1
ATOM 3271 N N . THR A 1 398 ? 7.469 1.950 -13.296 1.00 91.50 398 THR A N 1
ATOM 3272 C CA . THR A 1 398 ? 6.877 0.627 -13.515 1.00 91.50 398 THR A CA 1
ATOM 3273 C C . THR A 1 398 ? 7.468 0.015 -14.781 1.00 91.50 398 THR A C 1
ATOM 3275 O O . THR A 1 398 ? 7.668 0.719 -15.766 1.00 91.50 398 THR A O 1
ATOM 3278 N N . ILE A 1 399 ? 7.790 -1.271 -14.699 1.00 92.75 399 ILE A N 1
ATOM 3279 C CA . ILE A 1 399 ? 8.138 -2.125 -15.830 1.00 92.75 399 ILE A CA 1
ATOM 3280 C C . ILE A 1 399 ? 6.955 -3.064 -16.010 1.00 92.75 399 ILE A C 1
ATOM 3282 O O . ILE A 1 399 ? 6.582 -3.758 -15.066 1.00 92.75 399 ILE A O 1
ATOM 3286 N N . ASP A 1 400 ? 6.374 -3.072 -17.194 1.00 93.56 400 ASP A N 1
ATOM 3287 C CA . ASP A 1 400 ? 5.223 -3.878 -17.564 1.00 93.56 400 ASP A CA 1
ATOM 3288 C C . ASP A 1 400 ? 5.561 -4.618 -18.852 1.00 93.56 400 ASP A C 1
ATOM 3290 O O . ASP A 1 400 ? 5.701 -3.998 -19.903 1.00 93.56 400 ASP A O 1
ATOM 3294 N N . ASN A 1 401 ? 5.679 -5.944 -18.792 1.00 92.94 401 ASN A N 1
ATOM 3295 C CA . ASN A 1 401 ? 6.132 -6.733 -19.939 1.00 92.94 401 ASN A CA 1
ATOM 3296 C C . ASN A 1 401 ? 5.226 -6.668 -21.178 1.00 92.94 401 ASN A C 1
ATOM 3298 O O . ASN A 1 401 ? 5.623 -7.139 -22.244 1.00 92.94 401 ASN A O 1
ATOM 3302 N N . ARG A 1 402 ? 4.022 -6.100 -21.068 1.00 91.75 402 ARG A N 1
ATOM 3303 C CA . ARG A 1 402 ? 3.163 -5.822 -22.225 1.00 91.75 402 ARG A CA 1
ATOM 3304 C C . ARG A 1 402 ? 3.731 -4.695 -23.092 1.00 91.75 402 ARG A C 1
ATOM 3306 O O . ARG A 1 402 ? 3.514 -4.690 -24.304 1.00 91.75 402 ARG A O 1
ATOM 3313 N N . VAL A 1 403 ? 4.476 -3.769 -22.482 1.00 92.62 403 VAL A N 1
ATOM 3314 C CA . VAL A 1 403 ? 5.066 -2.580 -23.119 1.00 92.62 403 VAL A CA 1
ATOM 3315 C C . VAL A 1 403 ? 6.599 -2.645 -23.118 1.00 92.62 403 VAL A C 1
ATOM 3317 O O . VAL A 1 403 ? 7.230 -2.415 -24.151 1.00 92.62 403 VAL A O 1
ATOM 3320 N N . ASP A 1 404 ? 7.209 -3.002 -21.988 1.00 94.19 404 ASP A N 1
ATOM 3321 C CA . ASP A 1 404 ? 8.642 -3.242 -21.803 1.00 94.19 404 ASP A CA 1
ATOM 3322 C C . ASP A 1 404 ? 9.001 -4.666 -22.272 1.00 94.19 404 ASP A C 1
ATOM 3324 O O . ASP A 1 404 ? 9.165 -5.581 -21.469 1.00 94.19 404 ASP A O 1
ATOM 3328 N N . LYS A 1 405 ? 9.064 -4.885 -23.591 1.00 94.25 405 LYS A N 1
ATOM 3329 C CA . LYS A 1 405 ? 9.205 -6.234 -24.184 1.00 94.25 405 LYS A CA 1
ATOM 3330 C C . LYS A 1 405 ? 10.645 -6.749 -24.244 1.00 94.25 405 LYS A C 1
ATOM 3332 O O . LYS A 1 405 ? 10.864 -7.960 -24.253 1.00 94.25 405 LYS A O 1
ATOM 3337 N N . VAL A 1 406 ? 11.623 -5.847 -24.304 1.00 95.31 406 VAL A N 1
ATOM 3338 C CA . VAL A 1 406 ? 13.036 -6.199 -24.492 1.00 95.31 406 VAL A CA 1
ATOM 3339 C C . VAL A 1 406 ? 13.602 -6.803 -23.210 1.00 95.31 406 VAL A C 1
ATOM 3341 O O . VAL A 1 406 ? 13.526 -6.190 -22.144 1.00 95.31 406 VAL A O 1
ATOM 3344 N N . LYS A 1 407 ? 14.205 -7.992 -23.321 1.00 94.25 407 LYS A N 1
ATOM 3345 C CA . LYS A 1 407 ? 14.912 -8.661 -22.225 1.00 94.25 407 LYS A CA 1
ATOM 3346 C C . LYS A 1 407 ? 16.407 -8.737 -22.488 1.00 94.25 407 LYS A C 1
ATOM 3348 O O . LYS A 1 407 ? 16.823 -9.092 -23.584 1.00 94.25 407 LYS A O 1
ATOM 3353 N N . VAL A 1 408 ? 17.192 -8.528 -21.438 1.00 90.56 408 VAL A N 1
ATOM 3354 C CA . VAL A 1 408 ? 18.627 -8.831 -21.404 1.00 90.56 408 VAL A CA 1
ATOM 3355 C C . VAL A 1 408 ? 18.911 -9.599 -20.119 1.00 90.56 408 VAL A C 1
ATOM 3357 O O . VAL A 1 408 ? 18.448 -9.203 -19.051 1.00 90.56 408 VAL A O 1
ATOM 3360 N N . ASN A 1 409 ? 19.630 -10.721 -20.211 1.00 89.00 409 ASN A N 1
ATOM 3361 C CA . ASN A 1 409 ? 19.925 -11.598 -19.068 1.00 89.00 409 ASN A CA 1
ATOM 3362 C C . ASN A 1 409 ? 18.673 -12.017 -18.268 1.00 89.00 409 ASN A C 1
ATOM 3364 O O . ASN A 1 409 ? 18.710 -12.093 -17.047 1.00 89.00 409 ASN A O 1
ATOM 3368 N N . ASN A 1 410 ? 17.546 -12.267 -18.945 1.00 90.12 410 ASN A N 1
ATOM 3369 C CA . ASN A 1 410 ? 16.234 -12.564 -18.342 1.00 90.12 410 ASN A CA 1
ATOM 3370 C C . ASN A 1 410 ? 15.540 -11.406 -17.595 1.00 90.12 410 ASN A C 1
ATOM 3372 O O . ASN A 1 410 ? 14.456 -11.612 -17.046 1.00 90.12 410 ASN A O 1
ATOM 3376 N N . TYR A 1 411 ? 16.081 -10.186 -17.631 1.00 89.88 411 TYR A N 1
ATOM 3377 C CA . TYR A 1 411 ? 15.447 -8.994 -17.064 1.00 89.88 411 TYR A CA 1
ATOM 3378 C C . TYR A 1 411 ? 14.861 -8.114 -18.162 1.00 89.88 411 TYR A C 1
ATOM 3380 O O . TYR A 1 411 ? 15.535 -7.818 -19.147 1.00 89.88 411 TYR A O 1
ATOM 3388 N N . TYR A 1 412 ? 13.620 -7.664 -17.978 1.00 93.19 412 TYR A N 1
ATOM 3389 C CA . TYR A 1 412 ? 13.027 -6.644 -18.841 1.00 93.19 412 TYR A CA 1
ATOM 3390 C C . TYR A 1 412 ? 13.757 -5.312 -18.652 1.00 93.19 412 TYR A C 1
ATOM 3392 O O . TYR A 1 412 ? 13.990 -4.887 -17.516 1.00 93.19 412 TYR A O 1
ATOM 3400 N N . LEU A 1 413 ? 14.115 -4.658 -19.755 1.00 94.38 413 LEU A N 1
ATOM 3401 C CA . LEU A 1 413 ? 14.717 -3.331 -19.714 1.00 94.38 413 LEU A CA 1
ATOM 3402 C C . LEU A 1 413 ? 13.641 -2.280 -19.451 1.00 94.38 413 LEU A C 1
ATOM 3404 O O . LEU A 1 413 ? 12.598 -2.267 -20.097 1.00 94.38 413 LEU A O 1
ATOM 3408 N N . CYS A 1 414 ? 13.907 -1.359 -18.528 1.00 94.94 414 CYS A N 1
ATOM 3409 C CA . CYS A 1 414 ? 13.001 -0.247 -18.284 1.00 94.94 414 CYS A CA 1
ATOM 3410 C C . CYS A 1 414 ? 13.026 0.735 -19.456 1.00 94.94 414 CYS A C 1
ATOM 3412 O O . CYS A 1 414 ? 14.044 1.388 -19.687 1.00 94.94 414 CYS A O 1
ATOM 3414 N N . ARG A 1 415 ? 11.887 0.961 -20.113 1.00 95.19 415 ARG A N 1
ATOM 3415 C CA . ARG A 1 415 ? 11.773 1.957 -21.190 1.00 95.19 415 ARG A CA 1
ATOM 3416 C C . ARG A 1 415 ? 12.108 3.389 -20.772 1.00 95.19 415 ARG A C 1
ATOM 3418 O O . ARG A 1 415 ? 12.482 4.193 -21.607 1.00 95.19 415 ARG A O 1
ATOM 3425 N N . ASN A 1 416 ? 12.052 3.725 -19.483 1.00 95.06 416 ASN A N 1
ATOM 3426 C CA . ASN A 1 416 ? 12.358 5.087 -19.031 1.00 95.06 416 ASN A CA 1
ATOM 3427 C C . ASN A 1 416 ? 13.862 5.381 -18.917 1.00 95.06 416 ASN A C 1
ATOM 3429 O O . ASN A 1 416 ? 14.280 6.510 -19.173 1.00 95.06 416 ASN A O 1
ATOM 3433 N N . CYS A 1 417 ? 14.666 4.401 -18.493 1.00 93.56 417 CYS A N 1
ATOM 3434 C CA . CYS A 1 417 ? 16.086 4.618 -18.190 1.00 93.56 417 CYS A CA 1
ATOM 3435 C C . CYS A 1 417 ? 17.025 3.512 -18.676 1.00 93.56 417 CYS A C 1
ATOM 3437 O O . CYS A 1 417 ? 18.203 3.538 -18.338 1.00 93.56 417 CYS A O 1
ATOM 3439 N N . GLY A 1 418 ? 16.532 2.516 -19.409 1.00 93.06 418 GLY A N 1
ATOM 3440 C CA . GLY A 1 418 ? 17.322 1.410 -19.959 1.00 93.06 418 GLY A CA 1
ATOM 3441 C C . GLY A 1 418 ? 17.823 0.382 -18.937 1.00 93.06 418 GLY A C 1
ATOM 3442 O O . GLY A 1 418 ? 18.433 -0.606 -19.324 1.00 93.06 418 GLY A O 1
ATOM 3443 N N . SER A 1 419 ? 17.586 0.561 -17.631 1.00 91.69 419 SER A N 1
ATOM 3444 C CA . SER A 1 419 ? 18.108 -0.379 -16.626 1.00 91.69 419 SER A CA 1
ATOM 3445 C C . SER A 1 419 ? 17.398 -1.733 -16.690 1.00 91.69 419 SER A C 1
ATOM 3447 O O . SER A 1 419 ? 16.168 -1.776 -16.740 1.00 91.69 419 SER A O 1
ATOM 3449 N N . GLY A 1 420 ? 18.176 -2.815 -16.595 1.00 88.81 420 GLY A N 1
ATOM 3450 C CA . GLY A 1 420 ? 17.708 -4.193 -16.416 1.00 88.81 420 GLY A CA 1
ATOM 3451 C C . GLY A 1 420 ? 18.164 -4.755 -15.067 1.00 88.81 420 GLY A C 1
ATOM 3452 O O . GLY A 1 420 ? 17.749 -4.273 -14.014 1.00 88.81 420 GLY A O 1
ATOM 3453 N N . GLU A 1 421 ? 19.048 -5.751 -15.096 1.00 87.38 421 GLU A N 1
ATOM 3454 C CA . GLU A 1 421 ? 19.671 -6.354 -13.910 1.00 87.38 421 GLU A CA 1
ATOM 3455 C C . GLU A 1 421 ? 20.392 -5.312 -13.024 1.00 87.38 421 GLU A C 1
ATOM 3457 O O . GLU A 1 421 ? 21.002 -4.359 -13.516 1.00 87.38 421 GLU A O 1
ATOM 3462 N N . ARG A 1 422 ? 20.316 -5.466 -11.695 1.00 82.44 422 ARG A N 1
ATOM 3463 C CA . ARG A 1 422 ? 20.981 -4.553 -10.750 1.00 82.44 422 ARG A CA 1
ATOM 3464 C C . ARG A 1 422 ? 22.497 -4.757 -10.799 1.00 82.44 422 ARG A C 1
ATOM 3466 O O . ARG A 1 422 ? 22.955 -5.888 -10.732 1.00 82.44 422 ARG A O 1
ATOM 3473 N N . GLY A 1 423 ? 23.258 -3.666 -10.887 1.00 77.19 423 GLY A N 1
ATOM 3474 C CA . GLY A 1 423 ? 24.726 -3.700 -10.996 1.00 77.19 423 GLY A CA 1
ATOM 3475 C C . GLY A 1 423 ? 25.251 -3.932 -12.418 1.00 77.19 423 GLY A C 1
ATOM 3476 O O . GLY A 1 423 ? 26.402 -3.625 -12.693 1.00 77.19 423 GLY A O 1
ATOM 3477 N N . ASN A 1 424 ? 24.396 -4.373 -13.346 1.00 71.88 424 ASN A N 1
ATOM 3478 C CA . ASN A 1 424 ? 24.721 -4.538 -14.762 1.00 71.88 424 ASN A CA 1
ATOM 3479 C C . ASN A 1 424 ? 23.897 -3.550 -15.593 1.00 71.88 424 ASN A C 1
ATOM 3481 O O . ASN A 1 424 ? 22.953 -3.922 -16.293 1.00 71.88 424 ASN A O 1
ATOM 3485 N N . TYR A 1 425 ? 24.228 -2.262 -15.492 1.00 67.81 425 TYR A N 1
ATOM 3486 C CA . TYR A 1 425 ? 23.560 -1.230 -16.281 1.00 67.81 425 TYR A CA 1
ATOM 3487 C C . TYR A 1 425 ? 23.966 -1.344 -17.762 1.00 67.81 425 TYR A C 1
ATOM 3489 O O . TYR A 1 425 ? 25.034 -0.892 -18.170 1.00 67.81 425 TYR A O 1
ATOM 3497 N N . ARG A 1 426 ? 23.119 -2.005 -18.562 1.00 70.75 426 ARG A N 1
ATOM 3498 C CA . ARG A 1 426 ? 23.329 -2.259 -19.996 1.00 70.75 426 ARG A CA 1
ATOM 3499 C C . ARG A 1 426 ? 22.922 -1.036 -20.816 1.00 70.75 426 ARG A C 1
ATOM 3501 O O . ARG A 1 426 ? 21.798 -0.956 -21.299 1.00 70.75 426 ARG A O 1
ATOM 3508 N N . ARG A 1 427 ? 23.843 -0.080 -20.940 1.00 77.00 427 ARG A N 1
ATOM 3509 C CA . ARG A 1 427 ? 23.634 1.183 -21.667 1.00 77.00 427 ARG A CA 1
ATOM 3510 C C . ARG A 1 427 ? 23.411 1.000 -23.158 1.00 77.00 427 ARG A C 1
ATOM 3512 O O . ARG A 1 427 ? 22.820 1.871 -23.774 1.00 77.00 427 ARG A O 1
ATOM 3519 N N . ASP A 1 428 ? 23.856 -0.119 -23.705 1.00 89.25 428 ASP A N 1
ATOM 3520 C CA . ASP A 1 428 ? 24.016 -0.283 -25.146 1.00 89.25 428 ASP A CA 1
ATOM 3521 C C . ASP A 1 428 ? 22.742 -0.788 -25.844 1.00 89.25 428 ASP A C 1
ATOM 3523 O O . ASP A 1 428 ? 22.554 -0.571 -27.042 1.00 89.25 428 ASP A O 1
ATOM 3527 N N . TYR A 1 429 ? 21.832 -1.423 -25.095 1.00 95.06 429 TYR A N 1
ATOM 3528 C CA . TYR A 1 429 ? 20.587 -1.981 -25.624 1.00 95.06 429 TYR A CA 1
ATOM 3529 C C . TYR A 1 429 ? 19.437 -0.981 -25.543 1.00 95.06 429 TYR A C 1
ATOM 3531 O O . TYR A 1 429 ? 19.125 -0.442 -24.480 1.00 95.06 429 TYR A O 1
ATOM 3539 N N . CYS A 1 430 ? 18.743 -0.788 -26.662 1.00 96.06 430 CYS A N 1
ATOM 3540 C CA . CYS A 1 430 ? 17.537 0.023 -26.688 1.00 96.06 430 CYS A CA 1
ATOM 3541 C C . CYS A 1 430 ? 16.377 -0.722 -26.012 1.00 96.06 430 CYS A C 1
ATOM 3543 O O . CYS A 1 430 ? 16.030 -1.818 -26.458 1.00 96.06 430 CYS A O 1
ATOM 3545 N N . PRO A 1 431 ? 15.718 -0.149 -24.988 1.00 95.75 431 PRO A N 1
ATOM 3546 C CA . PRO A 1 431 ? 14.588 -0.808 -24.335 1.00 95.75 431 PRO A CA 1
ATOM 3547 C C . PRO A 1 431 ? 13.306 -0.824 -25.183 1.00 95.75 431 PRO A C 1
ATOM 3549 O O . PRO A 1 431 ? 12.345 -1.489 -24.800 1.00 95.75 431 PRO A O 1
ATOM 3552 N N . ASP A 1 432 ? 13.270 -0.098 -26.305 1.00 96.62 432 ASP A N 1
ATOM 3553 C CA . ASP A 1 432 ? 12.137 -0.094 -27.233 1.00 96.62 432 ASP A CA 1
ATOM 3554 C C . ASP A 1 432 ? 12.290 -1.155 -28.333 1.00 96.62 432 ASP A C 1
ATOM 3556 O O . ASP A 1 432 ? 11.464 -2.061 -28.424 1.00 96.62 432 ASP A O 1
ATOM 3560 N N . CYS A 1 433 ? 13.372 -1.099 -29.120 1.00 96.62 433 CYS A N 1
ATOM 3561 C CA . CYS A 1 433 ? 13.567 -1.994 -30.268 1.00 96.62 433 CYS A CA 1
ATOM 3562 C C . CYS A 1 433 ? 14.533 -3.169 -30.025 1.00 96.62 433 CYS A C 1
ATOM 3564 O O . CYS A 1 433 ? 14.607 -4.077 -30.848 1.00 96.62 433 CYS A O 1
ATOM 3566 N N . GLY A 1 434 ? 15.293 -3.170 -28.925 1.00 96.25 434 GLY A N 1
ATOM 3567 C CA . GLY A 1 434 ? 16.237 -4.240 -28.580 1.00 96.25 434 GLY A CA 1
ATOM 3568 C C . GLY A 1 434 ? 17.593 -4.191 -29.289 1.00 96.25 434 GLY A C 1
ATOM 3569 O O . GLY A 1 434 ? 18.452 -5.015 -28.987 1.00 96.25 434 GLY A O 1
ATOM 3570 N N . SER A 1 435 ? 17.831 -3.232 -30.189 1.00 96.50 435 SER A N 1
ATOM 3571 C CA . SER A 1 435 ? 19.124 -3.094 -30.873 1.00 96.50 435 SER A CA 1
ATOM 3572 C C . SER A 1 435 ? 20.245 -2.661 -29.921 1.00 96.50 435 SER A C 1
ATOM 3574 O O . SER A 1 435 ? 20.009 -1.828 -29.040 1.00 96.50 435 SER A O 1
ATOM 3576 N N . TYR A 1 436 ? 21.471 -3.114 -30.184 1.00 95.62 436 TYR A N 1
ATOM 3577 C CA . TYR A 1 436 ? 22.704 -2.645 -29.537 1.00 95.62 436 TYR A CA 1
ATOM 3578 C C . TYR A 1 436 ? 23.194 -1.324 -30.170 1.00 95.62 436 TYR A C 1
ATOM 3580 O O . TYR A 1 436 ? 24.235 -1.274 -30.816 1.00 95.62 436 TYR A O 1
ATOM 3588 N N . ALA A 1 437 ? 22.375 -0.272 -30.112 1.00 95.25 437 ALA A N 1
ATOM 3589 C CA . ALA A 1 437 ? 22.610 0.984 -30.841 1.00 95.25 437 ALA A CA 1
ATOM 3590 C C . ALA A 1 437 ? 22.327 2.237 -29.998 1.00 95.25 437 ALA A C 1
ATOM 3592 O O . ALA A 1 437 ? 22.025 3.308 -30.534 1.00 95.25 437 ALA A O 1
ATOM 3593 N N . MET A 1 438 ? 22.357 2.099 -28.673 1.00 94.94 438 MET A N 1
ATOM 3594 C CA . MET A 1 438 ? 22.215 3.229 -27.761 1.00 94.94 438 MET A CA 1
ATOM 3595 C C . MET A 1 438 ? 23.551 3.956 -27.607 1.00 94.94 438 MET A C 1
ATOM 3597 O O . MET A 1 438 ? 24.572 3.341 -27.319 1.00 94.94 438 MET A O 1
ATOM 3601 N N . HIS A 1 439 ? 23.529 5.275 -27.747 1.00 93.19 439 HIS A N 1
ATOM 3602 C CA . HIS A 1 439 ? 24.684 6.151 -27.558 1.00 93.19 439 HIS A CA 1
ATOM 3603 C C . HIS A 1 439 ? 24.277 7.359 -26.712 1.00 93.19 439 HIS A C 1
ATOM 3605 O O . HIS A 1 439 ? 23.087 7.660 -26.568 1.00 93.19 439 HIS A O 1
ATOM 3611 N N . PHE A 1 440 ? 25.251 8.042 -26.112 1.00 90.94 440 PHE A N 1
ATOM 3612 C CA . PHE A 1 440 ? 24.978 9.297 -25.416 1.00 90.94 440 PHE A CA 1
ATOM 3613 C C . PHE A 1 440 ? 24.498 10.343 -26.409 1.00 90.94 440 PHE A C 1
ATOM 3615 O O . PHE A 1 440 ? 25.093 10.514 -27.466 1.00 90.94 440 PHE A O 1
ATOM 3622 N N . ASN A 1 441 ? 23.414 11.029 -26.063 1.00 86.75 441 ASN A N 1
ATOM 3623 C CA . ASN A 1 441 ? 22.910 12.096 -26.905 1.00 86.75 441 ASN A CA 1
ATOM 3624 C C . ASN A 1 441 ? 23.755 13.361 -26.668 1.00 86.75 441 ASN A C 1
ATOM 3626 O O . ASN A 1 441 ? 23.720 13.918 -25.569 1.00 86.75 441 ASN A O 1
ATOM 3630 N N . GLU A 1 442 ? 24.495 13.788 -27.693 1.00 86.31 442 GLU A N 1
ATOM 3631 C CA . GLU A 1 442 ? 25.389 14.956 -27.665 1.00 86.31 442 GLU A CA 1
ATOM 3632 C C . GLU A 1 442 ? 24.648 16.271 -27.380 1.00 86.31 442 GLU A C 1
ATOM 3634 O O . GLU A 1 442 ? 25.222 17.177 -26.777 1.00 86.31 442 GLU A O 1
ATOM 3639 N N . ASP A 1 443 ? 23.348 16.341 -27.691 1.00 85.81 443 ASP A N 1
ATOM 3640 C CA . ASP A 1 443 ? 22.498 17.509 -27.424 1.00 85.81 443 ASP A CA 1
ATOM 3641 C C . ASP A 1 443 ? 22.280 17.763 -25.919 1.00 85.81 443 ASP A C 1
ATOM 3643 O O . ASP A 1 443 ? 21.725 18.793 -25.526 1.00 85.81 443 ASP A O 1
ATOM 3647 N N . TYR A 1 444 ? 22.664 16.817 -25.053 1.00 79.62 444 TYR A N 1
ATOM 3648 C CA . TYR A 1 444 ? 22.433 16.890 -23.614 1.00 79.62 444 TYR A CA 1
ATOM 3649 C C . TYR A 1 444 ? 23.749 16.855 -22.832 1.00 79.62 444 TYR A C 1
ATOM 3651 O O . TYR A 1 444 ? 24.403 15.809 -22.756 1.00 79.62 444 TYR A O 1
ATOM 3659 N N . PRO A 1 445 ? 24.127 17.961 -22.164 1.00 65.06 445 PRO A N 1
ATOM 3660 C CA . PRO A 1 445 ? 25.339 17.986 -21.362 1.00 65.06 445 PRO A CA 1
ATOM 3661 C C . PRO A 1 445 ? 25.262 16.942 -20.237 1.00 65.06 445 PRO A C 1
ATOM 3663 O O . PRO A 1 445 ? 24.213 16.749 -19.624 1.00 65.06 445 PRO A O 1
ATOM 3666 N N . LYS A 1 446 ? 26.403 16.299 -19.949 1.00 73.81 446 LYS A N 1
ATOM 3667 C CA . LYS A 1 446 ? 26.630 15.315 -18.863 1.00 73.81 446 LYS A CA 1
ATOM 3668 C C . LYS A 1 446 ? 26.133 13.879 -19.088 1.00 73.81 446 LYS A C 1
ATOM 3670 O O . LYS A 1 446 ? 26.126 13.100 -18.139 1.00 73.81 446 LYS A O 1
ATOM 3675 N N . GLY A 1 447 ? 25.752 13.488 -20.306 1.00 74.44 447 GLY A N 1
ATOM 3676 C CA . GLY A 1 447 ? 25.390 12.088 -20.584 1.00 74.44 447 GLY A CA 1
ATOM 3677 C C . GLY A 1 447 ? 24.126 11.620 -19.848 1.00 74.44 447 GLY A C 1
ATOM 3678 O O . GLY A 1 447 ? 23.940 10.430 -19.605 1.00 74.44 447 GLY A O 1
ATOM 3679 N N . GLU A 1 448 ? 23.240 12.554 -19.488 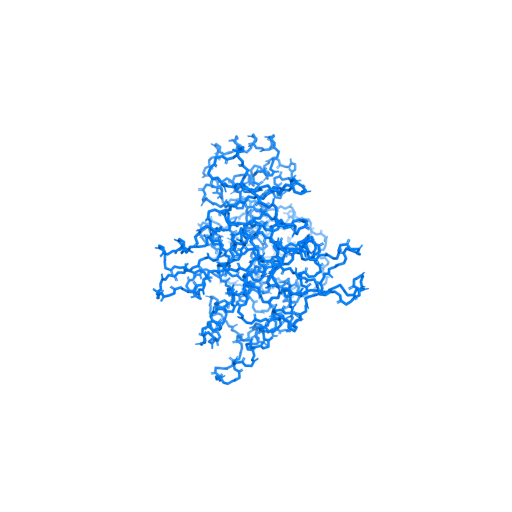1.00 85.31 448 GLU A N 1
ATOM 3680 C CA . GLU A 1 448 ? 21.979 12.260 -18.791 1.00 85.31 448 GLU A CA 1
ATOM 3681 C C . GLU A 1 448 ? 20.933 11.604 -19.699 1.00 85.31 448 GLU A C 1
ATOM 3683 O O . GLU A 1 448 ? 19.924 11.086 -19.213 1.00 85.31 448 GLU A O 1
ATOM 3688 N N . LYS A 1 449 ? 21.136 11.645 -21.020 1.00 92.06 449 LYS A N 1
ATOM 3689 C CA . LYS A 1 449 ? 20.249 11.024 -21.999 1.00 92.06 449 LYS A CA 1
ATOM 3690 C C . LYS A 1 449 ? 21.027 10.154 -22.968 1.00 92.06 449 LYS A C 1
ATOM 3692 O O . LYS A 1 449 ? 22.133 10.495 -23.385 1.00 92.06 449 LYS A O 1
ATOM 3697 N N . MET A 1 450 ? 20.401 9.053 -23.355 1.00 93.38 450 MET A N 1
ATOM 3698 C CA . MET A 1 450 ? 20.881 8.210 -24.441 1.00 93.38 450 MET A CA 1
ATOM 3699 C C . MET A 1 450 ? 19.807 8.088 -25.506 1.00 93.38 450 MET A C 1
ATOM 3701 O O . MET A 1 450 ? 18.619 8.062 -25.182 1.00 93.38 450 MET A O 1
ATOM 3705 N N . LYS A 1 451 ? 20.237 8.008 -26.760 1.00 95.69 451 LYS A N 1
ATOM 3706 C CA . LYS A 1 451 ? 19.381 7.874 -27.932 1.00 95.69 451 LYS A CA 1
ATOM 3707 C C . LYS A 1 451 ? 19.735 6.592 -28.676 1.00 95.69 451 LYS A C 1
ATOM 3709 O O . LYS A 1 451 ? 20.896 6.197 -28.721 1.00 95.69 451 LYS A O 1
ATOM 3714 N N . CYS A 1 452 ? 18.738 5.922 -29.235 1.00 96.69 452 CYS A N 1
ATOM 3715 C CA . CYS A 1 452 ? 18.948 4.776 -30.106 1.00 96.69 452 CYS A CA 1
ATOM 3716 C C . CYS A 1 452 ? 19.116 5.231 -31.557 1.00 96.69 452 CYS A C 1
ATOM 3718 O O . CYS A 1 452 ? 18.196 5.841 -32.082 1.00 96.69 452 CYS A O 1
ATOM 3720 N N . ASN A 1 453 ? 20.204 4.860 -32.235 1.00 96.50 453 ASN A N 1
ATOM 3721 C CA . ASN A 1 453 ? 20.371 5.148 -33.671 1.00 96.50 453 ASN A CA 1
ATOM 3722 C C . ASN A 1 453 ? 19.423 4.349 -34.578 1.00 96.50 453 ASN A C 1
ATOM 3724 O O . ASN A 1 453 ? 19.226 4.705 -35.732 1.00 96.50 453 ASN A O 1
ATOM 3728 N N . ALA A 1 454 ? 18.861 3.239 -34.090 1.00 97.44 454 ALA A N 1
ATOM 3729 C CA . ALA A 1 454 ? 18.001 2.380 -34.902 1.00 97.44 454 ALA A CA 1
ATOM 3730 C C . ALA A 1 454 ? 16.530 2.827 -34.912 1.00 97.44 454 ALA A C 1
ATOM 3732 O O . ALA A 1 454 ? 15.815 2.552 -35.869 1.00 97.44 454 ALA A O 1
ATOM 3733 N N . CYS A 1 455 ? 16.053 3.465 -33.838 1.00 96.94 455 CYS A N 1
ATOM 3734 C CA . CYS A 1 455 ? 14.639 3.836 -33.688 1.00 96.94 455 CYS A CA 1
ATOM 3735 C C . CYS A 1 455 ? 14.418 5.228 -33.086 1.00 96.94 455 CYS A C 1
ATOM 3737 O O . CYS A 1 455 ? 13.293 5.571 -32.737 1.00 96.94 455 CYS A O 1
ATOM 3739 N N . GLU A 1 456 ? 15.483 6.013 -32.911 1.00 96.62 456 GLU A N 1
ATOM 3740 C CA . GLU A 1 456 ? 15.459 7.372 -32.357 1.00 96.62 456 GLU A CA 1
ATOM 3741 C C . GLU A 1 456 ? 14.925 7.478 -30.914 1.00 96.62 456 GLU A C 1
ATOM 3743 O O . GLU A 1 456 ? 14.788 8.580 -30.381 1.00 96.62 456 GLU A O 1
ATOM 3748 N N . TYR A 1 457 ? 14.656 6.351 -30.243 1.00 96.31 457 TYR A N 1
ATOM 3749 C CA . TYR A 1 457 ? 14.120 6.323 -28.884 1.00 96.31 457 TYR A CA 1
ATOM 3750 C C . TYR A 1 457 ? 15.113 6.907 -27.873 1.00 96.31 457 TYR A C 1
ATOM 3752 O O . TYR A 1 457 ? 16.288 6.535 -27.862 1.00 96.31 457 TYR A O 1
ATOM 3760 N N . ILE A 1 458 ? 14.633 7.795 -26.997 1.00 95.31 458 ILE A N 1
ATOM 3761 C CA . ILE A 1 458 ? 15.456 8.500 -26.006 1.00 95.31 458 ILE A CA 1
ATOM 3762 C C . ILE A 1 458 ? 15.082 8.053 -24.595 1.00 95.31 458 ILE A C 1
ATOM 3764 O O . ILE A 1 458 ? 13.915 8.092 -24.206 1.00 95.31 458 ILE A O 1
ATOM 3768 N N . ILE A 1 459 ? 16.092 7.715 -23.799 1.00 94.81 459 ILE A N 1
ATOM 3769 C CA . ILE A 1 459 ? 15.958 7.428 -22.366 1.00 94.81 459 ILE A CA 1
ATOM 3770 C C . ILE A 1 459 ? 16.660 8.493 -21.529 1.00 94.81 459 ILE A C 1
ATOM 3772 O O . ILE A 1 459 ? 17.616 9.122 -21.984 1.00 94.81 459 ILE A O 1
ATOM 3776 N N . LYS A 1 460 ? 16.214 8.664 -20.279 1.00 93.69 460 LYS A N 1
ATOM 3777 C CA . LYS A 1 460 ? 16.905 9.486 -19.276 1.00 93.69 460 LYS A CA 1
ATOM 3778 C C . LYS A 1 460 ? 17.587 8.582 -18.256 1.00 93.69 460 LYS A C 1
ATOM 3780 O O . LYS A 1 460 ? 16.937 7.696 -17.709 1.00 93.69 460 LYS A O 1
ATOM 3785 N N . ILE A 1 461 ? 18.852 8.847 -17.953 1.00 89.62 461 ILE A N 1
ATOM 3786 C CA . ILE A 1 461 ? 19.651 8.134 -16.956 1.00 89.62 461 ILE A CA 1
ATOM 3787 C C . ILE A 1 461 ? 19.613 8.920 -15.640 1.00 89.62 461 ILE A C 1
ATOM 3789 O O . ILE A 1 461 ? 20.199 9.997 -15.554 1.00 89.62 461 ILE A O 1
ATOM 3793 N N . PRO A 1 462 ? 18.920 8.437 -14.594 1.00 87.19 462 PRO A N 1
ATOM 3794 C CA . PRO A 1 462 ? 19.035 9.021 -13.264 1.00 87.19 462 PRO A CA 1
ATOM 3795 C C . PRO A 1 462 ? 20.441 8.818 -12.695 1.00 87.19 462 PRO A C 1
ATOM 3797 O O . PRO A 1 462 ? 21.020 7.752 -12.881 1.00 87.19 462 PRO A O 1
ATOM 3800 N N . ASN A 1 463 ? 20.924 9.763 -11.886 1.00 84.12 463 ASN A N 1
ATOM 3801 C CA . ASN A 1 463 ? 22.219 9.644 -11.195 1.00 84.12 463 ASN A CA 1
ATOM 3802 C C . ASN A 1 463 ? 22.352 8.333 -10.404 1.00 84.12 463 ASN A C 1
ATOM 3804 O O . ASN A 1 463 ? 23.398 7.702 -10.425 1.00 84.12 463 ASN A O 1
ATOM 3808 N N . ARG A 1 464 ? 21.252 7.854 -9.814 1.00 82.00 464 ARG A N 1
ATOM 3809 C CA . ARG A 1 464 ? 21.186 6.574 -9.094 1.00 82.00 464 ARG A CA 1
ATOM 3810 C C . ARG A 1 464 ? 21.537 5.337 -9.943 1.00 82.00 464 ARG A C 1
ATOM 3812 O O . ARG A 1 464 ? 21.792 4.282 -9.384 1.00 82.00 464 ARG A O 1
ATOM 3819 N N . CYS A 1 465 ? 21.487 5.417 -11.274 1.00 80.88 465 CYS A N 1
ATOM 3820 C CA . CYS A 1 465 ? 21.929 4.327 -12.159 1.00 80.88 465 CYS A CA 1
ATOM 3821 C C . CYS A 1 465 ? 23.456 4.251 -12.278 1.00 80.88 465 CYS A C 1
ATOM 3823 O O . CYS A 1 465 ? 23.963 3.260 -12.799 1.00 80.88 465 CYS A O 1
ATOM 3825 N N . LEU A 1 466 ? 24.150 5.336 -11.927 1.00 77.25 466 LEU A N 1
ATOM 3826 C CA . LEU A 1 466 ? 25.589 5.511 -12.106 1.00 77.25 466 LEU A CA 1
ATOM 3827 C C . LEU A 1 466 ? 26.380 5.191 -10.829 1.00 77.25 466 LEU A C 1
ATOM 3829 O O . LEU A 1 466 ? 27.595 5.039 -10.913 1.00 77.25 466 LEU A O 1
ATOM 3833 N N . GLU A 1 467 ? 25.687 5.103 -9.690 1.00 68.38 467 GLU A N 1
ATOM 3834 C CA . GLU A 1 467 ? 26.171 4.593 -8.398 1.00 68.38 467 GLU A CA 1
ATOM 3835 C C . GLU A 1 467 ? 26.065 3.065 -8.341 1.00 68.38 467 GLU A C 1
ATOM 3837 O O . GLU A 1 467 ? 27.010 2.436 -7.814 1.00 68.38 467 GLU A O 1
#

Secondary structure (DSSP, 8-state):
--HHHHHHHHHHHT--HHHHHHHHHHHHHHTTS--THHHHHHHHHHTT----GGG----S------SSHHHHHTTSS-HHHHHHHHHHHHHH---HHHHHHHHHHHHHHHHTT-HHHHHHHHTS-HHHHHHHHHHTT--S--S--HHHHHHHHHHHHHHHHHH-HHHHHHHGGGS-HHHHHHHHHHHHHTT--THHHHT-----HHHHHHHHHHHS---HHHHHHHHHHHHHHHHHHHHHHHHH-SS----TTTSPBPTTHHHH--SB---EE-SSTT-EEETTTTEE-GGGGGS--TTS--TTS-GGG--HHHHHHHTT---SHHHHHHHHHHHHHHHHHHHHTTTTB-TTT-PBEEE-GGG--TTSS-S--EEEETT-TTTT--EEEEE-TTT--EEETTT---EETTEEPPTTT---STT---TTB-TTT--B-EEE-TTSGGG-EEEETTT--EEE--GGGT-

Sequence (467 aa):
MDSREEKIINDIQSDKPHVWLSALKSFSELDQGSNHKGIKYIENKFSDSNADLNKYDLKNKVPNIYKTESQLIRSYLDEDEIASFCYAIIKQTTKSKLKKEAMEDLLYLISSGNYIAKREINKLTESQRQEFTETAFFNKKYRNNPHVNTLLKLRKYIMDIALDDENLLNKWNRLERSEQLKTIYIRLSNNRNMEVLNGLNEGDPIVNSILDLINESPNTQYKSKELDKFKELLNKFVAESATNMEEPINAKYLLPKCFYSSKTKVEYCEGREWKKQDTIYCPRLGSSCPAKEAGDYPIYPNIGRKWHEWSLHEILDIGGYLHSKEDKEFVNGLSGWVNRLNEIRNTLKCSKCGQPLVPDLKYAKNMAKYRRTVFYCKDQCDKNTNIYISHCWCCNKTIDNRVDKVKVNNYYLCRNCGSGERGNYRRDYCPDCGSYAMHFNEDYPKGEKMKCNACEYIIKIPNRCLE